Protein 3L6U (pdb70)

CATH classification: 3.40.50.2300 (+1 more: 3.40.50.2300)

B-factor: mean 34.01, std 8.94, range [17.53, 81.13]

Structure (mmCIF, N/CA/C/O backbone):
data_3L6U
#
_entry.id   3L6U
#
_cell.length_a   66.932
_cell.length_b   57.309
_cell.length_c   73.131
_cell.angle_alpha   90.00
_cell.angle_beta   106.70
_cell.angle_gamma   90.00
#
_symmetry.space_group_name_H-M   'P 1 21 1'
#
loop_
_entity.id
_entity.type
_entity.pdbx_description
1 polymer 'ABC-TYPE SUGAR TRANSPORT SYSTEM PERIPLASMIC COMPONENT'
2 non-polymer 'SULFATE ION'
3 water water
#
loop_
_atom_site.group_PDB
_atom_site.id
_atom_site.type_symbol
_atom_site.label_atom_id
_atom_site.label_alt_id
_atom_site.label_comp_id
_atom_site.label_asym_id
_atom_site.label_entity_id
_atom_site.label_seq_id
_atom_site.pdbx_PDB_ins_code
_atom_site.Cartn_x
_atom_site.Cartn_y
_atom_site.Cartn_z
_atom_site.occupancy
_atom_site.B_iso_or_equiv
_atom_site.auth_seq_id
_atom_site.auth_comp_id
_atom_site.auth_asym_id
_atom_site.auth_atom_id
_atom_site.pdbx_PDB_model_num
ATOM 1 N N . ASN A 1 9 ? 44.300 17.339 35.457 1.00 32.87 9 ASN A N 1
ATOM 2 C CA . ASN A 1 9 ? 43.113 18.190 35.761 1.00 33.51 9 ASN A CA 1
ATOM 3 C C . ASN A 1 9 ? 43.386 19.580 35.210 1.00 32.57 9 ASN A C 1
ATOM 4 O O . ASN A 1 9 ? 43.363 20.577 35.930 1.00 31.73 9 ASN A O 1
ATOM 9 N N . ILE A 1 10 ? 43.643 19.634 33.913 1.00 33.10 10 ILE A N 1
ATOM 10 C CA . ILE A 1 10 ? 43.954 20.890 33.271 1.00 33.99 10 ILE A CA 1
ATOM 11 C C . ILE A 1 10 ? 43.345 20.967 31.879 1.00 33.53 10 ILE A C 1
ATOM 12 O O . ILE A 1 10 ? 43.266 19.975 31.155 1.00 31.39 10 ILE A O 1
ATOM 17 N N . VAL A 1 11 ? 42.897 22.162 31.526 1.00 33.28 11 VAL A N 1
ATOM 18 C CA . VAL A 1 11 ? 42.323 22.412 30.222 1.00 32.68 11 VAL A CA 1
ATOM 19 C C . VAL A 1 11 ? 43.206 23.497 29.613 1.00 31.92 11 VAL A C 1
ATOM 20 O O . VAL A 1 11 ? 43.475 24.516 30.246 1.00 31.65 11 VAL A O 1
ATOM 24 N N . GLY A 1 12 ? 43.695 23.249 28.404 1.00 31.53 12 GLY A N 1
ATOM 25 C CA . GLY A 1 12 ? 44.548 24.218 27.745 1.00 31.23 12 GLY A CA 1
ATOM 26 C C . GLY A 1 12 ? 43.789 25.008 26.696 1.00 30.77 12 GLY A C 1
ATOM 27 O O . GLY A 1 12 ? 42.956 24.458 25.983 1.00 32.16 12 GLY A O 1
ATOM 28 N N . PHE A 1 13 ? 44.071 26.301 26.612 1.00 29.98 13 PHE A N 1
ATOM 29 C CA . PHE A 1 13 ? 43.423 27.179 25.639 1.00 29.40 13 PHE A CA 1
ATOM 30 C C . PHE A 1 13 ? 44.492 27.959 24.879 1.00 29.14 13 PHE A C 1
ATOM 31 O O . PHE A 1 13 ? 45.330 28.630 25.484 1.00 27.26 13 PHE A O 1
ATOM 39 N N . THR A 1 14 ? 44.486 27.836 23.556 1.00 28.60 14 THR A N 1
ATOM 40 C CA . THR A 1 14 ? 45.429 28.567 22.719 1.00 29.60 14 THR A CA 1
ATOM 41 C C . THR A 1 14 ? 44.636 29.528 21.829 1.00 30.12 14 THR A C 1
ATOM 42 O O . THR A 1 14 ? 43.697 29.120 21.150 1.00 28.54 14 THR A O 1
ATOM 46 N N . ILE A 1 15 ? 45.005 30.804 21.840 1.00 32.36 15 ILE A N 1
ATOM 47 C CA . ILE A 1 15 ? 44.298 31.805 21.037 1.00 33.49 15 ILE A CA 1
ATOM 48 C C . ILE A 1 15 ? 45.294 32.661 20.252 1.00 34.01 15 ILE A C 1
ATOM 49 O O . ILE A 1 15 ? 46.392 32.929 20.736 1.00 33.28 15 ILE A O 1
ATOM 54 N N . VAL A 1 16 ? 44.906 33.076 19.042 1.00 36.37 16 VAL A N 1
ATOM 55 C CA . VAL A 1 16 ? 45.768 33.872 18.158 1.00 37.24 16 VAL A CA 1
ATOM 56 C C . VAL A 1 16 ? 46.588 34.965 18.830 1.00 39.67 16 VAL A C 1
ATOM 57 O O . VAL A 1 16 ? 47.794 35.074 18.589 1.00 39.98 16 VAL A O 1
ATOM 61 N N . ASN A 1 17 ? 45.949 35.794 19.647 1.00 40.69 17 ASN A N 1
ATOM 62 C CA . ASN A 1 17 ? 46.689 36.851 20.322 1.00 42.63 17 ASN A CA 1
ATOM 63 C C . ASN A 1 17 ? 46.013 37.378 21.573 1.00 43.52 17 ASN A C 1
ATOM 64 O O . ASN A 1 17 ? 44.910 36.972 21.925 1.00 43.77 17 ASN A O 1
ATOM 69 N N . ASP A 1 18 ? 46.697 38.303 22.227 1.00 45.32 18 ASP A N 1
ATOM 70 C CA . ASP A 1 18 ? 46.231 38.907 23.461 1.00 48.03 18 ASP A CA 1
ATOM 71 C C . ASP A 1 18 ? 45.784 40.356 23.235 1.00 47.06 18 ASP A C 1
ATOM 72 O O . ASP A 1 18 ? 45.308 41.013 24.157 1.00 47.47 18 ASP A O 1
ATOM 77 N N . LYS A 1 19 ? 45.923 40.841 22.004 1.00 47.45 19 LYS A N 1
ATOM 78 C CA . LYS A 1 19 ? 45.573 42.221 21.663 1.00 47.24 19 LYS A CA 1
ATOM 79 C C . LYS A 1 19 ? 44.084 42.549 21.543 1.00 46.11 19 LYS A C 1
ATOM 80 O O . LYS A 1 19 ? 43.634 43.562 22.077 1.00 47.14 19 LYS A O 1
ATOM 86 N N . HIS A 1 20 ? 43.325 41.725 20.826 1.00 43.67 20 HIS A N 1
ATOM 87 C CA . HIS A 1 20 ? 41.890 41.964 20.665 1.00 41.38 20 HIS A CA 1
ATOM 88 C C . HIS A 1 20 ? 41.211 42.012 22.034 1.00 39.92 20 HIS A C 1
ATOM 89 O O . HIS A 1 20 ? 41.539 41.216 22.920 1.00 36.44 20 HIS A O 1
ATOM 96 N N . GLU A 1 21 ? 40.265 42.929 22.213 1.00 37.86 21 GLU A N 1
ATOM 97 C CA . GLU A 1 21 ? 39.562 42.988 23.485 1.00 36.15 21 GLU A CA 1
ATOM 98 C C . GLU A 1 21 ? 38.666 41.760 23.583 1.00 35.61 21 GLU A C 1
ATOM 99 O O . GLU A 1 21 ? 38.430 41.246 24.679 1.00 35.30 21 GLU A O 1
ATOM 105 N N . PHE A 1 22 ? 38.163 41.278 22.447 1.00 30.52 22 PHE A N 1
ATOM 106 C CA . PHE A 1 22 ? 37.309 40.101 22.514 1.00 30.68 22 PHE A CA 1
ATOM 107 C C . PHE A 1 22 ? 38.133 38.881 22.920 1.00 29.32 22 PHE A C 1
ATOM 108 O O . PHE A 1 22 ? 37.636 37.995 23.616 1.00 28.63 22 PHE A O 1
ATOM 116 N N . ALA A 1 23 ? 39.386 38.842 22.477 1.00 28.77 23 ALA A N 1
ATOM 117 C CA . ALA A 1 23 ? 40.281 37.746 22.818 1.00 29.10 23 ALA A CA 1
ATOM 118 C C . ALA A 1 23 ? 40.500 37.768 24.331 1.00 29.65 23 ALA A C 1
ATOM 119 O O . ALA A 1 23 ? 40.531 36.720 24.977 1.00 28.69 23 ALA A O 1
ATOM 121 N N . GLN A 1 24 ? 40.657 38.968 24.886 1.00 31.01 24 GLN A N 1
ATOM 122 C CA . GLN A 1 24 ? 40.846 39.124 26.325 1.00 32.29 24 GLN A CA 1
ATOM 123 C C . GLN A 1 24 ? 39.616 38.595 27.040 1.00 30.73 24 GLN A C 1
ATOM 124 O O . GLN A 1 24 ? 39.720 37.905 28.060 1.00 32.25 24 GLN A O 1
ATOM 130 N N . ARG A 1 25 ? 38.447 38.927 26.502 1.00 28.60 25 ARG A N 1
ATOM 131 C CA . ARG A 1 25 ? 37.192 38.476 27.077 1.00 27.63 25 ARG A CA 1
ATOM 132 C C . ARG A 1 25 ? 37.101 36.951 26.999 1.00 27.72 25 ARG A C 1
ATOM 133 O O . ARG A 1 25 ? 36.569 36.308 27.907 1.00 27.71 25 ARG A O 1
ATOM 141 N N . LEU A 1 26 ? 37.626 36.369 25.927 1.00 25.55 26 LEU A N 1
ATOM 142 C CA . LEU A 1 26 ? 37.603 34.916 25.787 1.00 26.58 26 LEU A CA 1
ATOM 143 C C . LEU A 1 26 ? 38.556 34.302 26.811 1.00 25.97 26 LEU A C 1
ATOM 144 O O . LEU A 1 26 ? 38.249 33.285 27.426 1.00 26.77 26 LEU A O 1
ATOM 149 N N . ILE A 1 27 ? 39.714 34.927 26.990 1.00 26.03 27 ILE A N 1
ATOM 150 C CA . ILE A 1 27 ? 40.689 34.427 27.947 1.00 27.66 27 ILE A CA 1
ATOM 151 C C . ILE A 1 27 ? 40.115 34.511 29.363 1.00 28.36 27 ILE A C 1
ATOM 152 O O . ILE A 1 27 ? 40.177 33.545 30.124 1.00 28.60 27 ILE A O 1
ATOM 157 N N . ASN A 1 28 ? 39.535 35.655 29.702 1.00 28.54 28 ASN A N 1
ATOM 158 C CA . ASN A 1 28 ? 38.950 35.833 31.021 1.00 30.30 28 ASN A CA 1
ATOM 159 C C . ASN A 1 28 ? 37.783 34.880 31.266 1.00 30.87 28 ASN A C 1
ATOM 160 O O . ASN A 1 28 ? 37.620 34.368 32.374 1.00 31.56 28 ASN A O 1
ATOM 165 N N . ALA A 1 29 ? 36.975 34.632 30.239 1.00 30.00 29 ALA A N 1
ATOM 166 C CA . ALA A 1 29 ? 35.838 33.731 30.390 1.00 29.52 29 ALA A CA 1
ATOM 167 C C . ALA A 1 29 ? 36.330 32.302 30.584 1.00 29.45 29 ALA A C 1
ATOM 168 O O . ALA A 1 29 ? 35.779 31.551 31.391 1.00 30.30 29 ALA A O 1
ATOM 170 N N . PHE A 1 30 ? 37.370 31.931 29.846 1.00 28.87 30 PHE A N 1
ATOM 171 C CA . PHE A 1 30 ? 37.943 30.591 29.946 1.00 30.23 30 PHE A CA 1
ATOM 172 C C . PHE A 1 30 ? 38.449 30.310 31.365 1.00 32.13 30 PHE A C 1
ATOM 173 O O . PHE A 1 30 ? 38.146 29.267 31.946 1.00 30.44 30 PHE A O 1
ATOM 181 N N . LYS A 1 31 ? 39.224 31.240 31.916 1.00 32.35 31 LYS A N 1
ATOM 182 C CA . LYS A 1 31 ? 39.757 31.056 33.265 1.00 34.60 31 LYS A CA 1
ATOM 183 C C . LYS A 1 31 ? 38.636 30.946 34.289 1.00 33.22 31 LYS A C 1
ATOM 184 O O . LYS A 1 31 ? 38.666 30.071 35.155 1.00 32.16 31 LYS A O 1
ATOM 190 N N . ALA A 1 32 ? 37.645 31.824 34.181 1.00 33.47 32 ALA A N 1
ATOM 191 C CA . ALA A 1 32 ? 36.517 31.805 35.105 1.00 33.41 32 ALA A CA 1
ATOM 192 C C . ALA A 1 32 ? 35.756 30.483 35.020 1.00 34.53 32 ALA A C 1
ATOM 193 O O . ALA A 1 32 ? 35.439 29.879 36.048 1.00 32.28 32 ALA A O 1
ATOM 195 N N . GLU A 1 33 ? 35.453 30.027 33.805 1.00 33.39 33 GLU A N 1
ATOM 196 C CA . GLU A 1 33 ? 34.734 28.762 33.667 1.00 33.09 33 GLU A CA 1
ATOM 197 C C . GLU A 1 33 ? 35.592 27.567 34.080 1.00 33.29 33 GLU A C 1
ATOM 198 O O . GLU A 1 33 ? 35.087 26.611 34.675 1.00 33.41 33 GLU A O 1
ATOM 204 N N . ALA A 1 34 ? 36.881 27.607 33.762 1.00 31.61 34 ALA A N 1
ATOM 205 C CA . ALA A 1 34 ? 37.768 26.512 34.144 1.00 33.82 34 ALA A CA 1
ATOM 206 C C . ALA A 1 34 ? 37.691 26.339 35.660 1.00 33.73 34 ALA A C 1
ATOM 207 O O . ALA A 1 34 ? 37.588 25.217 36.164 1.00 32.70 34 ALA A O 1
ATOM 209 N N . LYS A 1 35 ? 37.735 27.459 36.377 1.00 34.63 35 LYS A N 1
ATOM 210 C CA . LYS A 1 35 ? 37.669 27.439 37.836 1.00 36.32 35 LYS A CA 1
ATOM 211 C C . LYS A 1 35 ? 36.305 26.963 38.325 1.00 35.91 35 LYS A C 1
ATOM 212 O O . LYS A 1 35 ? 36.217 26.166 39.260 1.00 35.79 35 LYS A O 1
ATOM 218 N N . ALA A 1 36 ? 35.243 27.447 37.690 1.00 34.99 36 ALA A N 1
ATOM 219 C CA . ALA A 1 36 ? 33.892 27.054 38.068 1.00 36.21 36 ALA A CA 1
ATOM 220 C C . ALA A 1 36 ? 33.699 25.549 37.885 1.00 36.74 36 ALA A C 1
ATOM 221 O O . ALA A 1 36 ? 32.831 24.946 38.518 1.00 37.46 36 ALA A O 1
ATOM 223 N N . ASN A 1 37 ? 34.509 24.946 37.020 1.00 35.76 37 ASN A N 1
ATOM 224 C CA . ASN A 1 37 ? 34.415 23.510 36.768 1.00 37.07 37 ASN A CA 1
ATOM 225 C C . ASN A 1 37 ? 35.531 22.742 37.470 1.00 37.40 37 ASN A C 1
ATOM 226 O O . ASN A 1 37 ? 35.781 21.573 37.178 1.00 36.47 37 ASN A O 1
ATOM 231 N N . LYS A 1 38 ? 36.210 23.427 38.385 1.00 38.04 38 LYS A N 1
ATOM 232 C CA . LYS A 1 38 ? 37.273 22.837 39.189 1.00 40.42 38 LYS A CA 1
ATOM 233 C C . LYS A 1 38 ? 38.454 22.293 38.386 1.00 40.42 38 LYS A C 1
ATOM 234 O O . LYS A 1 38 ? 39.043 21.261 38.720 1.00 40.08 38 LYS A O 1
ATOM 240 N N . TYR A 1 39 ? 38.796 23.021 37.330 1.00 39.47 39 TYR A N 1
ATOM 241 C CA . TYR A 1 39 ? 39.910 22.678 36.461 1.00 38.75 39 TYR A CA 1
ATOM 242 C C . TYR A 1 39 ? 41.011 23.710 36.644 1.00 39.56 39 TYR A C 1
ATOM 243 O O . TYR A 1 39 ? 40.754 24.860 37.006 1.00 40.27 39 TYR A O 1
ATOM 252 N N . GLU A 1 40 ? 42.241 23.290 36.392 1.00 39.81 40 GLU A N 1
ATOM 253 C CA . GLU A 1 40 ? 43.369 24.198 36.453 1.00 40.77 40 GLU A CA 1
ATOM 254 C C . GLU A 1 40 ? 43.339 24.727 35.023 1.00 40.17 40 GLU A C 1
ATOM 255 O O . GLU A 1 40 ? 42.937 24.002 34.108 1.00 38.67 40 GLU A O 1
ATOM 261 N N . ALA A 1 41 ? 43.747 25.970 34.809 1.00 38.98 41 ALA A N 1
ATOM 262 C CA . ALA A 1 41 ? 43.704 26.509 33.459 1.00 38.40 41 ALA A CA 1
ATOM 263 C C . ALA A 1 41 ? 45.045 26.987 32.928 1.00 38.20 41 ALA A C 1
ATOM 264 O O . ALA A 1 41 ? 45.770 27.708 33.602 1.00 37.83 41 ALA A O 1
ATOM 266 N N . LEU A 1 42 ? 45.373 26.561 31.714 1.00 37.92 42 LEU A N 1
ATOM 267 C CA . LEU A 1 42 ? 46.605 26.979 31.058 1.00 38.54 42 LEU A CA 1
ATOM 268 C C . LEU A 1 42 ? 46.205 27.763 29.820 1.00 37.55 42 LEU A C 1
ATOM 269 O O . LEU A 1 42 ? 45.416 27.281 29.005 1.00 38.20 42 LEU A O 1
ATOM 274 N N . VAL A 1 43 ? 46.740 28.970 29.687 1.00 35.17 43 VAL A N 1
ATOM 275 C CA . VAL A 1 43 ? 46.436 29.817 28.544 1.00 34.05 43 VAL A CA 1
ATOM 276 C C . VAL A 1 43 ? 47.707 30.117 27.763 1.00 35.39 43 VAL A C 1
ATOM 277 O O . VAL A 1 43 ? 48.741 30.434 28.345 1.00 35.35 43 VAL A O 1
ATOM 281 N N . ALA A 1 44 ? 47.620 30.007 26.441 1.00 36.28 44 ALA A N 1
ATOM 282 C CA . ALA A 1 44 ? 48.756 30.263 25.565 1.00 36.83 44 ALA A CA 1
ATOM 283 C C . ALA A 1 44 ? 48.331 31.131 24.384 1.00 38.51 44 ALA A C 1
ATOM 284 O O . ALA A 1 44 ? 47.231 30.972 23.850 1.00 38.00 44 ALA A O 1
ATOM 286 N N . THR A 1 45 ? 49.203 32.050 23.983 1.00 39.88 45 THR A N 1
ATOM 287 C CA . THR A 1 45 ? 48.921 32.937 22.859 1.00 42.61 45 THR A CA 1
ATOM 288 C C . THR A 1 45 ? 50.001 32.778 21.788 1.00 43.00 45 THR A C 1
ATOM 289 O O . THR A 1 45 ? 51.189 32.748 22.097 1.00 42.73 45 THR A O 1
ATOM 293 N N . SER A 1 46 ? 49.581 32.681 20.529 1.00 44.44 46 SER A N 1
ATOM 294 C CA . SER A 1 46 ? 50.515 32.488 19.419 1.00 46.16 46 SER A CA 1
ATOM 295 C C . SER A 1 46 ? 50.951 33.756 18.688 1.00 46.89 46 SER A C 1
ATOM 296 O O . SER A 1 46 ? 51.806 33.693 17.804 1.00 46.31 46 SER A O 1
ATOM 299 N N . GLN A 1 47 ? 50.374 34.898 19.051 1.00 48.06 47 GLN A N 1
ATOM 300 C CA . GLN A 1 47 ? 50.705 36.161 18.394 1.00 49.45 47 GLN A CA 1
ATOM 301 C C . GLN A 1 47 ? 50.632 36.032 16.873 1.00 49.58 47 GLN A C 1
ATOM 302 O O . GLN A 1 47 ? 51.609 36.297 16.170 1.00 49.73 47 GLN A O 1
ATOM 308 N N . ASN A 1 48 ? 49.470 35.620 16.377 1.00 48.84 48 ASN A N 1
ATOM 309 C CA . ASN A 1 48 ? 49.244 35.459 14.943 1.00 48.93 48 ASN A CA 1
ATOM 310 C C . ASN A 1 48 ? 50.332 34.631 14.261 1.00 48.32 48 ASN A C 1
ATOM 311 O O . ASN A 1 48 ? 50.698 34.891 13.113 1.00 48.01 48 ASN A O 1
ATOM 316 N N . SER A 1 49 ? 50.841 33.633 14.976 1.00 47.50 49 SER A N 1
ATOM 317 C CA . SER A 1 49 ? 51.876 32.749 14.452 1.00 46.45 49 SER A CA 1
ATOM 318 C C . SER A 1 49 ? 51.329 31.323 14.384 1.00 46.19 49 SER A C 1
ATOM 319 O O . SER A 1 49 ? 51.123 30.678 15.416 1.00 44.15 49 SER A O 1
ATOM 322 N N . ARG A 1 50 ? 51.090 30.843 13.168 1.00 45.31 50 ARG A N 1
ATOM 323 C CA . ARG A 1 50 ? 50.554 29.503 12.967 1.00 44.98 50 ARG A CA 1
ATOM 324 C C . ARG A 1 50 ? 51.514 28.450 13.497 1.00 44.79 50 ARG A C 1
ATOM 325 O O . ARG A 1 50 ? 51.094 27.412 14.007 1.00 43.65 50 ARG A O 1
ATOM 333 N N . ILE A 1 51 ? 52.807 28.730 13.377 1.00 45.36 51 ILE A N 1
ATOM 334 C CA . ILE A 1 51 ? 53.834 27.812 13.843 1.00 45.47 51 ILE A CA 1
ATOM 335 C C . ILE A 1 51 ? 53.794 27.645 15.361 1.00 45.36 51 ILE A C 1
ATOM 336 O O . ILE A 1 51 ? 53.896 26.529 15.868 1.00 43.59 51 ILE A O 1
ATOM 341 N N . SER A 1 52 ? 53.637 28.749 16.084 1.00 45.20 52 SER A N 1
ATOM 342 C CA . SER A 1 52 ? 53.588 28.688 17.541 1.00 47.14 52 SER A CA 1
ATOM 343 C C . SER A 1 52 ? 52.256 28.110 18.007 1.00 46.68 52 SER A C 1
ATOM 344 O O . SER A 1 52 ? 52.164 27.549 19.097 1.00 47.94 52 SER A O 1
ATOM 347 N N . GLU A 1 53 ? 51.224 28.259 17.181 1.00 45.93 53 GLU A N 1
ATOM 348 C CA . GLU A 1 53 ? 49.908 27.731 17.512 1.00 44.07 53 GLU A CA 1
ATOM 349 C C . GLU A 1 53 ? 50.017 26.208 17.490 1.00 43.43 53 GLU A C 1
ATOM 350 O O . GLU A 1 53 ? 49.523 25.521 18.383 1.00 40.05 53 GLU A O 1
ATOM 356 N N . ARG A 1 54 ? 50.686 25.690 16.465 1.00 43.26 54 ARG A N 1
ATOM 357 C CA . ARG A 1 54 ? 50.864 24.252 16.325 1.00 44.97 54 ARG A CA 1
ATOM 358 C C . ARG A 1 54 ? 51.652 23.685 17.500 1.00 45.30 54 ARG A C 1
ATOM 359 O O . ARG A 1 54 ? 51.214 22.739 18.154 1.00 45.05 54 ARG A O 1
ATOM 367 N N . GLU A 1 55 ? 52.809 24.276 17.773 1.00 45.04 55 GLU A N 1
ATOM 368 C CA . GLU A 1 55 ? 53.651 23.813 18.867 1.00 44.90 55 GLU A CA 1
ATOM 369 C C . GLU A 1 55 ? 52.934 23.910 20.205 1.00 42.51 55 GLU A C 1
ATOM 370 O O . GLU A 1 55 ? 53.157 23.094 21.092 1.00 41.02 55 GLU A O 1
ATOM 376 N N . GLN A 1 56 ? 52.069 24.909 20.349 1.00 42.01 56 GLN A N 1
ATOM 377 C CA . GLN A 1 56 ? 51.323 25.089 21.592 1.00 40.59 56 GLN A CA 1
ATOM 378 C C . GLN A 1 56 ? 50.302 23.970 21.771 1.00 38.48 56 GLN A C 1
ATOM 379 O O . GLN A 1 56 ? 50.035 23.532 22.889 1.00 38.18 56 GLN A O 1
ATOM 385 N N . ILE A 1 57 ? 49.739 23.502 20.665 1.00 36.16 57 ILE A N 1
ATOM 386 C CA . ILE A 1 57 ? 48.767 22.420 20.722 1.00 34.84 57 ILE A CA 1
ATOM 387 C C . ILE A 1 57 ? 49.531 21.158 21.101 1.00 35.15 57 ILE A C 1
ATOM 388 O O . ILE A 1 57 ? 49.123 20.411 21.996 1.00 33.81 57 ILE A O 1
ATOM 393 N N . LEU A 1 58 ? 50.657 20.941 20.428 1.00 34.24 58 LEU A N 1
ATOM 394 C CA . LEU A 1 58 ? 51.496 19.779 20.691 1.00 35.40 58 LEU A CA 1
ATOM 395 C C . LEU A 1 58 ? 52.007 19.756 22.129 1.00 34.87 58 LEU A C 1
ATOM 396 O O . LEU A 1 58 ? 52.141 18.688 22.723 1.00 35.75 58 LEU A O 1
ATOM 401 N N . GLU A 1 59 ? 52.287 20.930 22.688 1.00 35.75 59 GLU A N 1
ATOM 402 C CA . GLU A 1 59 ? 52.774 21.018 24.063 1.00 36.16 59 GLU A CA 1
ATOM 403 C C . GLU A 1 59 ? 51.683 20.600 25.048 1.00 36.54 59 GLU A C 1
ATOM 404 O O . GLU A 1 59 ? 51.963 19.906 26.023 1.00 36.01 59 GLU A O 1
ATOM 410 N N . PHE A 1 60 ? 50.442 21.016 24.790 1.00 36.61 60 PHE A N 1
ATOM 411 C CA . PHE A 1 60 ? 49.324 20.648 25.659 1.00 36.26 60 PHE A CA 1
ATOM 412 C C . PHE A 1 60 ? 49.161 19.136 25.656 1.00 36.02 60 PHE A C 1
ATOM 413 O O . PHE A 1 60 ? 48.896 18.532 26.690 1.00 34.65 60 PHE A O 1
ATOM 421 N N . VAL A 1 61 ? 49.302 18.536 24.475 1.00 36.77 61 VAL A N 1
ATOM 422 C CA . VAL A 1 61 ? 49.189 17.088 24.325 1.00 38.29 61 VAL A CA 1
ATOM 423 C C . VAL A 1 61 ? 50.283 16.419 25.153 1.00 40.72 61 VAL A C 1
ATOM 424 O O . VAL A 1 61 ? 50.039 15.435 25.847 1.00 40.99 61 VAL A O 1
ATOM 428 N N . HIS A 1 62 ? 51.490 16.969 25.064 1.00 42.44 62 HIS A N 1
ATOM 429 C CA . HIS A 1 62 ? 52.636 16.449 25.796 1.00 43.96 62 HIS A CA 1
ATOM 430 C C . HIS A 1 62 ? 52.367 16.528 27.292 1.00 43.85 62 HIS A C 1
ATOM 431 O O . HIS A 1 62 ? 52.721 15.623 28.043 1.00 44.82 62 HIS A O 1
ATOM 438 N N . LEU A 1 63 ? 51.730 17.612 27.720 1.00 43.57 63 LEU A N 1
ATOM 439 C CA . LEU A 1 63 ? 51.418 17.806 29.131 1.00 42.88 63 LEU A CA 1
ATOM 440 C C . LEU A 1 63 ? 50.253 16.943 29.591 1.00 42.10 63 LEU A C 1
ATOM 441 O O . LEU A 1 63 ? 49.881 16.965 30.763 1.00 42.75 63 LEU A O 1
ATOM 446 N N . LYS A 1 64 ? 49.676 16.188 28.664 1.00 41.03 64 LYS A N 1
ATOM 447 C CA . LYS A 1 64 ? 48.547 15.325 28.981 1.00 40.06 64 LYS A CA 1
ATOM 448 C C . LYS A 1 64 ? 47.380 16.101 29.598 1.00 38.77 64 LYS A C 1
ATOM 449 O O . LYS A 1 64 ? 46.805 15.676 3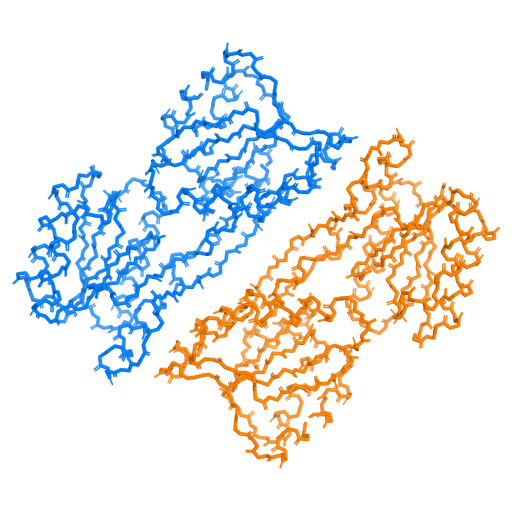0.603 1.00 37.54 64 LYS A O 1
ATOM 455 N N . VAL A 1 65 ? 47.030 17.238 28.995 1.00 35.38 65 VAL A N 1
ATOM 456 C CA . VAL A 1 65 ? 45.915 18.040 29.491 1.00 34.12 65 VAL A CA 1
ATOM 457 C C . VAL A 1 65 ? 44.630 17.238 29.296 1.00 32.20 65 VAL A C 1
ATOM 458 O O . VAL A 1 65 ? 44.582 16.322 28.477 1.00 30.79 65 VAL A O 1
ATOM 462 N N . ASP A 1 66 ? 43.590 17.576 30.047 1.00 31.65 66 ASP A N 1
ATOM 463 C CA . ASP A 1 66 ? 42.331 16.849 29.935 1.00 30.27 66 ASP A CA 1
ATOM 464 C C . ASP A 1 66 ? 41.518 17.250 28.709 1.00 30.03 66 ASP A C 1
ATOM 465 O O . ASP A 1 66 ? 40.669 16.492 28.247 1.00 27.95 66 ASP A O 1
ATOM 470 N N . ALA A 1 67 ? 41.769 18.452 28.203 1.00 28.92 67 ALA A N 1
ATOM 471 C CA . ALA A 1 67 ? 41.063 18.960 27.034 1.00 29.90 67 ALA A CA 1
ATOM 472 C C . ALA A 1 67 ? 41.758 20.210 26.516 1.00 30.26 67 ALA A C 1
ATOM 473 O O . ALA A 1 67 ? 42.414 20.933 27.276 1.00 31.07 67 ALA A O 1
ATOM 475 N N . ILE A 1 68 ? 41.594 20.463 25.221 1.00 29.08 68 ILE A N 1
ATOM 476 C CA . ILE A 1 68 ? 42.197 21.622 24.580 1.00 29.55 68 ILE A CA 1
ATOM 477 C C . ILE A 1 68 ? 41.158 22.483 23.851 1.00 29.26 68 ILE A C 1
ATOM 478 O O . ILE A 1 68 ? 40.370 21.976 23.057 1.00 27.91 68 ILE A O 1
ATOM 483 N N . PHE A 1 69 ? 41.165 23.781 24.146 1.00 28.82 69 PHE A N 1
ATOM 484 C CA . PHE A 1 69 ? 40.264 24.749 23.518 1.00 30.35 69 PHE A CA 1
ATOM 485 C C . PHE A 1 69 ? 41.115 25.576 22.548 1.00 30.22 69 PHE A C 1
ATOM 486 O O . PHE A 1 69 ? 42.210 26.021 22.913 1.00 31.69 69 PHE A O 1
ATOM 494 N N . ILE A 1 70 ? 40.609 25.794 21.335 1.00 26.44 70 ILE A N 1
ATOM 495 C CA . ILE A 1 70 ? 41.351 26.539 20.316 1.00 26.89 70 ILE A CA 1
ATOM 496 C C . ILE A 1 70 ? 40.584 27.650 19.581 1.00 27.29 70 ILE A C 1
ATOM 497 O O . ILE A 1 70 ? 39.455 27.447 19.129 1.00 25.47 70 ILE A O 1
ATOM 502 N N . THR A 1 71 ? 41.208 28.819 19.473 1.00 28.30 71 THR A N 1
ATOM 503 C CA . THR A 1 71 ? 40.647 29.938 18.712 1.00 30.06 71 THR A CA 1
ATOM 504 C C . THR A 1 71 ? 41.786 30.174 17.714 1.00 32.49 71 THR A C 1
ATOM 505 O O . THR A 1 71 ? 42.733 30.921 17.978 1.00 31.16 71 THR A O 1
ATOM 509 N N . THR A 1 72 ? 41.679 29.501 16.573 1.00 34.70 72 THR A N 1
ATOM 510 C CA . THR A 1 72 ? 42.703 29.517 15.537 1.00 38.01 72 THR A CA 1
ATOM 511 C C . THR A 1 72 ? 42.788 30.666 14.544 1.00 40.10 72 THR A C 1
ATOM 512 O O . THR A 1 72 ? 41.879 31.484 14.411 1.00 38.90 72 THR A O 1
ATOM 516 N N . LEU A 1 73 ? 43.916 30.673 13.836 1.00 42.04 73 LEU A N 1
ATOM 517 C CA . LEU A 1 73 ? 44.241 31.647 12.805 1.00 42.96 73 LEU A CA 1
ATOM 518 C C . LEU A 1 73 ? 44.082 30.937 11.460 1.00 42.87 73 LEU A C 1
ATOM 519 O O . LEU A 1 73 ? 43.737 31.556 10.453 1.00 41.89 73 LEU A O 1
ATOM 524 N N . ASP A 1 74 ? 44.335 29.630 11.467 1.00 41.04 74 ASP A N 1
ATOM 525 C CA . ASP A 1 74 ? 44.240 28.789 10.274 1.00 40.20 74 ASP A CA 1
ATOM 526 C C . ASP A 1 74 ? 43.933 27.364 10.750 1.00 39.39 74 ASP A C 1
ATOM 527 O O . ASP A 1 74 ? 44.824 26.663 11.229 1.00 38.06 74 ASP A O 1
ATOM 532 N N . ASP A 1 75 ? 42.679 26.940 10.610 1.00 38.96 75 ASP A N 1
ATOM 533 C CA . ASP A 1 75 ? 42.262 25.616 11.064 1.00 39.30 75 ASP A CA 1
ATOM 534 C C . ASP A 1 75 ? 42.867 24.458 10.279 1.00 39.48 75 ASP A C 1
ATOM 535 O O . ASP A 1 75 ? 42.877 23.329 10.758 1.00 39.61 75 ASP A O 1
ATOM 540 N N . VAL A 1 76 ? 43.368 24.735 9.079 1.00 39.00 76 VAL A N 1
ATOM 541 C CA . VAL A 1 76 ? 43.971 23.698 8.247 1.00 39.69 76 VAL A CA 1
ATOM 542 C C . VAL A 1 76 ? 45.413 23.411 8.665 1.00 39.71 76 VAL A C 1
ATOM 543 O O . VAL A 1 76 ? 45.850 22.257 8.705 1.00 39.18 76 VAL A O 1
ATOM 547 N N . TYR A 1 77 ? 46.144 24.473 8.976 1.00 40.01 77 TYR A N 1
ATOM 548 C CA . TYR A 1 77 ? 47.535 24.363 9.390 1.00 40.10 77 TYR A CA 1
ATOM 549 C C . TYR A 1 77 ? 47.720 23.429 10.585 1.00 39.97 77 TYR A C 1
ATOM 550 O O . TYR A 1 77 ? 48.620 22.586 10.590 1.00 40.00 77 TYR A O 1
ATOM 559 N N . ILE A 1 78 ? 46.877 23.596 11.601 1.00 38.86 78 ILE A N 1
ATOM 560 C CA . ILE A 1 78 ? 46.958 22.784 12.814 1.00 40.09 78 ILE A CA 1
ATOM 561 C C . ILE A 1 78 ? 46.207 21.466 12.662 1.00 40.72 78 ILE A C 1
ATOM 562 O O . ILE A 1 78 ? 45.889 20.806 13.654 1.00 41.68 78 ILE A O 1
ATOM 567 N N . GLY A 1 79 ? 45.925 21.086 11.419 1.00 40.27 79 GLY A N 1
ATOM 568 C CA . GLY A 1 79 ? 45.206 19.849 11.172 1.00 40.09 79 GLY A CA 1
ATOM 569 C C . GLY A 1 79 ? 45.863 18.615 11.767 1.00 40.34 79 GLY A C 1
ATOM 570 O O . GLY A 1 79 ? 45.209 17.828 12.453 1.00 40.52 79 GLY A O 1
ATOM 571 N N . SER A 1 80 ? 47.157 18.440 11.514 1.00 40.47 80 SER A N 1
ATOM 572 C CA . SER A 1 80 ? 47.879 17.277 12.029 1.00 40.87 80 SER A CA 1
ATOM 573 C C . SER A 1 80 ? 48.037 17.303 13.544 1.00 40.00 80 SER A C 1
ATOM 574 O O . SER A 1 80 ? 47.952 16.266 14.200 1.00 40.01 80 SER A O 1
ATOM 577 N N . ALA A 1 81 ? 48.273 18.486 14.099 1.00 40.66 81 ALA A N 1
ATOM 578 C CA . ALA A 1 81 ? 48.439 18.618 15.540 1.00 39.33 81 ALA A CA 1
ATOM 579 C C . ALA A 1 81 ? 47.158 18.218 16.272 1.00 39.71 81 ALA A C 1
ATOM 580 O O . ALA A 1 81 ? 47.203 17.507 17.279 1.00 39.63 81 ALA A O 1
ATOM 582 N N . ILE A 1 82 ? 46.017 18.677 15.765 1.00 37.88 82 ILE A N 1
ATOM 583 C CA . ILE A 1 82 ? 44.737 18.356 16.385 1.00 38.40 82 ILE A CA 1
ATOM 584 C C . ILE A 1 82 ? 44.479 16.853 16.355 1.00 39.36 82 ILE A C 1
ATOM 585 O O . ILE A 1 82 ? 43.974 16.281 17.323 1.00 37.84 82 ILE A O 1
ATOM 590 N N . GLU A 1 83 ? 44.829 16.211 15.248 1.00 40.94 83 GLU A N 1
ATOM 591 C CA . GLU A 1 83 ? 44.627 14.774 15.138 1.00 43.53 83 GLU A CA 1
ATOM 592 C C . GLU A 1 83 ? 45.532 14.065 16.131 1.00 43.17 83 GLU A C 1
ATOM 593 O O . GLU A 1 83 ? 45.214 12.980 16.611 1.00 43.12 83 GLU A O 1
ATOM 599 N N . GLU A 1 84 ? 46.660 14.693 16.440 1.00 43.09 84 GLU A N 1
ATOM 600 C CA . GLU A 1 84 ? 47.603 14.129 17.392 1.00 43.28 84 GLU A CA 1
ATOM 601 C C . GLU A 1 84 ? 46.916 14.130 18.752 1.00 42.35 84 GLU A C 1
ATOM 602 O O . GLU A 1 84 ? 46.939 13.135 19.477 1.00 42.15 84 GLU A O 1
ATOM 608 N N . ALA A 1 85 ? 46.294 15.254 19.090 1.00 40.41 85 ALA A N 1
ATOM 609 C CA . ALA A 1 85 ? 45.587 15.369 20.355 1.00 39.93 85 ALA A CA 1
ATOM 610 C C . ALA A 1 85 ? 44.543 14.266 20.442 1.00 39.88 85 ALA A C 1
ATOM 611 O O . ALA A 1 85 ? 44.377 13.648 21.490 1.00 39.44 85 ALA A O 1
ATOM 613 N N . LYS A 1 86 ? 43.848 14.018 19.333 1.00 40.00 86 LYS A N 1
ATOM 614 C CA . LYS A 1 86 ? 42.819 12.983 19.294 1.00 40.71 86 LYS A CA 1
ATOM 615 C C . LYS A 1 86 ? 43.420 11.602 19.533 1.00 40.22 86 LYS A C 1
ATOM 616 O O . LYS A 1 86 ? 42.871 10.802 20.291 1.00 41.06 86 LYS A O 1
ATOM 622 N N . LYS A 1 87 ? 44.546 11.323 18.884 1.00 41.28 87 LYS A N 1
ATOM 623 C CA . LYS A 1 87 ? 45.218 10.037 19.052 1.00 42.04 87 LYS A CA 1
ATOM 624 C C . LYS A 1 87 ? 45.583 9.815 20.520 1.00 40.55 87 LYS A C 1
ATOM 625 O O . LYS A 1 87 ? 45.570 8.685 21.008 1.00 38.76 87 LYS A O 1
ATOM 631 N N . ALA A 1 88 ? 45.908 10.902 21.216 1.00 38.66 88 ALA A N 1
ATOM 632 C CA . ALA A 1 88 ? 46.283 10.830 22.624 1.00 36.86 88 ALA A CA 1
ATOM 633 C C . ALA A 1 88 ? 45.062 10.793 23.532 1.00 36.56 88 ALA A C 1
ATOM 634 O O . ALA A 1 88 ? 45.192 10.766 24.755 1.00 37.43 88 ALA A O 1
ATOM 636 N N . GLY A 1 89 ? 43.877 10.803 22.932 1.00 34.97 89 GLY A N 1
ATOM 637 C CA . GLY A 1 89 ? 42.655 10.759 23.717 1.00 34.21 89 GLY A CA 1
ATOM 638 C C . GLY A 1 89 ? 42.308 12.075 24.384 1.00 33.71 89 GLY A C 1
ATOM 639 O O . GLY A 1 89 ? 41.671 12.096 25.440 1.00 32.49 89 GLY A O 1
ATOM 640 N N . ILE A 1 90 ? 42.728 13.173 23.764 1.00 31.39 90 ILE A N 1
ATOM 641 C CA . ILE A 1 90 ? 42.457 14.505 24.284 1.00 30.72 90 ILE A CA 1
ATOM 642 C C . ILE A 1 90 ? 41.452 15.196 23.367 1.00 30.40 90 ILE A C 1
ATOM 643 O O . ILE A 1 90 ? 41.737 15.459 22.193 1.00 29.73 90 ILE A O 1
ATOM 648 N N . PRO A 1 91 ? 40.250 15.473 23.886 1.00 30.24 91 PRO A N 1
ATOM 649 C CA . PRO A 1 91 ? 39.198 16.133 23.112 1.00 29.82 91 PRO A CA 1
ATOM 650 C C . PRO A 1 91 ? 39.561 17.587 22.841 1.00 30.27 91 PRO A C 1
ATOM 651 O O . PRO A 1 91 ? 40.123 18.263 23.702 1.00 30.77 91 PRO A O 1
ATOM 655 N N . VAL A 1 92 ? 39.248 18.060 21.640 1.00 28.93 92 VAL A N 1
ATOM 656 C CA . VAL A 1 92 ? 39.535 19.438 21.272 1.00 28.23 92 VAL A CA 1
ATOM 657 C C . VAL A 1 92 ? 38.243 20.152 20.879 1.00 27.20 92 VAL A C 1
ATOM 658 O O . VAL A 1 92 ? 37.398 19.598 20.176 1.00 28.35 92 VAL A O 1
ATOM 662 N N . PHE A 1 93 ? 38.083 21.378 21.361 1.00 25.78 93 PHE A N 1
ATOM 663 C CA . PHE A 1 93 ? 36.904 22.173 21.061 1.00 26.11 93 PHE A CA 1
ATOM 664 C C . PHE A 1 93 ? 37.315 23.506 20.468 1.00 26.25 93 PHE A C 1
ATOM 665 O O . PHE A 1 93 ? 38.229 24.161 20.975 1.00 25.79 93 PHE A O 1
ATOM 673 N N . ALA A 1 94 ? 36.640 23.908 19.396 1.00 26.39 94 ALA A N 1
ATOM 674 C CA . ALA A 1 94 ? 36.935 25.180 18.758 1.00 24.99 94 ALA A CA 1
ATOM 675 C C . ALA A 1 94 ? 36.033 26.241 19.363 1.00 23.97 94 ALA A C 1
ATOM 676 O O . ALA A 1 94 ? 34.827 26.033 19.486 1.00 22.92 94 ALA A O 1
ATOM 678 N N . ILE A 1 95 ? 36.619 27.369 19.758 1.00 24.21 95 ILE A N 1
ATOM 679 C CA . ILE A 1 95 ? 35.838 28.457 20.328 1.00 24.07 95 ILE A CA 1
ATOM 680 C C . ILE A 1 95 ? 35.968 29.711 19.472 1.00 23.42 95 ILE A C 1
ATOM 681 O O . ILE A 1 95 ? 37.062 30.053 19.028 1.00 24.88 95 ILE A O 1
ATOM 686 N N . ASP A 1 96 ? 34.837 30.375 19.244 1.00 23.37 96 ASP A N 1
ATOM 687 C CA . ASP A 1 96 ? 34.764 31.615 18.472 1.00 24.73 96 ASP A CA 1
ATOM 688 C C . ASP A 1 96 ? 34.947 31.433 16.968 1.00 24.76 96 ASP A C 1
ATOM 689 O O . ASP A 1 96 ? 34.166 31.961 16.187 1.00 26.60 96 ASP A O 1
ATOM 694 N N . ARG A 1 97 ? 35.985 30.706 16.575 1.00 26.01 97 ARG A N 1
ATOM 695 C CA . ARG A 1 97 ? 36.258 30.443 15.166 1.00 27.49 97 ARG A CA 1
ATOM 696 C C . ARG A 1 97 ? 36.141 28.956 14.915 1.00 28.81 97 ARG A C 1
ATOM 697 O O . ARG A 1 97 ? 36.842 28.156 15.533 1.00 30.28 97 ARG A O 1
ATOM 713 N N . ILE A 1 99 ? 36.421 25.223 13.413 1.00 31.86 99 ILE A N 1
ATOM 714 C CA . ILE A 1 99 ? 37.483 24.410 12.853 1.00 33.65 99 ILE A CA 1
ATOM 715 C C . ILE A 1 99 ? 36.784 23.212 12.226 1.00 35.49 99 ILE A C 1
ATOM 716 O O . ILE A 1 99 ? 35.979 22.537 12.868 1.00 33.54 99 ILE A O 1
ATOM 721 N N . ARG A 1 100 ? 37.070 22.978 10.953 1.00 39.18 100 ARG A N 1
ATOM 722 C CA . ARG A 1 100 ? 36.469 21.871 10.228 1.00 42.76 100 ARG A CA 1
ATOM 723 C C . ARG A 1 100 ? 37.430 20.694 10.293 1.00 42.56 100 ARG A C 1
ATOM 724 O O . ARG A 1 100 ? 38.353 20.588 9.487 1.00 43.87 100 ARG A O 1
ATOM 732 N N . SER A 1 101 ? 37.214 19.824 11.272 1.00 42.26 101 SER A N 1
ATOM 733 C CA . SER A 1 101 ? 38.061 18.659 11.471 1.00 42.79 101 SER A CA 1
ATOM 734 C C . SER A 1 101 ? 37.332 17.592 12.265 1.00 44.33 101 SER A C 1
ATOM 735 O O . SER A 1 101 ? 36.744 17.869 13.313 1.00 44.04 101 SER A O 1
ATOM 738 N N . 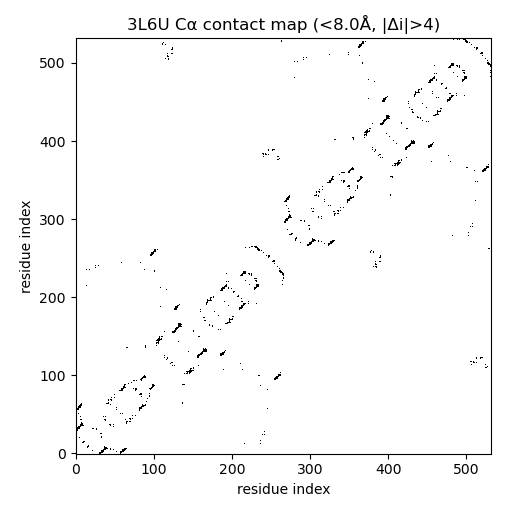ASP A 1 102 ? 37.371 16.366 11.760 1.00 45.27 102 ASP A N 1
ATOM 739 C CA . ASP A 1 102 ? 36.723 15.262 12.439 1.00 46.06 102 ASP A CA 1
ATOM 740 C C . ASP A 1 102 ? 37.523 14.946 13.695 1.00 44.29 102 ASP A C 1
ATOM 741 O O . ASP A 1 102 ? 37.170 14.052 14.460 1.00 44.46 102 ASP A O 1
ATOM 746 N N . ALA A 1 103 ? 38.607 15.691 13.894 1.00 41.32 103 ALA A N 1
ATOM 747 C CA . ALA A 1 103 ? 39.449 15.520 15.070 1.00 38.95 103 ALA A CA 1
ATOM 748 C C . ALA A 1 103 ? 38.959 16.478 16.154 1.00 37.20 103 ALA A C 1
ATOM 749 O O . ALA A 1 103 ? 39.406 16.416 17.296 1.00 37.57 103 ALA A O 1
ATOM 751 N N . VAL A 1 104 ? 38.042 17.366 15.777 1.00 35.08 104 VAL A N 1
ATOM 752 C CA . VAL A 1 104 ? 37.460 18.342 16.699 1.00 32.68 104 VAL A CA 1
ATOM 753 C C . VAL A 1 104 ? 36.084 17.860 17.127 1.00 31.95 104 VAL A C 1
ATOM 754 O O . VAL A 1 104 ? 35.253 17.508 16.291 1.00 31.59 104 VAL A O 1
ATOM 758 N N . VAL A 1 105 ? 35.845 17.846 18.432 1.00 29.92 105 VAL A N 1
ATOM 759 C CA . VAL A 1 105 ? 34.569 17.394 18.965 1.00 29.26 105 VAL A CA 1
ATOM 760 C C . VAL A 1 105 ? 33.426 18.322 18.580 1.00 28.95 105 VAL A C 1
ATOM 761 O O . VAL A 1 105 ? 32.372 17.871 18.138 1.00 29.88 105 VAL A O 1
ATOM 765 N N . SER A 1 106 ? 33.631 19.620 18.759 1.00 26.55 106 SER A N 1
ATOM 766 C CA . SER A 1 106 ? 32.602 20.587 18.417 1.00 26.48 106 SER A CA 1
ATOM 767 C C . SER A 1 106 ? 33.142 22.012 18.364 1.00 27.19 106 SER A C 1
ATOM 768 O O . SER A 1 106 ? 34.177 22.335 18.970 1.00 25.87 106 SER A O 1
ATOM 771 N N . SER A 1 107 ? 32.431 22.862 17.628 1.00 26.29 107 SER A N 1
ATOM 772 C CA . SER A 1 107 ? 32.794 24.267 17.509 1.00 24.92 107 SER A CA 1
ATOM 773 C C . SER A 1 107 ? 31.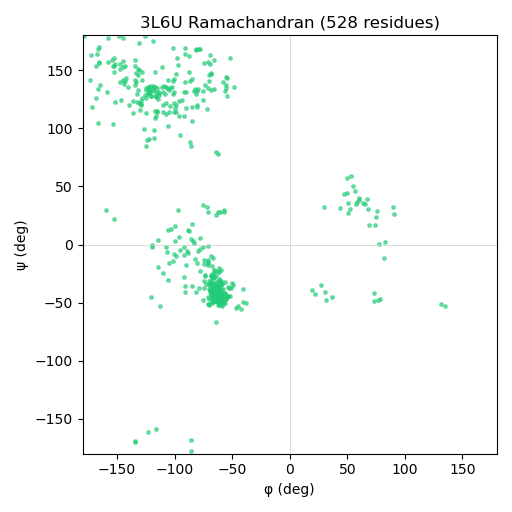704 25.093 18.183 1.00 24.27 107 SER A C 1
ATOM 774 O O . SER A 1 107 ? 30.514 24.915 17.908 1.00 23.92 107 SER A O 1
ATOM 777 N N . ILE A 1 108 ? 32.116 25.979 19.083 1.00 21.95 108 ILE A N 1
ATOM 778 C CA . ILE A 1 108 ? 31.181 26.838 19.796 1.00 21.72 108 ILE A CA 1
ATOM 779 C C . ILE A 1 108 ? 31.503 28.263 19.369 1.00 20.40 108 ILE A C 1
ATOM 780 O O . ILE A 1 108 ? 32.589 28.760 19.632 1.00 21.35 108 ILE A O 1
ATOM 785 N N . THR A 1 109 ? 30.555 28.901 18.689 1.00 20.29 109 THR A N 1
ATOM 786 C CA . THR A 1 109 ? 30.747 30.255 18.176 1.00 22.03 109 THR A CA 1
ATOM 787 C C . THR A 1 109 ? 29.412 30.997 18.166 1.00 20.87 109 THR A C 1
ATOM 788 O O . THR A 1 109 ? 28.386 30.457 18.567 1.00 22.31 109 THR A O 1
ATOM 792 N N . SER A 1 110 ? 29.429 32.252 17.730 1.00 22.06 110 SER A N 1
ATOM 793 C CA . SER A 1 110 ? 28.188 33.000 17.595 1.00 20.80 110 SER A CA 1
ATOM 794 C C . SER A 1 110 ? 27.649 32.519 16.243 1.00 21.84 110 SER A C 1
ATOM 795 O O . SER A 1 110 ? 28.371 31.844 15.500 1.00 20.40 110 SER A O 1
ATOM 798 N N . ASN A 1 111 ? 26.395 32.834 15.928 1.00 22.36 111 ASN A N 1
ATOM 799 C CA . ASN A 1 111 ? 25.839 32.459 14.628 1.00 22.89 111 ASN A CA 1
ATOM 800 C C . ASN A 1 111 ? 26.263 33.637 13.771 1.00 22.44 111 ASN A C 1
ATOM 801 O O . ASN A 1 111 ? 25.538 34.623 13.645 1.00 20.27 111 ASN A O 1
ATOM 806 N N . ASN A 1 112 ? 27.459 33.540 13.205 1.00 21.89 112 ASN A N 1
ATOM 807 C CA . ASN A 1 112 ? 28.000 34.628 12.409 1.00 23.41 112 ASN A CA 1
ATOM 808 C C . ASN A 1 112 ? 27.230 35.047 11.171 1.00 23.37 112 ASN A C 1
ATOM 809 O O . ASN A 1 112 ? 27.273 36.213 10.794 1.00 23.70 112 ASN A O 1
ATOM 814 N N . GLN A 1 113 ? 26.523 34.126 10.527 1.00 23.29 113 GLN A N 1
ATOM 815 C CA . GLN A 1 113 ? 25.746 34.541 9.372 1.00 24.23 113 GLN A CA 1
ATOM 816 C C . GLN A 1 113 ? 24.557 35.365 9.860 1.00 24.32 113 GLN A C 1
ATOM 817 O O . GLN A 1 113 ? 24.182 36.365 9.248 1.00 22.68 113 GLN A O 1
ATOM 831 N N . ILE A 1 115 ? 24.513 37.252 12.410 1.00 20.38 115 ILE A N 1
ATOM 832 C CA . ILE A 1 115 ? 25.040 38.562 12.780 1.00 19.92 115 ILE A CA 1
ATOM 833 C C . ILE A 1 115 ? 25.116 39.435 11.539 1.00 20.62 115 ILE A C 1
ATOM 834 O O . ILE A 1 115 ? 24.782 40.628 11.578 1.00 17.76 115 ILE A O 1
ATOM 839 N N . GLY A 1 116 ? 25.548 38.833 10.433 1.00 21.29 116 GLY A N 1
ATOM 840 C CA . GLY A 1 116 ? 25.644 39.580 9.189 1.00 21.96 116 GLY A CA 1
ATOM 841 C C . GLY A 1 116 ? 24.274 40.031 8.709 1.00 21.68 116 GLY A C 1
ATOM 842 O O . GLY A 1 116 ? 24.121 41.160 8.251 1.00 23.63 116 GLY A O 1
ATOM 843 N N . GLU A 1 117 ? 23.272 39.158 8.808 1.00 22.48 117 GLU A N 1
ATOM 844 C CA . GLU A 1 117 ? 21.925 39.511 8.373 1.00 22.77 117 GLU A CA 1
ATOM 845 C C . GLU A 1 117 ? 21.342 40.572 9.296 1.00 22.07 117 GLU A C 1
ATOM 846 O O . GLU A 1 117 ? 20.624 41.468 8.856 1.00 19.64 117 GLU A O 1
ATOM 852 N N . GLN A 1 118 ? 21.643 40.468 10.585 1.00 20.48 118 GLN A N 1
ATOM 853 C CA . GLN A 1 118 ? 21.136 41.439 11.547 1.00 21.56 118 GLN A CA 1
ATOM 854 C C . GLN A 1 118 ? 21.647 42.844 11.216 1.00 20.71 118 GLN A C 1
ATOM 855 O O . GLN A 1 118 ? 20.892 43.817 11.257 1.00 19.72 118 GLN A O 1
ATOM 861 N N . LEU A 1 119 ? 22.926 42.933 10.868 1.00 19.41 119 LEU A N 1
ATOM 862 C CA . LEU A 1 119 ? 23.558 44.203 10.542 1.00 20.32 119 LEU A CA 1
ATOM 863 C C . LEU A 1 119 ? 23.048 44.781 9.228 1.00 21.11 119 LEU A C 1
ATOM 864 O O . LEU A 1 119 ? 22.965 46.000 9.073 1.00 19.33 119 LEU A O 1
ATOM 869 N N . ALA A 1 120 ? 22.710 43.905 8.285 1.00 21.99 120 ALA A N 1
ATOM 870 C CA . ALA A 1 120 ? 22.188 44.350 6.996 1.00 22.48 120 ALA A CA 1
ATOM 871 C C . ALA A 1 120 ? 20.817 44.998 7.213 1.00 23.37 120 ALA A C 1
ATOM 872 O O . ALA A 1 120 ? 20.525 46.065 6.674 1.00 23.97 120 ALA A O 1
ATOM 874 N N . SER A 1 121 ? 19.978 44.358 8.018 1.00 23.59 121 SER A N 1
ATOM 875 C CA . SER A 1 121 ? 18.657 44.902 8.300 1.00 24.03 121 SER A CA 1
ATOM 876 C C . SER A 1 121 ? 18.786 46.246 9.030 1.00 24.18 121 SER A C 1
ATOM 877 O O . SER A 1 121 ? 18.071 47.207 8.719 1.00 20.38 121 SER A O 1
ATOM 880 N N . TYR A 1 122 ? 19.712 46.324 9.984 1.00 22.48 122 TYR A N 1
ATOM 881 C CA . TYR A 1 122 ? 19.912 47.564 10.726 1.00 23.78 122 TYR A CA 1
ATOM 882 C C . TYR A 1 122 ? 20.339 48.704 9.808 1.00 23.36 122 TYR A C 1
ATOM 883 O O . TYR A 1 122 ? 19.787 49.797 9.869 1.00 21.33 122 TYR A O 1
ATOM 892 N N . ILE A 1 123 ? 21.331 48.459 8.959 1.00 24.69 123 ILE A N 1
ATOM 893 C CA . ILE A 1 123 ? 21.792 49.513 8.061 1.00 25.43 123 ILE A CA 1
ATOM 894 C C . ILE A 1 123 ? 20.694 49.999 7.117 1.00 24.29 123 ILE A C 1
ATOM 895 O O . ILE A 1 123 ? 20.572 51.196 6.864 1.00 25.00 123 ILE A O 1
ATOM 900 N N . LYS A 1 124 ? 19.901 49.072 6.595 1.00 25.55 124 LYS A N 1
ATOM 901 C CA . LYS A 1 124 ? 18.812 49.426 5.682 1.00 24.99 124 LYS A CA 1
ATOM 902 C C . LYS A 1 124 ? 17.832 50.364 6.371 1.00 25.70 124 LYS A C 1
ATOM 903 O O . LYS A 1 124 ? 17.428 51.400 5.818 1.00 23.23 124 LYS A O 1
ATOM 909 N N . ASN A 1 125 ? 17.460 49.995 7.591 1.00 23.09 125 ASN A N 1
ATOM 910 C CA . ASN A 1 125 ? 16.522 50.788 8.365 1.00 24.66 125 ASN A CA 1
ATOM 911 C C . ASN A 1 125 ? 17.099 52.147 8.742 1.00 23.29 125 ASN A C 1
ATOM 912 O O . ASN A 1 125 ? 16.434 53.174 8.609 1.00 23.12 125 ASN A O 1
ATOM 917 N N . GLU A 1 126 ? 18.341 52.143 9.211 1.00 25.03 126 GLU A N 1
ATOM 918 C CA . GLU A 1 126 ? 19.007 53.364 9.636 1.00 25.49 126 GLU A CA 1
ATOM 919 C C . GLU A 1 126 ? 19.225 54.344 8.484 1.00 26.21 126 GLU A C 1
ATOM 920 O O . GLU A 1 126 ? 19.106 55.554 8.665 1.00 24.94 126 GLU A O 1
ATOM 926 N N . LEU A 1 127 ? 19.549 53.825 7.304 1.00 25.53 127 LEU A N 1
ATOM 927 C CA . LEU A 1 127 ? 19.749 54.695 6.150 1.00 29.32 127 LEU A CA 1
ATOM 928 C C . LEU A 1 127 ? 18.469 55.480 5.894 1.00 30.14 127 LEU A C 1
ATOM 929 O O . LEU A 1 127 ? 18.488 56.698 5.713 1.00 31.19 127 LEU A O 1
ATOM 934 N N . ILE A 1 128 ? 17.347 54.775 5.896 1.00 30.54 128 ILE A N 1
ATOM 935 C CA . ILE A 1 128 ? 16.071 55.419 5.659 1.00 29.82 128 ILE A CA 1
ATOM 936 C C . ILE A 1 128 ? 15.708 56.400 6.770 1.00 29.87 128 ILE A C 1
ATOM 937 O O . ILE A 1 128 ? 15.349 57.541 6.496 1.00 27.33 128 ILE A O 1
ATOM 942 N N . LYS A 1 129 ? 15.824 55.975 8.024 1.00 30.54 129 LYS A N 1
ATOM 943 C CA . LYS A 1 129 ? 15.489 56.861 9.129 1.00 32.41 129 LYS A CA 1
ATOM 944 C C . LYS A 1 129 ? 16.360 58.110 9.184 1.00 34.09 129 LYS A C 1
ATOM 945 O O . LYS A 1 129 ? 15.873 59.199 9.485 1.00 34.18 129 LYS A O 1
ATOM 951 N N . GLN A 1 130 ? 17.643 57.957 8.875 1.00 35.37 130 GLN A N 1
ATOM 952 C CA . GLN A 1 130 ? 18.576 59.074 8.935 1.00 37.21 130 GLN A CA 1
ATOM 953 C C . GLN A 1 130 ? 18.775 59.893 7.666 1.00 38.17 130 GLN A C 1
ATOM 954 O O . GLN A 1 130 ? 18.969 61.105 7.747 1.00 38.26 130 GLN A O 1
ATOM 960 N N . THR A 1 131 ? 18.741 59.249 6.502 1.00 37.14 131 THR A N 1
ATOM 961 C CA . THR A 1 131 ? 18.953 59.975 5.248 1.00 38.00 131 THR A CA 1
ATOM 962 C C . THR A 1 131 ? 17.669 60.280 4.495 1.00 37.73 131 THR A C 1
ATOM 963 O O . THR A 1 131 ? 17.669 61.096 3.574 1.00 39.45 131 THR A O 1
ATOM 967 N N . GLY A 1 132 ? 16.577 59.625 4.876 1.00 37.29 132 GLY A N 1
ATOM 968 C CA . GLY A 1 132 ? 15.316 59.860 4.197 1.00 37.16 132 GLY A CA 1
ATOM 969 C C . GLY A 1 132 ? 15.361 59.326 2.777 1.00 38.23 132 GLY A C 1
ATOM 970 O O . GLY A 1 132 ? 14.537 59.687 1.935 1.00 37.19 132 GLY A O 1
ATOM 971 N N . ARG A 1 133 ? 16.331 58.459 2.509 1.00 39.14 133 ARG A N 1
ATOM 972 C CA . ARG A 1 133 ? 16.480 57.869 1.183 1.00 42.03 133 ARG A CA 1
ATOM 973 C C . ARG A 1 133 ? 16.570 56.349 1.293 1.00 41.16 133 ARG A C 1
ATOM 974 O O . ARG A 1 133 ? 17.086 55.816 2.276 1.00 40.39 133 ARG A O 1
ATOM 982 N N . SER A 1 134 ? 16.076 55.657 0.274 1.00 41.89 134 SER A N 1
ATOM 983 C CA . SER A 1 134 ? 16.112 54.203 0.260 1.00 43.32 134 SER A CA 1
ATOM 984 C C . SER A 1 134 ? 17.386 53.661 -0.380 1.00 42.27 134 SER A C 1
ATOM 985 O O . SER A 1 134 ? 17.732 52.498 -0.193 1.00 43.75 134 SER A O 1
ATOM 988 N N . THR A 1 135 ? 18.080 54.502 -1.136 1.00 40.65 135 THR A N 1
ATOM 989 C CA . THR A 1 135 ? 19.313 54.086 -1.797 1.00 40.41 135 THR A CA 1
ATOM 990 C C . THR A 1 135 ? 20.497 54.167 -0.832 1.00 39.62 135 THR A C 1
ATOM 991 O O . THR A 1 135 ? 20.661 55.160 -0.120 1.00 40.67 135 THR A O 1
ATOM 995 N N . GLY A 1 136 ? 21.315 53.120 -0.807 1.00 36.28 136 GLY A N 1
ATOM 996 C CA . GLY A 1 136 ? 22.460 53.113 0.084 1.00 36.02 136 GLY A CA 1
ATOM 997 C C . GLY A 1 136 ? 23.691 52.393 -0.439 1.00 33.77 136 GLY A C 1
ATOM 998 O O . GLY A 1 136 ? 23.634 51.214 -0.790 1.00 35.49 136 GLY A O 1
ATOM 999 N N . ARG A 1 137 ? 24.811 53.107 -0.481 1.00 31.79 137 ARG A N 1
ATOM 1000 C CA . ARG A 1 137 ? 26.075 52.541 -0.947 1.00 29.02 137 ARG A CA 1
ATOM 1001 C C . ARG A 1 137 ? 26.899 52.135 0.274 1.00 27.64 137 ARG A C 1
ATOM 1002 O O . ARG A 1 137 ? 27.237 52.974 1.106 1.00 24.81 137 ARG A O 1
ATOM 1010 N N . ILE A 1 138 ? 27.220 50.849 0.365 1.00 26.88 138 ILE A N 1
ATOM 1011 C CA . ILE A 1 138 ? 27.956 50.317 1.507 1.00 26.12 138 ILE A CA 1
ATOM 1012 C C . ILE A 1 138 ? 29.380 49.858 1.242 1.00 26.92 138 ILE A C 1
ATOM 1013 O O . ILE A 1 138 ? 29.658 49.177 0.248 1.00 26.27 138 ILE A O 1
ATOM 1018 N N . VAL A 1 139 ? 30.281 50.242 2.144 1.00 25.49 139 VAL A N 1
ATOM 1019 C CA . VAL A 1 139 ? 31.665 49.824 2.062 1.00 25.11 139 VAL A CA 1
ATOM 1020 C C . VAL A 1 139 ? 31.814 48.765 3.140 1.00 26.50 139 VAL A C 1
ATOM 1021 O O . VAL A 1 139 ? 31.362 48.946 4.282 1.00 24.09 139 VAL A O 1
ATOM 1025 N N . GLU A 1 140 ? 32.432 47.652 2.773 1.00 24.17 140 GLU A N 1
ATOM 1026 C CA . GLU A 1 140 ? 32.624 46.550 3.702 1.00 26.14 140 GLU A CA 1
ATOM 1027 C C . GLU A 1 140 ? 34.103 46.360 3.990 1.00 25.53 140 GLU A C 1
ATOM 1028 O O . GLU A 1 140 ? 34.901 46.206 3.065 1.00 24.31 140 GLU A O 1
ATOM 1034 N N . ILE A 1 141 ? 34.469 46.382 5.267 1.00 24.82 141 ILE A N 1
ATOM 1035 C CA . ILE A 1 141 ? 35.860 46.173 5.651 1.00 23.95 141 ILE A CA 1
ATOM 1036 C C . ILE A 1 141 ? 35.870 44.881 6.457 1.00 26.32 141 ILE A C 1
ATOM 1037 O O . ILE A 1 141 ? 35.333 44.799 7.573 1.00 24.47 141 ILE A O 1
ATOM 1042 N N . THR A 1 142 ? 36.467 43.862 5.854 1.00 25.15 142 THR A N 1
ATOM 1043 C CA . THR A 1 142 ? 36.490 42.520 6.421 1.00 26.30 142 THR A CA 1
ATOM 1044 C C . THR A 1 142 ? 37.644 42.131 7.315 1.00 26.93 142 THR A C 1
ATOM 1045 O O . THR A 1 142 ? 38.662 42.824 7.407 1.00 25.67 142 THR A O 1
ATOM 1049 N N . GLY A 1 143 ? 37.458 40.985 7.960 1.00 29.36 143 GLY A N 1
ATOM 1050 C CA . GLY A 1 143 ? 38.471 40.436 8.836 1.00 32.49 143 GLY A CA 1
ATOM 1051 C C . GLY A 1 143 ? 39.440 39.613 8.009 1.00 34.80 143 GLY A C 1
ATOM 1052 O O . GLY A 1 143 ? 39.415 39.665 6.773 1.00 31.57 143 GLY A O 1
ATOM 1053 N N . THR A 1 144 ? 40.286 38.845 8.689 1.00 37.50 144 THR A N 1
ATOM 1054 C CA . THR A 1 144 ? 41.291 38.019 8.034 1.00 41.57 144 THR A CA 1
ATOM 1055 C C . THR A 1 144 ? 40.685 37.069 6.998 1.00 44.07 144 THR A C 1
ATOM 1056 O O . THR A 1 144 ? 39.650 36.449 7.234 1.00 44.54 144 THR A O 1
ATOM 1060 N N . ALA A 1 145 ? 41.349 36.970 5.852 1.00 46.58 145 ALA A N 1
ATOM 1061 C CA . ALA A 1 145 ? 40.912 36.142 4.726 1.00 49.02 145 ALA A CA 1
ATOM 1062 C C . ALA A 1 145 ? 40.588 34.676 5.010 1.00 50.41 145 ALA A C 1
ATOM 1063 O O . ALA A 1 145 ? 41.020 34.100 6.014 1.00 50.53 145 ALA A O 1
ATOM 1065 N N . ASN A 1 146 ? 39.828 34.092 4.083 1.00 52.25 146 ASN A N 1
ATOM 1066 C CA . ASN A 1 146 ? 39.370 32.702 4.122 1.00 53.01 146 ASN A CA 1
ATOM 1067 C C . ASN A 1 146 ? 39.165 32.058 5.490 1.00 53.43 146 ASN A C 1
ATOM 1068 O O . ASN A 1 146 ? 39.365 30.851 5.639 1.00 55.56 146 ASN A O 1
ATOM 1073 N N . VAL A 1 147 ? 38.772 32.847 6.487 1.00 51.61 147 VAL A N 1
ATOM 1074 C CA . VAL A 1 147 ? 38.512 32.300 7.817 1.00 49.65 147 VAL A CA 1
ATOM 1075 C C . VAL A 1 147 ? 36.993 32.231 7.985 1.00 46.94 147 VAL A C 1
ATOM 1076 O O . VAL A 1 147 ? 36.277 33.177 7.647 1.00 46.14 147 VAL A O 1
ATOM 1080 N N . TYR A 1 148 ? 36.509 31.103 8.496 1.00 42.64 148 TYR A N 1
ATOM 1081 C CA . TYR A 1 148 ? 35.081 30.890 8.679 1.00 38.21 148 TYR A CA 1
ATOM 1082 C C . TYR A 1 148 ? 34.296 32.117 9.128 1.00 35.09 148 TYR A C 1
ATOM 1083 O O . TYR A 1 148 ? 33.287 32.466 8.526 1.00 33.40 148 TYR A O 1
ATOM 1092 N N . THR A 1 149 ? 34.766 32.787 10.169 1.00 33.63 149 THR A N 1
ATOM 1093 C CA . THR A 1 149 ? 34.056 33.957 10.667 1.00 33.34 149 THR A CA 1
ATOM 1094 C C . THR A 1 149 ? 33.873 35.052 9.609 1.00 31.67 149 THR A C 1
ATOM 1095 O O . THR A 1 149 ? 32.778 35.592 9.452 1.00 29.15 149 THR A O 1
ATOM 1099 N N . THR A 1 150 ? 34.932 35.360 8.870 1.00 29.51 150 THR A N 1
ATOM 1100 C CA . THR A 1 150 ? 34.864 36.387 7.835 1.00 30.67 150 THR A CA 1
ATOM 1101 C C . THR A 1 150 ? 33.860 36.056 6.735 1.00 29.86 150 THR A C 1
ATOM 1102 O O . THR A 1 150 ? 33.000 36.875 6.401 1.00 30.50 150 THR A O 1
ATOM 1106 N N . ASN A 1 151 ? 33.974 34.857 6.168 1.00 29.60 151 ASN A N 1
ATOM 1107 C CA . ASN A 1 151 ? 33.070 34.441 5.105 1.00 27.65 151 ASN A CA 1
ATOM 1108 C C . ASN A 1 151 ? 31.621 34.387 5.578 1.00 26.40 151 ASN A C 1
ATOM 1109 O O . ASN A 1 151 ? 30.713 34.752 4.840 1.00 27.30 151 ASN A O 1
ATOM 1114 N N . GLU A 1 152 ? 31.412 33.927 6.807 1.00 26.25 152 GLU A N 1
ATOM 1115 C CA . GLU A 1 152 ? 30.073 33.820 7.370 1.00 26.51 152 GLU A CA 1
ATOM 1116 C C . GLU A 1 152 ? 29.445 35.201 7.544 1.00 24.79 152 GLU A C 1
ATOM 1117 O O . GLU A 1 152 ? 28.279 35.408 7.225 1.00 24.85 152 GLU A O 1
ATOM 1123 N N . ARG A 1 153 ? 30.219 36.145 8.062 1.00 22.84 153 ARG A N 1
ATOM 1124 C CA . ARG A 1 153 ? 29.700 37.488 8.253 1.00 22.69 153 ARG A CA 1
ATOM 1125 C C . ARG A 1 153 ? 29.449 38.160 6.906 1.00 22.54 153 ARG A C 1
ATOM 1126 O O . ARG A 1 153 ? 28.510 38.935 6.762 1.00 21.25 153 ARG A O 1
ATOM 1134 N N . HIS A 1 154 ? 30.270 37.843 5.909 1.00 25.11 154 HIS A N 1
ATOM 1135 C CA . HIS A 1 154 ? 30.069 38.424 4.579 1.00 26.74 154 HIS A CA 1
ATOM 1136 C C . HIS A 1 154 ? 28.806 37.830 3.952 1.00 26.48 154 HIS A C 1
ATOM 1137 O O . HIS A 1 154 ? 27.921 38.553 3.498 1.00 26.73 154 HIS A O 1
ATOM 1144 N N . ARG A 1 155 ? 28.737 36.503 3.935 1.00 26.85 155 ARG A N 1
ATOM 1145 C CA . ARG A 1 155 ? 27.611 35.780 3.355 1.00 27.35 155 ARG A CA 1
ATOM 1146 C C . ARG A 1 155 ? 26.291 36.167 4.032 1.00 27.82 155 ARG A C 1
ATOM 1147 O O . ARG A 1 155 ? 25.272 36.344 3.370 1.00 27.31 155 ARG A O 1
ATOM 1155 N N . GLY A 1 156 ? 26.311 36.310 5.355 1.00 26.14 156 GLY A N 1
ATOM 1156 C CA . GLY A 1 156 ? 25.093 36.674 6.059 1.00 25.86 156 GLY A CA 1
ATOM 1157 C C . GLY A 1 156 ? 24.597 38.048 5.646 1.00 25.87 156 GLY A C 1
ATOM 1158 O O . GLY A 1 156 ? 23.407 38.251 5.436 1.00 24.95 156 GLY A O 1
ATOM 1159 N N . PHE A 1 157 ? 25.523 38.991 5.529 1.00 26.07 157 PHE A N 1
ATOM 1160 C CA . PHE A 1 157 ? 25.201 40.353 5.134 1.00 26.88 157 PHE A CA 1
ATOM 1161 C C . PHE A 1 157 ? 24.637 40.386 3.711 1.00 28.09 157 PHE A C 1
ATOM 1162 O O . PHE A 1 157 ? 23.674 41.098 3.439 1.00 27.62 157 PHE A O 1
ATOM 1170 N N . LEU A 1 158 ? 25.248 39.631 2.803 1.00 30.33 158 LEU A N 1
ATOM 1171 C CA . LEU A 1 158 ? 24.765 39.597 1.426 1.00 32.57 158 LEU A CA 1
ATOM 1172 C C . LEU A 1 158 ? 23.331 39.075 1.398 1.00 34.45 158 LEU A C 1
ATOM 1173 O O . LEU A 1 158 ? 22.484 39.591 0.668 1.00 33.26 158 LEU A O 1
ATOM 1178 N N . LYS A 1 159 ? 23.059 38.051 2.202 1.00 35.84 159 LYS A N 1
ATOM 1179 C CA . LYS A 1 159 ? 21.715 37.482 2.264 1.00 36.11 159 LYS A CA 1
ATOM 1180 C C . LYS A 1 159 ? 20.736 38.546 2.745 1.00 35.50 159 LYS A C 1
ATOM 1181 O O . LYS A 1 159 ? 19.599 38.615 2.286 1.00 34.58 159 LYS A O 1
ATOM 1187 N N . GLY A 1 160 ? 21.197 39.387 3.666 1.00 35.23 160 GLY A N 1
ATOM 1188 C CA . GLY A 1 160 ? 20.350 40.431 4.212 1.00 33.22 160 GLY A CA 1
ATOM 1189 C C . GLY A 1 160 ? 20.006 41.583 3.288 1.00 33.41 160 GLY A C 1
ATOM 1190 O O . GLY A 1 160 ? 19.097 42.354 3.588 1.00 33.83 160 GLY A O 1
ATOM 1191 N N . ILE A 1 161 ? 20.722 41.723 2.176 1.00 35.56 161 ILE A N 1
ATOM 1192 C CA . ILE A 1 161 ? 20.439 42.809 1.238 1.00 36.15 161 ILE A CA 1
ATOM 1193 C C . ILE A 1 161 ? 20.061 42.290 -0.152 1.00 38.09 161 ILE A C 1
ATOM 1194 O O . ILE A 1 161 ? 19.749 43.072 -1.048 1.00 38.33 161 ILE A O 1
ATOM 1199 N N . GLU A 1 162 ? 20.083 40.971 -0.319 1.00 40.42 162 GLU A N 1
ATOM 1200 C CA . GLU A 1 162 ? 19.766 40.339 -1.600 1.00 43.62 162 GLU A CA 1
ATOM 1201 C C . GLU A 1 162 ? 18.462 40.817 -2.236 1.00 44.53 162 GLU A C 1
ATOM 1202 O O . GLU A 1 162 ? 18.353 40.884 -3.464 1.00 44.79 162 GLU A O 1
ATOM 1208 N N . ASN A 1 163 ? 17.474 41.148 -1.411 1.00 45.07 163 ASN A N 1
ATOM 1209 C CA . ASN A 1 163 ? 16.192 41.602 -1.935 1.00 47.02 163 ASN A CA 1
ATOM 1210 C C . ASN A 1 163 ? 16.035 43.115 -1.921 1.00 46.32 163 ASN A C 1
ATOM 1211 O O . ASN A 1 163 ? 14.930 43.629 -2.061 1.00 46.60 163 ASN A O 1
ATOM 1216 N N . GLU A 1 164 ? 17.144 43.828 -1.761 1.00 45.15 164 GLU A N 1
ATOM 1217 C CA . GLU A 1 164 ? 17.106 45.282 -1.745 1.00 44.28 164 GLU A CA 1
ATOM 1218 C C . GLU A 1 164 ? 17.940 45.805 -2.915 1.00 44.41 164 GLU A C 1
ATOM 1219 O O . GLU A 1 164 ? 19.146 46.017 -2.789 1.00 44.48 164 GLU A O 1
ATOM 1225 N N . PRO A 1 165 ? 17.301 46.025 -4.073 1.00 44.39 165 PRO A N 1
ATOM 1226 C CA . PRO A 1 165 ? 17.982 46.519 -5.272 1.00 44.10 165 PRO A CA 1
ATOM 1227 C C . PRO A 1 165 ? 18.625 47.892 -5.115 1.00 43.81 165 PRO A C 1
ATOM 1228 O O . PRO A 1 165 ? 19.523 48.252 -5.878 1.00 45.15 165 PRO A O 1
ATOM 1232 N N . THR A 1 166 ? 18.171 48.652 -4.125 1.00 42.05 166 THR A N 1
ATOM 1233 C CA . THR A 1 166 ? 18.706 49.989 -3.889 1.00 41.75 166 THR A CA 1
ATOM 1234 C C . THR A 1 166 ? 19.906 49.995 -2.943 1.00 39.04 166 THR A C 1
ATOM 1235 O O . THR A 1 166 ? 20.524 51.035 -2.731 1.00 37.39 166 THR A O 1
ATOM 1239 N N . LEU A 1 167 ? 20.223 48.836 -2.373 1.00 37.81 167 LEU A N 1
ATOM 1240 C CA . LEU A 1 167 ? 21.357 48.712 -1.463 1.00 37.85 167 LEU A CA 1
ATOM 1241 C C . LEU A 1 167 ? 22.455 47.896 -2.112 1.00 37.04 167 LEU A C 1
ATOM 1242 O O . LEU A 1 167 ? 22.200 46.820 -2.644 1.00 37.90 167 LEU A O 1
ATOM 1247 N N . SER A 1 168 ? 23.683 48.397 -2.066 1.00 36.96 168 SER A N 1
ATOM 1248 C CA . SER A 1 168 ? 24.782 47.647 -2.655 1.00 36.90 168 SER A CA 1
ATOM 1249 C C . SER A 1 168 ? 26.126 47.940 -2.013 1.00 34.90 168 SER A C 1
ATOM 1250 O O . SER A 1 168 ? 26.390 49.047 -1.539 1.00 35.20 168 SER A O 1
ATOM 1253 N N . ILE A 1 169 ? 26.968 46.917 -2.007 1.00 34.29 169 ILE A N 1
ATOM 1254 C CA . ILE A 1 169 ? 28.310 47.007 -1.467 1.00 31.47 169 ILE A CA 1
ATOM 1255 C C . ILE A 1 169 ? 29.180 47.557 -2.593 1.00 32.14 169 ILE A C 1
ATOM 1256 O O . ILE A 1 169 ? 29.485 46.849 -3.549 1.00 32.12 169 ILE A O 1
ATOM 1261 N N . VAL A 1 170 ? 29.564 48.822 -2.477 1.00 31.37 170 VAL A N 1
ATOM 1262 C CA . VAL A 1 170 ? 30.370 49.467 -3.500 1.00 32.77 170 VAL A CA 1
ATOM 1263 C C . VAL A 1 170 ? 31.853 49.137 -3.412 1.00 34.43 170 VAL A C 1
ATOM 1264 O O . VAL A 1 170 ? 32.595 49.363 -4.367 1.00 33.70 170 VAL A O 1
ATOM 1268 N N . ASP A 1 171 ? 32.286 48.594 -2.276 1.00 33.88 171 ASP A N 1
ATOM 1269 C CA . ASP A 1 171 ? 33.690 48.252 -2.100 1.00 33.24 171 ASP A CA 1
ATOM 1270 C C . ASP A 1 171 ? 33.870 47.330 -0.901 1.00 32.98 171 ASP A C 1
ATOM 1271 O O . ASP A 1 171 ? 33.256 47.529 0.149 1.00 32.55 171 ASP A O 1
ATOM 1276 N N . SER A 1 172 ? 34.701 46.310 -1.068 1.00 31.52 172 SER A N 1
ATOM 1277 C CA . SER A 1 172 ? 34.966 45.356 0.007 1.00 32.78 172 SER A CA 1
ATOM 1278 C C . SER A 1 172 ? 36.466 45.054 0.102 1.00 32.07 172 SER A C 1
ATOM 1279 O O . SER A 1 172 ? 37.049 44.463 -0.804 1.00 32.26 172 SER A O 1
ATOM 1282 N N . VAL A 1 173 ? 37.088 45.469 1.200 1.00 31.38 173 VAL A N 1
ATOM 1283 C CA . VAL A 1 173 ? 38.520 45.240 1.397 1.00 31.70 173 VAL A CA 1
ATOM 1284 C C . VAL A 1 173 ? 38.787 44.717 2.812 1.00 31.77 173 VAL A C 1
ATOM 1285 O O . VAL A 1 173 ? 37.967 44.900 3.706 1.00 29.03 173 VAL A O 1
ATOM 1289 N N . SER A 1 174 ? 39.928 44.066 3.017 1.00 33.67 174 SER A N 1
ATOM 1290 C CA . SER A 1 174 ? 40.248 43.509 4.335 1.00 34.49 174 SER A CA 1
ATOM 1291 C C . SER A 1 174 ? 40.933 44.434 5.340 1.00 34.42 174 SER A C 1
ATOM 1292 O O . SER A 1 174 ? 41.811 45.217 4.990 1.00 34.08 174 SER A O 1
ATOM 1295 N N . GLY A 1 175 ? 40.522 44.321 6.602 1.00 34.64 175 GLY A N 1
ATOM 1296 C CA . GLY A 1 175 ? 41.106 45.123 7.663 1.00 34.24 175 GLY A CA 1
ATOM 1297 C C . GLY A 1 175 ? 41.867 44.277 8.679 1.00 34.65 175 GLY A C 1
ATOM 1298 O O . GLY A 1 175 ? 42.346 44.791 9.689 1.00 36.11 175 GLY A O 1
ATOM 1299 N N . ASN A 1 176 ? 41.972 42.976 8.425 1.00 35.56 176 ASN A N 1
ATOM 1300 C CA . ASN A 1 176 ? 42.689 42.068 9.324 1.00 37.57 176 ASN A CA 1
ATOM 1301 C C . ASN A 1 176 ? 42.297 42.145 10.796 1.00 36.03 176 ASN A C 1
ATOM 1302 O O . ASN A 1 176 ? 43.118 41.834 11.653 1.00 37.47 176 ASN A O 1
ATOM 1307 N N . TYR A 1 177 ? 41.063 42.540 11.097 1.00 34.27 177 TYR A N 1
ATOM 1308 C CA . TYR A 1 177 ? 40.622 42.670 12.491 1.00 33.27 177 TYR A CA 1
ATOM 1309 C C . TYR A 1 177 ? 41.619 43.538 13.266 1.00 32.60 177 TYR A C 1
ATOM 1310 O O . TYR A 1 177 ? 41.804 43.375 14.475 1.00 33.45 177 TYR A O 1
ATOM 1319 N N . ASP A 1 178 ? 42.253 44.471 12.566 1.00 31.49 178 ASP A N 1
ATOM 1320 C CA . ASP A 1 178 ? 43.251 45.341 13.182 1.00 28.81 178 ASP A CA 1
ATOM 1321 C C . ASP A 1 178 ? 42.862 46.815 13.034 1.00 28.34 178 ASP A C 1
ATOM 1322 O O . ASP A 1 178 ? 42.506 47.264 11.948 1.00 26.42 178 ASP A O 1
ATOM 1327 N N . PRO A 1 179 ? 42.933 47.588 14.130 1.00 28.57 179 PRO A N 1
ATOM 1328 C CA . PRO A 1 179 ? 42.583 49.013 14.106 1.00 28.18 179 PRO A CA 1
ATOM 1329 C C . PRO A 1 179 ? 43.447 49.852 13.165 1.00 28.76 179 PRO A C 1
ATOM 1330 O O . PRO A 1 179 ? 42.938 50.694 12.421 1.00 28.01 179 PRO A O 1
ATOM 1334 N N . VAL A 1 180 ? 44.756 49.631 13.205 1.00 27.20 180 VAL A N 1
ATOM 1335 C CA . VAL A 1 180 ? 45.661 50.399 12.360 1.00 27.68 180 VAL A CA 1
ATOM 1336 C C . VAL A 1 180 ? 45.447 50.055 10.894 1.00 26.06 180 VAL A C 1
ATOM 1337 O O . VAL A 1 180 ? 45.276 50.947 10.067 1.00 23.72 180 VAL A O 1
ATOM 1341 N N . THR A 1 181 ? 45.445 48.761 10.581 1.00 24.66 181 THR A N 1
ATOM 1342 C CA . THR A 1 181 ? 45.230 48.305 9.210 1.00 24.68 181 THR A CA 1
ATOM 1343 C C . THR A 1 181 ? 43.919 48.889 8.678 1.00 25.72 181 THR A C 1
ATOM 1344 O O . THR A 1 181 ? 43.850 49.391 7.554 1.00 22.99 181 THR A O 1
ATOM 1348 N N . SER A 1 182 ? 42.880 48.830 9.505 1.00 24.23 182 SER A N 1
ATOM 1349 C CA . SER A 1 182 ? 41.568 49.327 9.120 1.00 25.80 182 SER A CA 1
ATOM 1350 C C . SER A 1 182 ? 41.540 50.829 8.836 1.00 25.69 182 SER A C 1
ATOM 1351 O O . SER A 1 182 ? 40.884 51.275 7.882 1.00 23.38 182 SER A O 1
ATOM 1354 N N . GLU A 1 183 ? 42.238 51.610 9.658 1.00 25.14 183 GLU A N 1
ATOM 1355 C CA . GLU A 1 183 ? 42.273 53.048 9.439 1.00 25.92 183 GLU A CA 1
ATOM 1356 C C . GLU A 1 183 ? 42.941 53.343 8.097 1.00 25.72 183 GLU A C 1
ATOM 1357 O O . GLU A 1 183 ? 42.462 54.178 7.329 1.00 27.40 183 GLU A O 1
ATOM 1363 N N . ARG A 1 184 ? 44.045 52.655 7.816 1.00 25.41 184 ARG A N 1
ATOM 1364 C CA . ARG A 1 184 ? 44.776 52.855 6.561 1.00 26.16 184 ARG A CA 1
ATOM 1365 C C . ARG A 1 184 ? 43.928 52.452 5.359 1.00 25.51 184 ARG A C 1
ATOM 1366 O O . ARG A 1 184 ? 43.827 53.191 4.377 1.00 24.09 184 ARG A O 1
ATOM 1374 N N . VAL A 1 185 ? 43.312 51.280 5.449 1.00 24.33 185 VAL A N 1
ATOM 1375 C CA . VAL A 1 185 ? 42.477 50.769 4.377 1.00 26.43 185 VAL A CA 1
ATOM 1376 C C . VAL A 1 185 ? 41.263 51.677 4.161 1.00 26.56 185 VAL A C 1
ATOM 1377 O O . VAL A 1 185 ? 40.898 51.979 3.022 1.00 22.18 185 VAL A O 1
ATOM 1389 N N . ARG A 1 187 ? 41.138 54.810 4.900 1.00 24.80 187 ARG A N 1
ATOM 1390 C CA . ARG A 1 187 ? 41.662 56.058 4.358 1.00 26.68 187 ARG A CA 1
ATOM 1391 C C . ARG A 1 187 ? 41.881 55.901 2.856 1.00 26.37 187 ARG A C 1
ATOM 1392 O O . ARG A 1 187 ? 41.678 56.850 2.097 1.00 26.67 187 ARG A O 1
ATOM 1400 N N . GLN A 1 188 ? 42.285 54.705 2.431 1.00 26.37 188 GLN A N 1
ATOM 1401 C CA . GLN A 1 188 ? 42.500 54.431 1.008 1.00 28.17 188 GLN A CA 1
ATOM 1402 C C . GLN A 1 188 ? 41.160 54.506 0.268 1.00 26.47 188 GLN A C 1
ATOM 1403 O O . GLN A 1 188 ? 41.086 55.022 -0.847 1.00 26.86 188 GLN A O 1
ATOM 1409 N N . VAL A 1 189 ? 40.111 53.982 0.898 1.00 23.54 189 VAL A N 1
ATOM 1410 C CA . VAL A 1 189 ? 38.766 54.000 0.330 1.00 23.40 189 VAL A CA 1
ATOM 1411 C C . VAL A 1 189 ? 38.327 55.449 0.134 1.00 24.46 189 VAL A C 1
ATOM 1412 O O . VAL A 1 189 ? 37.771 55.810 -0.907 1.00 22.36 189 VAL A O 1
ATOM 1416 N N . ILE A 1 190 ? 38.577 56.269 1.149 1.00 24.10 190 ILE A N 1
ATOM 1417 C CA . ILE A 1 190 ? 38.237 57.683 1.109 1.00 25.42 190 ILE A CA 1
ATOM 1418 C C . ILE A 1 190 ? 38.980 58.393 -0.025 1.00 27.69 190 ILE A C 1
ATOM 1419 O O . ILE A 1 190 ? 38.407 59.230 -0.730 1.00 27.96 190 ILE A O 1
ATOM 1424 N N . ASP A 1 191 ? 40.257 58.068 -0.197 1.00 27.56 191 ASP A N 1
ATOM 1425 C CA . ASP A 1 191 ? 41.043 58.710 -1.242 1.00 31.14 191 ASP A CA 1
ATOM 1426 C C . ASP A 1 191 ? 40.716 58.211 -2.640 1.00 30.71 191 ASP A C 1
ATOM 1427 O O . ASP A 1 191 ? 41.068 58.864 -3.622 1.00 32.16 191 ASP A O 1
ATOM 1432 N N . SER A 1 192 ? 40.052 57.062 -2.741 1.00 30.41 192 SER A N 1
ATOM 1433 C CA . SER A 1 192 ? 39.685 56.542 -4.056 1.00 32.68 192 SER A CA 1
ATOM 1434 C C . SER A 1 192 ? 38.508 57.364 -4.598 1.00 33.08 192 SER A C 1
ATOM 1435 O O . SER A 1 192 ? 38.174 57.291 -5.779 1.00 33.30 192 SER A O 1
ATOM 1438 N N . GLY A 1 193 ? 37.891 58.151 -3.722 1.00 33.70 193 GLY A N 1
ATOM 1439 C CA . GLY A 1 193 ? 36.768 58.985 -4.121 1.00 35.09 193 GLY A CA 1
ATOM 1440 C C . GLY A 1 193 ? 35.455 58.255 -4.358 1.00 35.49 193 GLY A C 1
ATOM 1441 O O . GLY A 1 193 ? 34.551 58.798 -4.982 1.00 37.44 193 GLY A O 1
ATOM 1442 N N . ILE A 1 194 ? 35.339 57.030 -3.865 1.00 35.71 194 ILE A N 1
ATOM 1443 C CA . ILE A 1 194 ? 34.118 56.253 -4.042 1.00 37.54 194 ILE A CA 1
ATOM 1444 C C . ILE A 1 194 ? 33.010 56.764 -3.118 1.00 36.50 194 ILE A C 1
ATOM 1445 O O . ILE A 1 194 ? 33.233 56.975 -1.929 1.00 38.63 194 ILE A O 1
ATOM 1450 N N . PRO A 1 195 ? 31.802 56.982 -3.659 1.00 34.08 195 PRO A N 1
ATOM 1451 C CA . PRO A 1 195 ? 30.696 57.466 -2.828 1.00 31.75 195 PRO A CA 1
ATOM 1452 C C . PRO A 1 195 ? 30.175 56.352 -1.924 1.00 28.62 195 PRO A C 1
ATOM 1453 O O . PRO A 1 195 ? 30.018 55.212 -2.368 1.00 26.70 195 PRO A O 1
ATOM 1457 N N . PHE A 1 196 ? 29.909 56.668 -0.660 1.00 25.99 196 PHE A N 1
ATOM 1458 C CA . PHE A 1 196 ? 29.374 55.655 0.238 1.00 26.24 196 PHE A CA 1
ATOM 1459 C C . PHE A 1 196 ? 28.535 56.282 1.349 1.00 26.21 196 PHE A C 1
ATOM 1460 O O . PHE A 1 196 ? 28.735 57.439 1.717 1.00 26.66 196 PHE A O 1
ATOM 1468 N N . ASP A 1 197 ? 27.584 55.514 1.872 1.00 25.39 197 ASP A N 1
ATOM 1469 C CA . ASP A 1 197 ? 26.702 56.010 2.922 1.00 26.12 197 ASP A CA 1
ATOM 1470 C C . ASP A 1 197 ? 26.881 55.292 4.244 1.00 24.73 197 ASP A C 1
ATOM 1471 O O . ASP A 1 197 ? 26.488 55.805 5.285 1.00 25.27 197 ASP A O 1
ATOM 1476 N N . ALA A 1 198 ? 27.464 54.104 4.203 1.00 24.84 198 ALA A N 1
ATOM 1477 C CA . ALA A 1 198 ? 27.637 53.332 5.425 1.00 23.61 198 ALA A CA 1
ATOM 1478 C C . ALA A 1 198 ? 28.826 52.393 5.329 1.00 24.23 198 ALA A C 1
ATOM 1479 O O . ALA A 1 198 ? 29.301 52.062 4.233 1.00 22.27 198 ALA A O 1
ATOM 1481 N N . VAL A 1 199 ? 29.313 51.962 6.485 1.00 20.90 199 VAL A N 1
ATOM 1482 C CA . VAL A 1 199 ? 30.443 51.058 6.512 1.00 20.42 199 VAL A CA 1
ATOM 1483 C C . VAL A 1 199 ? 30.151 49.876 7.416 1.00 23.33 199 VAL A C 1
ATOM 1484 O O . VAL A 1 199 ? 29.849 50.040 8.608 1.00 22.14 199 VAL A O 1
ATOM 1488 N N . TYR A 1 200 ? 30.229 48.690 6.831 1.00 21.36 200 TYR A N 1
ATOM 1489 C CA . TYR A 1 200 ? 29.993 47.448 7.543 1.00 23.57 200 TYR A CA 1
ATOM 1490 C C . TYR A 1 200 ? 31.355 46.931 7.964 1.00 22.74 200 TYR A C 1
ATOM 1491 O O . TYR A 1 200 ? 32.151 46.524 7.119 1.00 21.67 200 TYR A O 1
ATOM 1500 N N . CYS A 1 201 ? 31.628 46.967 9.267 1.00 20.16 201 CYS A N 1
ATOM 1501 C CA . CYS A 1 201 ? 32.916 46.503 9.782 1.00 21.22 201 CYS A CA 1
ATOM 1502 C C . CYS A 1 201 ? 32.752 45.089 10.356 1.00 20.01 201 CYS A C 1
ATOM 1503 O O . CYS A 1 201 ? 31.828 44.833 11.139 1.00 22.51 201 CYS A O 1
ATOM 1506 N N . HIS A 1 202 ? 33.635 44.165 9.982 1.00 19.81 202 HIS A N 1
ATOM 1507 C CA . HIS A 1 202 ? 33.490 42.801 10.490 1.00 20.06 202 HIS A CA 1
ATOM 1508 C C . HIS A 1 202 ? 33.746 42.625 11.991 1.00 21.38 202 HIS A C 1
ATOM 1509 O O . HIS A 1 202 ? 33.473 41.563 12.543 1.00 21.77 202 HIS A O 1
ATOM 1516 N N . ASN A 1 203 ? 34.272 43.654 12.647 1.00 20.55 203 ASN A N 1
ATOM 1517 C CA . ASN A 1 203 ? 34.459 43.590 14.095 1.00 23.76 203 ASN A CA 1
ATOM 1518 C C . ASN A 1 203 ? 34.748 44.982 14.660 1.00 24.49 203 ASN A C 1
ATOM 1519 O O . ASN A 1 203 ? 34.984 45.940 13.908 1.00 23.60 203 ASN A O 1
ATOM 1524 N N . ASP A 1 204 ? 34.701 45.102 15.981 1.00 23.01 204 ASP A N 1
ATOM 1525 C CA . ASP A 1 204 ? 34.903 46.388 16.638 1.00 23.93 204 ASP A CA 1
ATOM 1526 C C . ASP A 1 204 ? 36.281 47.014 16.497 1.00 22.31 204 ASP A C 1
ATOM 1527 O O . ASP A 1 204 ? 36.408 48.240 16.560 1.00 24.57 204 ASP A O 1
ATOM 1532 N N . ASP A 1 205 ? 37.313 46.193 16.331 1.00 23.32 205 ASP A N 1
ATOM 1533 C CA . ASP A 1 205 ? 38.659 46.727 16.154 1.00 25.32 205 ASP A CA 1
ATOM 1534 C C . ASP A 1 205 ? 38.729 47.427 14.795 1.00 24.30 205 ASP A C 1
ATOM 1535 O O . ASP A 1 205 ? 39.341 48.490 14.663 1.00 22.87 205 ASP A O 1
ATOM 1540 N N . ILE A 1 206 ? 38.104 46.824 13.786 1.00 25.24 206 ILE A N 1
ATOM 1541 C CA . ILE A 1 206 ? 38.064 47.430 12.453 1.00 23.67 206 ILE A CA 1
ATOM 1542 C C . ILE A 1 206 ? 37.293 48.749 12.574 1.00 24.49 206 ILE A C 1
ATOM 1543 O O . ILE A 1 206 ? 37.691 49.768 12.013 1.00 23.03 206 ILE A O 1
ATOM 1548 N N . ALA A 1 207 ? 36.190 48.719 13.319 1.00 24.58 207 ALA A N 1
ATOM 1549 C CA . ALA A 1 207 ? 35.365 49.910 13.506 1.00 26.52 207 ALA A CA 1
ATOM 1550 C C . ALA A 1 207 ? 36.183 51.059 14.095 1.00 27.77 207 ALA A C 1
ATOM 1551 O O . ALA A 1 207 ? 36.038 52.208 13.677 1.00 26.06 207 ALA A O 1
ATOM 1561 N N . GLY A 1 209 ? 39.391 51.658 13.796 1.00 27.38 209 GLY A N 1
ATOM 1562 C CA . GLY A 1 209 ? 40.215 52.223 12.741 1.00 27.16 209 GLY A CA 1
ATOM 1563 C C . GLY A 1 209 ? 39.392 53.029 11.752 1.00 25.96 209 GLY A C 1
ATOM 1564 O O . GLY A 1 209 ? 39.821 54.081 11.279 1.00 26.01 209 GLY A O 1
ATOM 1565 N N . VAL A 1 210 ? 38.202 52.530 11.434 1.00 26.20 210 VAL A N 1
ATOM 1566 C CA . VAL A 1 210 ? 37.325 53.216 10.506 1.00 23.81 210 VAL A CA 1
ATOM 1567 C C . VAL A 1 210 ? 36.915 54.581 11.053 1.00 25.50 210 VAL A C 1
ATOM 1568 O O . VAL A 1 210 ? 36.962 55.585 10.336 1.00 22.55 210 VAL A O 1
ATOM 1572 N N . LEU A 1 211 ? 36.525 54.626 12.325 1.00 25.26 211 LEU A N 1
ATOM 1573 C CA . LEU A 1 211 ? 36.119 55.888 12.936 1.00 27.88 211 LEU A CA 1
ATOM 1574 C C . LEU A 1 211 ? 37.269 56.886 12.887 1.00 27.30 211 LEU A C 1
ATOM 1575 O O . LEU A 1 211 ? 37.068 58.071 12.601 1.00 26.99 211 LEU A O 1
ATOM 1580 N N . GLU A 1 212 ? 38.474 56.399 13.161 1.00 25.98 212 GLU A N 1
ATOM 1581 C CA . GLU A 1 212 ? 39.654 57.247 13.161 1.00 29.52 212 GLU A CA 1
ATOM 1582 C C . GLU A 1 212 ? 39.905 57.826 11.772 1.00 28.02 212 GLU A C 1
ATOM 1583 O O . GLU A 1 212 ? 40.214 59.008 11.636 1.00 26.24 212 GLU A O 1
ATOM 1589 N N . ALA A 1 213 ? 39.772 56.987 10.747 1.00 26.66 213 ALA A N 1
ATOM 1590 C CA . ALA A 1 213 ? 39.980 57.423 9.365 1.00 27.07 213 ALA A CA 1
ATOM 1591 C C . ALA A 1 213 ? 38.970 58.502 8.966 1.00 26.80 213 ALA A C 1
ATOM 1592 O O . ALA A 1 213 ? 39.345 59.528 8.388 1.00 27.17 213 ALA A O 1
ATOM 1594 N N . LEU A 1 214 ? 37.696 58.272 9.280 1.00 25.07 214 LEU A N 1
ATOM 1595 C CA . LEU A 1 214 ? 36.641 59.233 8.956 1.00 27.05 214 LEU A CA 1
ATOM 1596 C C . LEU A 1 214 ? 36.845 60.544 9.730 1.00 27.75 214 LEU A C 1
ATOM 1597 O O . LEU A 1 214 ? 36.664 61.639 9.188 1.00 28.51 214 LEU A O 1
ATOM 1602 N N . LYS A 1 215 ? 37.221 60.430 10.997 1.00 29.64 215 LYS A N 1
ATOM 1603 C CA . LYS A 1 215 ? 37.449 61.607 11.830 1.00 32.43 215 LYS A CA 1
ATOM 1604 C C . LYS A 1 215 ? 38.535 62.489 11.210 1.00 31.61 215 LYS A C 1
ATOM 1605 O O . LYS A 1 215 ? 38.327 63.677 10.984 1.00 32.12 215 LYS A O 1
ATOM 1611 N N . LYS A 1 216 ? 39.689 61.897 10.919 1.00 32.64 216 LYS A N 1
ATOM 1612 C CA . LYS A 1 216 ? 40.802 62.644 10.331 1.00 33.74 216 LYS A CA 1
ATOM 1613 C C . LYS A 1 216 ? 40.517 63.168 8.924 1.00 34.07 216 LYS A C 1
ATOM 1614 O O . LYS A 1 216 ? 41.154 64.120 8.470 1.00 34.16 216 LYS A O 1
ATOM 1620 N N . ALA A 1 217 ? 39.568 62.548 8.234 1.00 32.36 217 ALA A N 1
ATOM 1621 C CA . ALA A 1 217 ? 39.225 62.972 6.880 1.00 33.61 217 ALA A CA 1
ATOM 1622 C C . ALA A 1 217 ? 38.091 63.993 6.917 1.00 35.09 217 ALA A C 1
ATOM 1623 O O . ALA A 1 217 ? 37.672 64.515 5.880 1.00 34.24 217 ALA A O 1
ATOM 1625 N N . LYS A 1 218 ? 37.603 64.268 8.125 1.00 35.61 218 LYS A N 1
ATOM 1626 C CA . LYS A 1 218 ? 36.521 65.219 8.338 1.00 35.26 218 LYS A CA 1
ATOM 1627 C C . LYS A 1 218 ? 35.252 64.813 7.603 1.00 35.29 218 LYS A C 1
ATOM 1628 O O . LYS A 1 218 ? 34.546 65.649 7.041 1.00 36.15 218 LYS A O 1
ATOM 1634 N N . ILE A 1 219 ? 34.962 63.520 7.614 1.00 33.43 219 ILE A N 1
ATOM 1635 C CA . ILE A 1 219 ? 33.774 63.012 6.960 1.00 32.60 219 ILE A CA 1
ATOM 1636 C C . ILE A 1 219 ? 32.764 62.610 8.025 1.00 33.86 219 ILE A C 1
ATOM 1637 O O . ILE A 1 219 ? 33.047 61.768 8.876 1.00 33.33 219 ILE A O 1
ATOM 1642 N N . SER A 1 220 ? 31.585 63.216 7.977 1.00 33.90 220 SER A N 1
ATOM 1643 C CA . SER A 1 220 ? 30.552 62.918 8.955 1.00 35.69 220 SER A CA 1
ATOM 1644 C C . SER A 1 220 ? 29.309 62.344 8.303 1.00 34.98 220 SER A C 1
ATOM 1645 O O . SER A 1 220 ? 29.222 62.241 7.078 1.00 35.21 220 SER A O 1
ATOM 1648 N N . GLY A 1 221 ? 28.353 61.956 9.140 1.00 34.90 221 GLY A N 1
ATOM 1649 C CA . GLY A 1 221 ? 27.092 61.428 8.653 1.00 33.52 221 GLY A CA 1
ATOM 1650 C C . GLY A 1 221 ? 27.032 60.002 8.140 1.00 32.38 221 GLY A C 1
ATOM 1651 O O . GLY A 1 221 ? 25.964 59.562 7.721 1.00 33.81 221 GLY A O 1
ATOM 1652 N N . LYS A 1 222 ? 28.145 59.272 8.160 1.00 31.39 222 LYS A N 1
ATOM 1653 C CA . LYS A 1 222 ? 28.121 57.894 7.670 1.00 31.13 222 LYS A CA 1
ATOM 1654 C C . LYS A 1 222 ? 27.661 56.950 8.780 1.00 30.76 222 LYS A C 1
ATOM 1655 O O . LYS A 1 222 ? 28.000 57.144 9.949 1.00 29.98 222 LYS A O 1
ATOM 1661 N N . ILE A 1 223 ? 26.889 55.938 8.402 1.00 29.96 223 ILE A N 1
ATOM 1662 C CA . ILE A 1 223 ? 26.394 54.939 9.344 1.00 29.06 223 ILE A CA 1
ATOM 1663 C C . ILE A 1 223 ? 27.489 53.884 9.484 1.00 29.20 223 ILE A C 1
ATOM 1664 O O . ILE A 1 223 ? 27.873 53.237 8.505 1.00 28.95 223 ILE A O 1
ATOM 1669 N N . VAL A 1 224 ? 28.005 53.725 10.698 1.00 26.93 224 VAL A N 1
ATOM 1670 C CA . VAL A 1 224 ? 29.080 52.773 10.941 1.00 25.15 224 VAL A CA 1
ATOM 1671 C C . VAL A 1 224 ? 28.677 51.741 11.996 1.00 25.50 224 VAL A C 1
ATOM 1672 O O . VAL A 1 224 ? 28.169 52.098 13.070 1.00 23.63 224 VAL A O 1
ATOM 1676 N N . VAL A 1 225 ? 28.894 50.469 11.671 1.00 22.55 225 VAL A N 1
ATOM 1677 C CA . VAL A 1 225 ? 28.557 49.370 12.574 1.00 21.75 225 VAL A CA 1
ATOM 1678 C C . VAL A 1 225 ? 29.705 48.368 12.725 1.00 22.40 225 VAL A C 1
ATOM 1679 O O . VAL A 1 225 ? 30.507 48.167 11.807 1.00 21.15 225 VAL A O 1
ATOM 1683 N N . GLY A 1 226 ? 29.762 47.730 13.886 1.00 23.76 226 GLY A N 1
ATOM 1684 C CA . GLY A 1 226 ? 30.800 46.751 14.147 1.00 24.01 226 GLY A CA 1
ATOM 1685 C C . GLY A 1 226 ? 30.251 45.488 14.788 1.00 23.55 226 GLY A C 1
ATOM 1686 O O . GLY A 1 226 ? 29.033 45.285 14.847 1.00 22.37 226 GLY A O 1
ATOM 1687 N N . ILE A 1 227 ? 31.159 44.631 15.254 1.00 21.78 227 ILE A N 1
ATOM 1688 C CA . ILE A 1 227 ? 30.791 43.375 15.902 1.00 22.59 227 ILE A CA 1
ATOM 1689 C C . ILE A 1 227 ? 31.752 43.053 17.040 1.00 21.48 227 ILE A C 1
ATOM 1690 O O . ILE A 1 227 ? 32.960 43.218 16.894 1.00 22.16 227 ILE A O 1
ATOM 1695 N N . ASP A 1 228 ? 31.185 42.589 18.156 1.00 24.90 228 ASP A N 1
ATOM 1696 C CA . ASP A 1 228 ? 31.898 42.160 19.372 1.00 24.66 228 ASP A CA 1
ATOM 1697 C C . ASP A 1 228 ? 31.253 42.713 20.636 1.00 26.22 228 ASP A C 1
ATOM 1698 O O . ASP A 1 228 ? 30.920 41.962 21.549 1.00 27.89 228 ASP A O 1
ATOM 1703 N N . GLY A 1 229 ? 31.060 44.024 20.671 1.00 26.90 229 GLY A N 1
ATOM 1704 C CA . GLY A 1 229 ? 30.476 44.650 21.837 1.00 27.83 229 GLY A CA 1
ATOM 1705 C C . GLY A 1 229 ? 31.564 45.048 22.814 1.00 28.59 229 GLY A C 1
ATOM 1706 O O . GLY A 1 229 ? 31.347 45.011 24.020 1.00 29.01 229 GLY A O 1
ATOM 1707 N N . ASN A 1 230 ? 32.741 45.406 22.303 1.00 28.77 230 ASN A N 1
ATOM 1708 C CA . ASN A 1 230 ? 33.843 45.819 23.168 1.00 31.24 230 ASN A CA 1
ATOM 1709 C C . ASN A 1 230 ? 33.503 47.159 23.810 1.00 34.24 230 ASN A C 1
ATOM 1710 O O . ASN A 1 230 ? 32.828 47.997 23.203 1.00 33.58 230 ASN A O 1
ATOM 1715 N N . ARG A 1 231 ? 33.979 47.358 25.035 1.00 35.99 231 ARG A N 1
ATOM 1716 C CA . ARG A 1 231 ? 33.707 48.583 25.782 1.00 38.58 231 ARG A CA 1
ATOM 1717 C C . ARG A 1 231 ? 33.876 49.863 24.967 1.00 36.82 231 ARG A C 1
ATOM 1718 O O . ARG A 1 231 ? 32.974 50.696 24.918 1.00 36.09 231 ARG A O 1
ATOM 1726 N N . ALA A 1 232 ? 35.030 50.018 24.332 1.00 36.46 232 ALA A N 1
ATOM 1727 C CA . ALA A 1 232 ? 35.305 51.208 23.534 1.00 36.92 232 ALA A CA 1
ATOM 1728 C C . ALA A 1 232 ? 34.199 51.501 22.522 1.00 36.56 232 ALA A C 1
ATOM 1729 O O . ALA A 1 232 ? 33.768 52.647 22.373 1.00 37.35 232 ALA A O 1
ATOM 1731 N N . ILE A 1 233 ? 33.736 50.466 21.829 1.00 33.15 233 ILE A N 1
ATOM 1732 C CA . ILE A 1 233 ? 32.694 50.653 20.836 1.00 30.35 233 ILE A CA 1
ATOM 1733 C C . ILE A 1 233 ? 31.330 50.887 21.475 1.00 29.73 233 ILE A C 1
ATOM 1734 O O . ILE A 1 233 ? 30.540 51.686 20.978 1.00 30.65 233 ILE A O 1
ATOM 1739 N N . LEU A 1 234 ? 31.041 50.206 22.576 1.00 30.28 234 LEU A N 1
ATOM 1740 C CA . LEU A 1 234 ? 29.761 50.419 23.244 1.00 31.02 234 LEU A CA 1
ATOM 1741 C C . LEU A 1 234 ? 29.664 51.903 23.612 1.00 31.98 234 LEU A C 1
ATOM 1742 O O . LEU A 1 234 ? 28.627 52.542 23.421 1.00 30.44 234 LEU A O 1
ATOM 1747 N N . GLU A 1 235 ? 30.759 52.443 24.136 1.00 34.16 235 GLU A N 1
ATOM 1748 C CA . GLU A 1 235 ? 30.807 53.848 24.531 1.00 36.64 235 GLU A CA 1
ATOM 1749 C C . GLU A 1 235 ? 30.683 54.754 23.308 1.00 36.72 235 GLU A C 1
ATOM 1750 O O . GLU A 1 235 ? 29.992 55.774 23.347 1.00 36.29 235 GLU A O 1
ATOM 1756 N N . ALA A 1 236 ? 31.334 54.367 22.214 1.00 36.77 236 ALA A N 1
ATOM 1757 C CA . ALA A 1 236 ? 31.284 55.161 20.996 1.00 38.01 236 ALA A CA 1
ATOM 1758 C C . ALA A 1 236 ? 29.853 55.296 20.487 1.00 38.42 236 ALA A C 1
ATOM 1759 O O . ALA A 1 236 ? 29.426 56.383 20.101 1.00 37.91 236 ALA A O 1
ATOM 1761 N N . VAL A 1 237 ? 29.112 54.193 20.490 1.00 38.97 237 VAL A N 1
ATOM 1762 C CA . VAL A 1 237 ? 27.735 54.220 20.023 1.00 40.72 237 VAL A CA 1
ATOM 1763 C C . VAL A 1 237 ? 26.854 55.019 20.979 1.00 41.69 237 VAL A C 1
ATOM 1764 O O . VAL A 1 237 ? 25.913 55.681 20.547 1.00 39.24 237 VAL A O 1
ATOM 1768 N N . ASP A 1 238 ? 27.151 54.961 22.275 1.00 42.79 238 ASP A N 1
ATOM 1769 C CA . ASP A 1 238 ? 26.362 55.721 23.239 1.00 44.80 238 ASP A CA 1
ATOM 1770 C C . ASP A 1 238 ? 26.473 57.205 22.906 1.00 46.63 238 ASP A C 1
ATOM 1771 O O . ASP A 1 238 ? 25.480 57.929 22.912 1.00 46.74 238 ASP A O 1
ATOM 1784 N N . LYS A 1 240 ? 26.992 58.407 20.159 1.00 45.89 240 LYS A N 1
ATOM 1785 C CA . LYS A 1 240 ? 26.595 58.592 18.766 1.00 44.51 240 LYS A CA 1
ATOM 1786 C C . LYS A 1 240 ? 27.770 58.853 17.818 1.00 42.10 240 LYS A C 1
ATOM 1787 O O . LYS A 1 240 ? 27.585 59.425 16.745 1.00 42.19 240 LYS A O 1
ATOM 1793 N N . SER A 1 241 ? 28.979 58.462 18.212 1.00 39.52 241 SER A N 1
ATOM 1794 C CA . SER A 1 241 ? 30.131 58.631 17.327 1.00 39.01 241 SER A CA 1
ATOM 1795 C C . SER A 1 241 ? 30.014 57.487 16.328 1.00 38.39 241 SER A C 1
ATOM 1796 O O . SER A 1 241 ? 30.554 57.533 15.221 1.00 38.10 241 SER A O 1
ATOM 1807 N N . ASP A 1 243 ? 27.094 54.086 15.187 1.00 26.12 243 ASP A N 1
ATOM 1808 C CA . ASP A 1 243 ? 25.685 53.715 15.205 1.00 27.11 243 ASP A CA 1
ATOM 1809 C C . ASP A 1 243 ? 25.293 52.457 15.976 1.00 27.98 243 ASP A C 1
ATOM 1810 O O . ASP A 1 243 ? 24.310 52.467 16.725 1.00 27.96 243 ASP A O 1
ATOM 1815 N N . ALA A 1 244 ? 26.040 51.372 15.797 1.00 26.96 244 ALA A N 1
ATOM 1816 C CA . ALA A 1 244 ? 25.711 50.134 16.494 1.00 26.43 244 ALA A CA 1
ATOM 1817 C C . ALA A 1 244 ? 26.745 49.031 16.326 1.00 26.54 244 ALA A C 1
ATOM 1818 O O . ALA A 1 244 ? 27.587 49.074 15.423 1.00 25.86 244 ALA A O 1
ATOM 1820 N N . THR A 1 245 ? 26.657 48.037 17.205 1.00 26.85 245 THR A N 1
ATOM 1821 C CA . THR A 1 245 ? 27.547 46.879 17.183 1.00 27.22 245 THR A CA 1
ATOM 1822 C C . T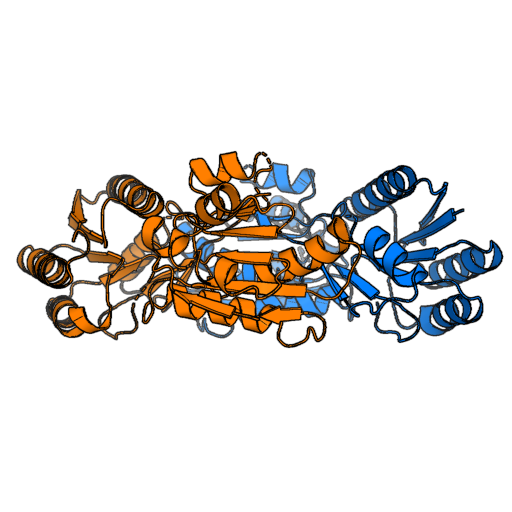HR A 1 245 ? 26.753 45.669 17.673 1.00 26.89 245 THR A C 1
ATOM 1823 O O . THR A 1 245 ? 25.803 45.815 18.442 1.00 28.87 245 THR A O 1
ATOM 1827 N N . VAL A 1 246 ? 27.115 44.480 17.209 1.00 27.19 246 VAL A N 1
ATOM 1828 C CA . VAL A 1 246 ? 26.437 43.270 17.653 1.00 25.52 246 VAL A CA 1
ATOM 1829 C C . VAL A 1 246 ? 27.315 42.639 18.728 1.00 25.36 246 VAL A C 1
ATOM 1830 O O . VAL A 1 246 ? 28.461 42.256 18.470 1.00 24.20 246 VAL A O 1
ATOM 1834 N N . VAL A 1 247 ? 26.770 42.546 19.938 1.00 26.27 247 VAL A N 1
ATOM 1835 C CA . VAL A 1 247 ? 27.496 42.000 21.074 1.00 25.27 247 VAL A CA 1
ATOM 1836 C C . VAL A 1 247 ? 27.501 40.475 21.108 1.00 24.96 247 VAL A C 1
ATOM 1837 O O . VAL A 1 247 ? 26.453 39.850 20.990 1.00 24.91 247 VAL A O 1
ATOM 1841 N N . GLN A 1 248 ? 28.687 39.890 21.255 1.00 26.28 248 GLN A N 1
ATOM 1842 C CA . GLN A 1 248 ? 28.843 38.434 21.352 1.00 26.24 248 GLN A CA 1
ATOM 1843 C C . GLN A 1 248 ? 29.048 38.130 22.836 1.00 27.08 248 GLN A C 1
ATOM 1844 O O . GLN A 1 248 ? 29.276 39.041 23.632 1.00 28.33 248 GLN A O 1
ATOM 1850 N N . SER A 1 249 ? 28.994 36.855 23.207 1.00 28.05 249 SER A N 1
ATOM 1851 C CA . SER A 1 249 ? 29.177 36.469 24.603 1.00 26.40 249 SER A CA 1
ATOM 1852 C C . SER A 1 249 ? 30.261 35.415 24.763 1.00 25.10 249 SER A C 1
ATOM 1853 O O . SER A 1 249 ? 30.021 34.226 24.544 1.00 23.88 249 SER A O 1
ATOM 1856 N N . ALA A 1 250 ? 31.450 35.865 25.146 1.00 22.38 250 ALA A N 1
ATOM 1857 C CA . ALA A 1 250 ? 32.579 34.981 25.352 1.00 24.73 250 ALA A CA 1
ATOM 1858 C C . ALA A 1 250 ? 32.232 34.046 26.498 1.00 26.33 250 ALA A C 1
ATOM 1859 O O . ALA A 1 250 ? 32.575 32.865 26.467 1.00 24.49 250 ALA A O 1
ATOM 1861 N N . GLU A 1 251 ? 31.532 34.580 27.499 1.00 28.23 251 GLU A N 1
ATOM 1862 C CA . GLU A 1 251 ? 31.129 33.789 28.658 1.00 28.61 251 GLU A CA 1
ATOM 1863 C C . GLU A 1 251 ? 30.260 32.601 28.247 1.00 28.68 251 GLU A C 1
ATOM 1864 O O . GLU A 1 251 ? 30.493 31.463 28.671 1.00 26.91 251 GLU A O 1
ATOM 1870 N N . GLU A 1 252 ? 29.259 32.875 27.417 1.00 26.98 252 GLU A N 1
ATOM 1871 C CA . GLU A 1 252 ? 28.349 31.842 26.964 1.00 27.68 252 GLU A CA 1
ATOM 1872 C C . GLU A 1 252 ? 29.076 30.764 26.167 1.00 26.98 252 GLU A C 1
ATOM 1873 O O . GLU A 1 252 ? 28.776 29.578 26.305 1.00 24.84 252 GLU A O 1
ATOM 1895 N N . LYS A 1 255 ? 30.817 28.550 28.684 1.00 26.61 255 LYS A N 1
ATOM 1896 C CA . LYS A 1 255 ? 29.866 27.742 29.451 1.00 27.30 255 LYS A CA 1
ATOM 1897 C C . LYS A 1 255 ? 29.399 26.551 28.633 1.00 26.97 255 LYS A C 1
ATOM 1898 O O . LYS A 1 255 ? 29.368 25.422 29.122 1.00 24.98 255 LYS A O 1
ATOM 1904 N N . VAL A 1 256 ? 29.032 26.810 27.383 1.00 24.97 256 VAL A N 1
ATOM 1905 C CA . VAL A 1 256 ? 28.582 25.748 26.498 1.00 24.00 256 VAL A CA 1
ATOM 1906 C C . VAL A 1 256 ? 29.734 24.786 26.237 1.00 24.25 256 VAL A C 1
ATOM 1907 O O . VAL A 1 256 ? 29.532 23.569 26.205 1.00 25.35 256 VAL A O 1
ATOM 1911 N N . ALA A 1 257 ? 30.939 25.329 26.062 1.00 23.87 257 ALA A N 1
ATOM 1912 C CA . ALA A 1 257 ? 32.118 24.504 25.796 1.00 24.79 257 ALA A CA 1
ATOM 1913 C C . ALA A 1 257 ? 32.395 23.509 26.927 1.00 26.97 257 ALA A C 1
ATOM 1914 O O . ALA A 1 257 ? 32.631 22.325 26.682 1.00 27.65 257 ALA A O 1
ATOM 1916 N N . PHE A 1 258 ? 32.378 23.988 28.167 1.00 27.38 258 PHE A N 1
ATOM 1917 C CA . PHE A 1 258 ? 32.620 23.104 29.301 1.00 27.46 258 PHE A CA 1
ATOM 1918 C C . PHE A 1 258 ? 31.489 22.089 29.480 1.00 26.38 258 PHE A C 1
ATOM 1919 O O . PHE A 1 258 ? 31.732 20.945 29.880 1.00 26.69 258 PHE A O 1
ATOM 1927 N N . SER A 1 259 ? 30.262 22.495 29.165 1.00 27.13 259 SER A N 1
ATOM 1928 C CA . SER A 1 259 ? 29.118 21.590 29.263 1.00 27.07 259 SER A CA 1
ATOM 1929 C C . SER A 1 259 ? 29.284 20.484 28.223 1.00 26.92 259 SER A C 1
ATOM 1930 O O . SER A 1 259 ? 28.975 19.320 28.487 1.00 24.49 259 SER A O 1
ATOM 1933 N N . ALA A 1 260 ? 29.776 20.859 27.042 1.00 24.96 260 ALA A N 1
ATOM 1934 C CA . ALA A 1 260 ? 30.003 19.907 25.962 1.00 26.11 260 ALA A CA 1
ATOM 1935 C C . ALA A 1 260 ? 31.088 18.925 26.390 1.00 27.69 260 ALA A C 1
ATOM 1936 O O . ALA A 1 260 ? 30.971 17.717 26.162 1.00 26.82 260 ALA A O 1
ATOM 1938 N N . LEU A 1 261 ? 32.143 19.452 27.008 1.00 26.92 261 LEU A N 1
ATOM 1939 C CA . LEU A 1 261 ? 33.237 18.617 27.489 1.00 29.40 261 LEU A CA 1
ATOM 1940 C C . LEU A 1 261 ? 32.665 17.540 28.406 1.00 29.71 261 LEU A C 1
ATOM 1941 O O . LEU A 1 261 ? 33.019 16.367 28.294 1.00 29.55 261 LEU A O 1
ATOM 1946 N N . LYS A 1 262 ? 31.774 17.946 29.306 1.00 33.01 262 LYS A N 1
ATOM 1947 C CA . LYS A 1 262 ? 31.152 17.008 30.235 1.00 35.37 262 LYS A CA 1
ATOM 1948 C C . LYS A 1 262 ? 30.416 15.874 29.529 1.00 34.73 262 LYS A C 1
ATOM 1949 O O . LYS A 1 262 ? 30.619 14.709 29.858 1.00 36.02 262 LYS A O 1
ATOM 1955 N N . LEU A 1 263 ? 29.558 16.205 28.568 1.00 34.32 263 LEU A N 1
ATOM 1956 C CA . LEU A 1 263 ? 28.825 15.178 27.832 1.00 35.45 263 LEU A CA 1
ATOM 1957 C C . LEU A 1 263 ? 29.760 14.268 27.054 1.00 35.42 263 LEU A C 1
ATOM 1958 O O . LEU A 1 263 ? 29.508 13.070 26.934 1.00 35.66 263 LEU A O 1
ATOM 1963 N N . HIS A 1 264 ? 30.834 14.842 26.524 1.00 35.09 264 HIS A N 1
ATOM 1964 C CA . HIS A 1 264 ? 31.810 14.077 25.765 1.00 36.78 264 HIS A CA 1
ATOM 1965 C C . HIS A 1 264 ? 32.457 13.002 26.632 1.00 37.70 264 HIS A C 1
ATOM 1966 O O . HIS A 1 264 ? 32.710 11.893 26.167 1.00 37.80 264 HIS A O 1
ATOM 1973 N N . THR A 1 265 ? 32.728 13.336 27.890 1.00 38.08 265 THR A N 1
ATOM 1974 C CA . THR A 1 265 ? 33.350 12.391 28.807 1.00 39.76 265 THR A CA 1
ATOM 1975 C C . THR A 1 265 ? 32.419 11.235 29.151 1.00 39.88 265 THR A C 1
ATOM 1976 O O . THR A 1 265 ? 32.873 10.139 29.475 1.00 39.47 265 THR A O 1
ATOM 1980 N N . LYS A 1 266 ? 31.116 11.480 29.087 1.00 41.07 266 LYS A N 1
ATOM 1981 C CA . LYS A 1 266 ? 30.148 10.435 29.381 1.00 43.32 266 LYS A CA 1
ATOM 1982 C C . LYS A 1 266 ? 29.845 9.655 28.104 1.00 45.72 266 LYS A C 1
ATOM 1983 O O . LYS A 1 266 ? 28.899 8.865 28.040 1.00 44.72 266 LYS A O 1
ATOM 1989 N N . ASN A 1 267 ? 30.683 9.887 27.097 1.00 46.03 267 ASN A N 1
ATOM 1990 C CA . ASN A 1 267 ? 30.584 9.236 25.798 1.00 48.96 267 ASN A CA 1
ATOM 1991 C C . ASN A 1 267 ? 29.228 9.464 25.134 1.00 49.09 267 ASN A C 1
ATOM 1992 O O . ASN A 1 267 ? 28.707 8.592 24.437 1.00 49.18 267 ASN A O 1
ATOM 1997 N N . LYS A 1 268 ? 28.667 10.649 25.354 1.00 49.76 268 LYS A N 1
ATOM 1998 C CA . LYS A 1 268 ? 27.375 11.016 24.785 1.00 50.24 268 LYS A CA 1
ATOM 1999 C C . LYS A 1 268 ? 27.519 11.628 23.395 1.00 49.95 268 LYS A C 1
ATOM 2000 O O . LYS A 1 268 ? 28.599 12.072 23.000 1.00 49.61 268 LYS A O 1
ATOM 2006 N N . LYS A 1 269 ? 26.411 11.646 22.665 1.00 50.08 269 LYS A N 1
ATOM 2007 C CA . LYS A 1 269 ? 26.362 12.203 21.318 1.00 49.99 269 LYS A CA 1
ATOM 2008 C C . LYS A 1 269 ? 26.477 13.716 21.474 1.00 47.68 269 LYS A C 1
ATOM 2009 O O . LYS A 1 269 ? 25.826 14.302 22.338 1.00 47.45 269 LYS A O 1
ATOM 2015 N N . ILE A 1 270 ? 27.307 14.349 20.654 1.00 45.33 270 ILE A N 1
ATOM 2016 C CA . ILE A 1 270 ? 27.482 15.794 20.756 1.00 43.48 270 ILE A CA 1
ATOM 2017 C C . ILE A 1 270 ? 27.399 16.501 19.409 1.00 41.76 270 ILE A C 1
ATOM 2018 O O . ILE A 1 270 ? 28.061 16.115 18.451 1.00 39.81 270 ILE A O 1
ATOM 2023 N N . PRO A 1 271 ? 26.569 17.551 19.323 1.00 40.58 271 PRO A N 1
ATOM 2024 C CA . PRO A 1 271 ? 26.408 18.317 18.085 1.00 40.11 271 PRO A CA 1
ATOM 2025 C C . PRO A 1 271 ? 27.765 18.828 17.606 1.00 38.97 271 PRO A C 1
ATOM 2026 O O . PRO A 1 271 ? 28.621 19.177 18.416 1.00 39.55 271 PRO A O 1
ATOM 2030 N N . ASP A 1 272 ? 27.962 18.870 16.294 1.00 39.51 272 ASP A N 1
ATOM 2031 C CA . ASP A 1 272 ? 29.222 19.346 15.727 1.00 38.40 272 ASP A CA 1
ATOM 2032 C C . ASP A 1 272 ? 29.427 20.826 16.040 1.00 35.88 272 ASP A C 1
ATOM 2033 O O . ASP A 1 272 ? 30.554 21.323 16.032 1.00 33.69 272 ASP A O 1
ATOM 2038 N N . ARG A 1 273 ? 28.333 21.528 16.305 1.00 34.02 273 ARG A N 1
ATOM 2039 C CA . ARG A 1 273 ? 28.411 22.951 16.594 1.00 34.71 273 ARG A CA 1
ATOM 2040 C C . ARG A 1 273 ? 27.302 23.476 17.498 1.00 31.15 273 ARG A C 1
ATOM 2041 O O . ARG A 1 273 ? 26.216 22.906 17.578 1.00 32.78 273 ARG A O 1
ATOM 2049 N N . PHE A 1 274 ? 27.608 24.575 18.173 1.00 27.88 274 PHE A N 1
ATOM 2050 C CA . PHE A 1 274 ? 26.688 25.246 19.077 1.00 27.85 274 PHE A CA 1
ATOM 2051 C C . PHE A 1 274 ? 26.782 26.721 18.713 1.00 25.45 274 PHE A C 1
ATOM 2052 O O . PHE A 1 274 ? 27.867 27.213 18.430 1.00 27.52 274 PHE A O 1
ATOM 2060 N N . TYR A 1 275 ? 25.654 27.418 18.694 1.00 25.07 275 TYR A N 1
ATOM 2061 C CA . TYR A 1 275 ? 25.670 28.847 18.402 1.00 26.90 275 TYR A CA 1
ATOM 2062 C C . TYR A 1 275 ? 25.248 29.588 19.655 1.00 27.98 275 TYR A C 1
ATOM 2063 O O . TYR A 1 275 ? 24.243 29.245 20.276 1.00 28.69 275 TYR A O 1
ATOM 2072 N N . THR A 1 276 ? 26.022 30.595 20.036 1.00 27.67 276 THR A N 1
ATOM 2073 C CA . THR A 1 276 ? 25.692 31.377 21.215 1.00 29.35 276 THR A CA 1
ATOM 2074 C C . THR A 1 276 ? 24.953 32.626 20.763 1.00 30.10 276 THR A C 1
ATOM 2075 O O . THR A 1 276 ? 25.121 33.077 19.629 1.00 31.31 276 THR A O 1
ATOM 2079 N N . TYR A 1 277 ? 24.132 33.178 21.647 1.00 28.40 277 TYR A N 1
ATOM 2080 C CA . TYR A 1 277 ? 23.329 34.348 21.310 1.00 28.09 277 TYR A CA 1
ATOM 2081 C C . TYR A 1 277 ? 24.116 35.646 21.131 1.00 26.41 277 TYR A C 1
ATOM 2082 O O . TYR A 1 277 ? 25.126 35.880 21.790 1.00 25.98 277 TYR A O 1
ATOM 2091 N N . SER A 1 278 ? 23.631 36.477 20.214 1.00 28.60 278 SER A N 1
ATOM 2092 C CA . SER A 1 278 ? 24.227 37.776 19.911 1.00 29.11 278 SER A CA 1
ATOM 2093 C C . SER A 1 278 ? 23.095 38.744 19.621 1.00 27.82 278 SER A C 1
ATOM 2094 O O . SER A 1 278 ? 22.111 38.382 18.969 1.00 30.09 278 SER A O 1
ATOM 2097 N N . TYR A 1 279 ? 23.235 39.975 20.099 1.00 27.02 279 TYR A N 1
ATOM 2098 C CA . TYR A 1 279 ? 22.203 40.978 19.899 1.00 28.03 279 TYR A CA 1
ATOM 2099 C C . TYR A 1 279 ? 22.754 42.322 19.465 1.00 27.59 279 TYR A C 1
ATOM 2100 O O . TYR A 1 279 ? 23.901 42.679 19.753 1.00 28.12 279 TYR A O 1
ATOM 2109 N N . LEU A 1 280 ? 21.904 43.063 18.771 1.00 27.93 280 LEU A N 1
ATOM 2110 C CA . LEU A 1 280 ? 22.237 44.378 18.267 1.00 29.40 280 LEU A CA 1
ATOM 2111 C C . LEU A 1 280 ? 22.214 45.398 19.401 1.00 30.54 280 LEU A C 1
ATOM 2112 O O . LEU A 1 280 ? 21.212 45.520 20.104 1.00 31.61 280 LEU A O 1
ATOM 2117 N N . TYR A 1 281 ? 23.322 46.113 19.584 1.00 29.32 281 TYR A N 1
ATOM 2118 C CA . TYR A 1 281 ? 23.404 47.153 20.602 1.00 31.93 281 TYR A CA 1
ATOM 2119 C C . TYR A 1 281 ? 23.333 48.496 19.892 1.00 32.69 281 TYR A C 1
ATOM 2120 O O . TYR A 1 281 ? 24.243 48.867 19.147 1.00 32.05 281 TYR A O 1
ATOM 2129 N N . ASP A 1 282 ? 22.248 49.216 20.152 1.00 35.10 282 ASP A N 1
ATOM 2130 C CA . ASP A 1 282 ? 21.963 50.511 19.545 1.00 38.71 282 ASP A CA 1
ATOM 2131 C C . ASP A 1 282 ? 22.417 51.710 20.377 1.00 38.50 282 ASP A C 1
ATOM 2132 O O . ASP A 1 282 ? 22.611 52.788 19.776 1.00 39.35 282 ASP A O 1
ATOM 2137 N N . ASN B 1 9 ? -2.392 65.039 8.030 1.00 45.92 9 ASN B N 1
ATOM 2138 C CA . ASN B 1 9 ? -2.477 65.476 9.453 1.00 44.58 9 ASN B CA 1
ATOM 2139 C C . ASN B 1 9 ? -2.954 64.328 10.342 1.00 42.06 9 ASN B C 1
ATOM 2140 O O . ASN B 1 9 ? -2.691 64.322 11.540 1.00 41.34 9 ASN B O 1
ATOM 2145 N N . ILE B 1 10 ? -3.641 63.353 9.751 1.00 39.57 10 ILE B N 1
ATOM 2146 C CA . ILE B 1 10 ? -4.176 62.219 10.509 1.00 36.63 10 ILE B CA 1
ATOM 2147 C C . ILE B 1 10 ? -3.766 60.825 10.019 1.00 32.90 10 ILE B C 1
ATOM 2148 O O . ILE B 1 10 ? -3.824 60.530 8.823 1.00 33.24 10 ILE B O 1
ATOM 2153 N N . VAL B 1 11 ? -3.342 59.981 10.957 1.00 28.98 11 VAL B N 1
ATOM 2154 C CA . VAL B 1 11 ? -2.974 58.596 10.653 1.00 27.30 11 VAL B CA 1
ATOM 2155 C C . VAL B 1 11 ? -3.836 57.692 11.528 1.00 24.79 11 VAL B C 1
ATOM 2156 O O . VAL B 1 11 ? -3.929 57.886 12.740 1.00 24.43 11 VAL B O 1
ATOM 2160 N N . GLY B 1 12 ? -4.477 56.710 10.910 1.00 22.60 12 GLY B N 1
ATOM 2161 C CA . GLY B 1 12 ? -5.314 55.804 11.670 1.00 25.52 12 GLY B CA 1
ATOM 2162 C C . GLY B 1 12 ? -4.611 54.488 11.955 1.00 25.08 12 GLY B C 1
ATOM 2163 O O . GLY B 1 12 ? -3.857 53.988 11.123 1.00 26.22 12 GLY B O 1
ATOM 2164 N N . PHE B 1 13 ? -4.840 53.939 13.142 1.00 23.55 13 PHE B N 1
ATOM 2165 C CA . PHE B 1 13 ? -4.246 52.660 13.531 1.00 24.42 13 PHE B CA 1
ATOM 2166 C C . PHE B 1 13 ? -5.320 51.775 14.122 1.00 24.34 13 PHE B C 1
ATOM 2167 O O . PHE B 1 13 ? -5.982 52.162 15.089 1.00 24.15 13 PHE B O 1
ATOM 2175 N N . THR B 1 14 ? -5.509 50.597 13.533 1.00 23.44 14 THR B N 1
ATOM 2176 C CA . THR B 1 14 ? -6.485 49.648 14.054 1.00 23.05 14 THR B CA 1
ATOM 2177 C C . THR B 1 14 ? -5.690 48.417 14.477 1.00 24.84 14 THR B C 1
ATOM 2178 O O . THR B 1 14 ? -4.841 47.929 13.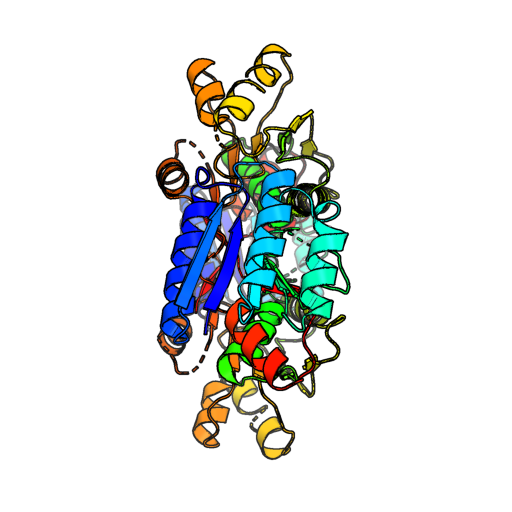727 1.00 24.41 14 THR B O 1
ATOM 2182 N N . ILE B 1 15 ? -5.942 47.937 15.690 1.00 22.68 15 ILE B N 1
ATOM 2183 C CA . ILE B 1 15 ? -5.225 46.783 16.207 1.00 23.78 15 ILE B CA 1
ATOM 2184 C C . ILE B 1 15 ? -6.195 45.795 16.844 1.00 24.54 15 ILE B C 1
ATOM 2185 O O . ILE B 1 15 ? -7.221 46.190 17.395 1.00 26.02 15 ILE B O 1
ATOM 2190 N N . VAL B 1 16 ? -5.865 44.511 16.747 1.00 25.66 16 VAL B N 1
ATOM 2191 C CA . VAL B 1 16 ? -6.705 43.434 17.251 1.00 26.93 16 VAL B CA 1
ATOM 2192 C C . VAL B 1 16 ? -7.390 43.671 18.595 1.00 28.69 16 VAL B C 1
ATOM 2193 O O . VAL B 1 16 ? -8.546 43.283 18.771 1.00 27.71 16 VAL B O 1
ATOM 2197 N N . ASN B 1 17 ? -6.709 44.313 19.538 1.00 30.99 17 ASN B N 1
ATOM 2198 C CA . ASN B 1 17 ? -7.345 44.563 20.834 1.00 33.93 17 ASN B CA 1
ATOM 2199 C C . ASN B 1 17 ? -6.468 45.325 21.816 1.00 35.33 17 ASN B C 1
ATOM 2200 O O . ASN B 1 17 ? -5.326 45.666 21.515 1.00 34.84 17 ASN B O 1
ATOM 2205 N N . ASP B 1 18 ? -7.033 45.571 22.994 1.00 38.26 18 ASP B N 1
ATOM 2206 C CA . ASP B 1 18 ? -6.373 46.274 24.096 1.00 41.44 18 ASP B CA 1
ATOM 2207 C C . ASP B 1 18 ? -5.810 45.293 25.119 1.00 40.52 18 ASP B C 1
ATOM 2208 O O . ASP B 1 18 ? -5.089 45.695 26.032 1.00 42.62 18 ASP B O 1
ATOM 2213 N N . LYS B 1 19 ? -6.161 44.018 24.978 1.00 40.26 19 LYS B N 1
ATOM 2214 C CA . LYS B 1 19 ? -5.731 42.978 25.914 1.00 40.63 19 LYS B CA 1
ATOM 2215 C C . LYS B 1 19 ? -4.229 42.705 25.972 1.00 38.56 19 LYS B C 1
ATOM 2216 O O . LYS B 1 19 ? -3.593 42.950 26.996 1.00 37.71 19 LYS B O 1
ATOM 2222 N N . HIS B 1 20 ? -3.674 42.176 24.886 1.00 35.84 20 HIS B N 1
ATOM 2223 C CA . HIS B 1 20 ? -2.251 41.867 24.831 1.00 33.07 20 HIS B CA 1
ATOM 2224 C C . HIS B 1 20 ? -1.457 43.067 25.319 1.00 31.92 20 HIS B C 1
ATOM 2225 O O . HIS B 1 20 ? -1.762 44.201 24.954 1.00 31.59 20 HIS B O 1
ATOM 2232 N N . GLU B 1 21 ? -0.452 42.823 26.156 1.00 29.02 21 GLU B N 1
ATOM 2233 C CA . GLU B 1 21 ? 0.381 43.910 26.655 1.00 27.65 21 GLU B CA 1
ATOM 2234 C C . GLU B 1 21 ? 1.191 44.451 25.479 1.00 26.13 21 GLU B C 1
ATOM 2235 O O . GLU B 1 21 ? 1.463 45.643 25.401 1.00 26.05 21 GLU B O 1
ATOM 2241 N N . PHE B 1 22 ? 1.576 43.578 24.555 1.00 26.75 22 PHE B N 1
ATOM 2242 C CA . PHE B 1 22 ? 2.353 44.054 23.420 1.00 26.39 22 PHE B CA 1
ATOM 2243 C C . PHE B 1 22 ? 1.506 44.943 22.520 1.00 25.90 22 PHE B C 1
ATOM 2244 O O . PHE B 1 22 ? 2.027 45.854 21.870 1.00 27.66 22 PHE B O 1
ATOM 2252 N N . ALA B 1 23 ? 0.205 44.672 22.477 1.00 27.74 23 ALA B N 1
ATOM 2253 C CA . ALA B 1 23 ? -0.719 45.478 21.684 1.00 27.55 23 ALA B CA 1
ATOM 2254 C C . ALA B 1 23 ? -0.778 46.875 22.304 1.00 28.33 23 ALA B C 1
ATOM 2255 O O . ALA B 1 23 ? -0.805 47.877 21.596 1.00 25.85 23 ALA B O 1
ATOM 2257 N N . GLN B 1 24 ? -0.795 46.930 23.636 1.00 29.70 24 GLN B N 1
ATOM 2258 C CA . GLN B 1 24 ? -0.834 48.204 24.353 1.00 30.12 24 GLN B CA 1
ATOM 2259 C C . GLN B 1 24 ? 0.448 48.971 24.073 1.00 27.54 24 GLN B C 1
ATOM 2260 O O . GLN B 1 24 ? 0.440 50.196 23.917 1.00 26.72 24 GLN B O 1
ATOM 2266 N N . ARG B 1 25 ? 1.557 48.241 24.022 1.00 27.45 25 ARG B N 1
ATOM 2267 C CA . ARG B 1 25 ? 2.848 48.854 23.746 1.00 25.96 25 ARG B CA 1
ATOM 2268 C C . ARG B 1 25 ? 2.873 49.397 22.320 1.00 24.81 25 ARG B C 1
ATOM 2269 O O . ARG B 1 25 ? 3.480 50.438 22.056 1.00 24.63 25 ARG B O 1
ATOM 2277 N N . LEU B 1 26 ? 2.204 48.705 21.405 1.00 24.01 26 LEU B N 1
ATOM 2278 C CA . LEU B 1 26 ? 2.146 49.176 20.020 1.00 25.50 26 LEU B CA 1
ATOM 2279 C C . LEU B 1 26 ? 1.300 50.450 19.989 1.00 23.12 26 LEU B C 1
ATOM 2280 O O . LEU B 1 26 ? 1.670 51.436 19.362 1.00 25.06 26 LEU B O 1
ATOM 2285 N N . ILE B 1 27 ? 0.170 50.437 20.687 1.00 25.26 27 ILE B N 1
ATOM 2286 C CA . ILE B 1 27 ? -0.699 51.614 20.739 1.00 25.97 27 ILE B CA 1
ATOM 2287 C C . ILE B 1 27 ? 0.062 52.833 21.287 1.00 26.06 27 ILE B C 1
ATOM 2288 O O . ILE B 1 27 ? 0.063 53.906 20.677 1.00 25.09 27 ILE B O 1
ATOM 2293 N N . ASN B 1 28 ? 0.713 52.669 22.435 1.00 27.84 28 ASN B N 1
ATOM 2294 C CA . ASN B 1 28 ? 1.466 53.773 23.029 1.00 27.90 28 ASN B CA 1
ATOM 2295 C C . ASN B 1 28 ? 2.598 54.239 22.124 1.00 25.97 28 ASN B C 1
ATOM 2296 O O . ASN B 1 28 ? 2.854 55.432 22.007 1.00 24.94 28 ASN B O 1
ATOM 2301 N N . ALA B 1 29 ? 3.269 53.299 21.471 1.00 26.63 29 ALA B N 1
ATOM 2302 C CA . ALA B 1 29 ? 4.355 53.655 20.568 1.00 25.85 29 ALA B CA 1
ATOM 2303 C C . ALA B 1 29 ? 3.792 54.443 19.386 1.00 26.66 29 ALA B C 1
ATOM 2304 O O . ALA B 1 29 ? 4.415 55.394 18.915 1.00 27.41 29 ALA B O 1
ATOM 2306 N N . PHE B 1 30 ? 2.616 54.034 18.908 1.00 26.35 30 PHE B N 1
ATOM 2307 C CA . PHE B 1 30 ? 1.961 54.702 17.786 1.00 26.72 30 PHE B CA 1
ATOM 2308 C C . PHE B 1 30 ? 1.635 56.152 18.136 1.00 26.77 30 PHE B C 1
ATOM 2309 O O . PHE B 1 30 ? 1.937 57.067 17.372 1.00 26.21 30 PHE B O 1
ATOM 2317 N N . LYS B 1 31 ? 1.012 56.355 19.292 1.00 27.51 31 LYS B N 1
ATOM 2318 C CA . LYS B 1 31 ? 0.651 57.702 19.722 1.00 31.17 31 LYS B CA 1
ATOM 2319 C C . LYS B 1 31 ? 1.878 58.600 19.819 1.00 29.48 31 LYS B C 1
ATOM 2320 O O . LYS B 1 31 ? 1.871 59.725 19.316 1.00 31.06 31 LYS B O 1
ATOM 2326 N N . ALA B 1 32 ? 2.929 58.099 20.459 1.00 28.43 32 ALA B N 1
ATOM 2327 C CA . ALA B 1 32 ? 4.154 58.873 20.625 1.00 30.17 32 ALA B CA 1
ATOM 2328 C C . ALA B 1 32 ? 4.796 59.237 19.280 1.00 31.62 32 ALA B C 1
ATOM 2329 O O . ALA B 1 32 ? 5.122 60.400 19.039 1.00 31.50 32 ALA B O 1
ATOM 2331 N N . GLU B 1 33 ? 4.976 58.254 18.401 1.00 30.21 33 GLU B N 1
ATOM 2332 C CA . GLU B 1 33 ? 5.595 58.540 17.108 1.00 30.92 33 GLU B CA 1
ATOM 2333 C C . GLU B 1 33 ? 4.759 59.416 16.175 1.00 29.74 33 GLU B C 1
ATOM 2334 O O . GLU B 1 33 ? 5.313 60.215 15.421 1.00 31.27 33 GLU B O 1
ATOM 2340 N N . ALA B 1 34 ? 3.439 59.270 16.202 1.00 29.53 34 ALA B N 1
ATOM 2341 C CA . ALA B 1 34 ? 2.597 60.106 15.349 1.00 29.22 34 ALA B CA 1
ATOM 2342 C C . ALA B 1 34 ? 2.854 61.557 15.742 1.00 30.68 34 ALA B C 1
ATOM 2343 O O . ALA B 1 34 ? 3.142 62.403 14.894 1.00 30.36 34 ALA B O 1
ATOM 2345 N N . LYS B 1 35 ? 2.760 61.834 17.039 1.00 30.86 35 LYS B N 1
ATOM 2346 C CA . LYS B 1 35 ? 2.993 63.179 17.552 1.00 33.66 35 LYS B CA 1
ATOM 2347 C C . LYS B 1 35 ? 4.375 63.669 17.143 1.00 32.38 35 LYS B C 1
ATOM 2348 O O . LYS B 1 35 ? 4.518 64.788 16.652 1.00 32.68 35 LYS B O 1
ATOM 2354 N N . ALA B 1 36 ? 5.385 62.823 17.332 1.00 31.67 36 ALA B N 1
ATOM 2355 C CA . ALA B 1 36 ? 6.757 63.176 16.974 1.00 31.73 36 ALA B CA 1
ATOM 2356 C C . ALA B 1 36 ? 6.873 63.489 15.482 1.00 32.75 36 ALA B C 1
ATOM 2357 O O . ALA B 1 36 ? 7.790 64.186 15.057 1.00 34.62 36 ALA B O 1
ATOM 2359 N N . ASN B 1 37 ? 5.936 62.985 14.689 1.00 32.21 37 ASN B N 1
ATOM 2360 C CA . ASN B 1 37 ? 5.953 63.228 13.248 1.00 33.39 37 ASN B CA 1
ATOM 2361 C C . ASN B 1 37 ? 4.889 64.235 12.799 1.00 33.99 37 ASN B C 1
ATOM 2362 O O . ASN B 1 37 ? 4.611 64.378 11.603 1.00 33.27 37 ASN B O 1
ATOM 2367 N N . LYS B 1 38 ? 4.302 64.926 13.771 1.00 35.30 38 LYS B N 1
ATOM 2368 C CA . LYS B 1 38 ? 3.280 65.939 13.516 1.00 35.42 38 LYS B CA 1
ATOM 2369 C C . LYS B 1 38 ? 1.982 65.442 12.883 1.00 34.73 38 LYS B C 1
ATOM 2370 O O . LYS B 1 38 ? 1.374 66.136 12.075 1.00 34.29 38 LYS B O 1
ATOM 2376 N N . TYR B 1 39 ? 1.562 64.238 13.251 1.00 33.13 39 TYR B N 1
ATOM 2377 C CA . TYR B 1 39 ? 0.310 63.677 12.753 1.00 31.61 39 TYR B CA 1
ATOM 2378 C C . TYR B 1 39 ? -0.599 63.480 13.960 1.00 33.03 39 TYR B C 1
ATOM 2379 O O . TYR B 1 39 ? -0.119 63.224 15.066 1.00 33.87 39 TYR B O 1
ATOM 2388 N N . GLU B 1 40 ? -1.904 63.605 13.752 1.00 33.10 40 GLU B N 1
ATOM 2389 C CA . GLU B 1 40 ? -2.861 63.362 14.818 1.00 35.01 40 GLU B CA 1
ATOM 2390 C C . GLU B 1 40 ? -3.051 61.851 14.819 1.00 35.13 40 GLU B C 1
ATOM 2391 O O . GLU B 1 40 ? -3.243 61.238 13.763 1.00 36.21 40 GLU B O 1
ATOM 2397 N N . ALA B 1 41 ? -2.988 61.243 15.992 1.00 33.59 41 ALA B N 1
ATOM 2398 C CA . ALA B 1 41 ? -3.155 59.803 16.083 1.00 33.54 41 ALA B CA 1
ATOM 2399 C C . ALA B 1 41 ? -4.603 59.418 16.367 1.00 33.34 41 ALA B C 1
ATOM 2400 O O . ALA B 1 41 ? -5.203 59.900 17.328 1.00 35.05 41 ALA B O 1
ATOM 2402 N N . LEU B 1 42 ? -5.175 58.573 15.514 1.00 30.76 42 LEU B N 1
ATOM 2403 C CA . LEU B 1 42 ? -6.538 58.094 15.731 1.00 30.74 42 LEU B CA 1
ATOM 2404 C C . LEU B 1 42 ? -6.384 56.595 15.967 1.00 30.16 42 LEU B C 1
ATOM 2405 O O . LEU B 1 42 ? -5.978 55.860 15.066 1.00 28.55 42 LEU B O 1
ATOM 2410 N N . VAL B 1 43 ? -6.699 56.146 17.178 1.00 28.72 43 VAL B N 1
ATOM 2411 C CA . VAL B 1 43 ? -6.561 54.735 17.511 1.00 30.10 43 VAL B CA 1
ATOM 2412 C C . VAL B 1 43 ? -7.894 54.016 17.621 1.00 29.79 43 VAL B C 1
ATOM 2413 O O . VAL B 1 43 ? -8.839 54.530 18.216 1.00 31.01 43 VAL B O 1
ATOM 2417 N N . ALA B 1 44 ? -7.963 52.829 17.026 1.00 28.45 44 ALA B N 1
ATOM 2418 C CA . ALA B 1 44 ? -9.163 52.009 17.073 1.00 30.03 44 ALA B CA 1
ATOM 2419 C C . ALA B 1 44 ? -8.781 50.567 17.392 1.00 30.49 44 ALA B C 1
ATOM 2420 O O . ALA B 1 44 ? -7.804 50.045 16.859 1.00 30.84 44 ALA B O 1
ATOM 2422 N N . THR B 1 45 ? -9.550 49.941 18.277 1.00 30.61 45 THR B N 1
ATOM 2423 C CA . THR B 1 45 ? -9.332 48.553 18.670 1.00 32.26 45 THR B CA 1
ATOM 2424 C C . THR B 1 45 ? -10.540 47.744 18.208 1.00 33.20 45 THR B C 1
ATOM 2425 O O . THR B 1 45 ? -11.684 48.151 18.404 1.00 32.32 45 THR B O 1
ATOM 2429 N N . SER B 1 46 ? -10.285 46.590 17.608 1.00 33.93 46 SER B N 1
ATOM 2430 C CA . SER B 1 46 ? -11.362 45.750 17.103 1.00 35.38 46 SER B CA 1
ATOM 2431 C C . SER B 1 46 ? -11.900 44.769 18.140 1.00 35.46 46 SER B C 1
ATOM 2432 O O . SER B 1 46 ? -12.910 44.093 17.908 1.00 34.96 46 SER B O 1
ATOM 2435 N N . GLN B 1 47 ? -11.227 44.703 19.283 1.00 35.62 47 GLN B N 1
ATOM 2436 C CA . GLN B 1 47 ? -11.610 43.807 20.365 1.00 36.45 47 GLN B CA 1
ATOM 2437 C C . GLN B 1 47 ? -11.884 42.396 19.849 1.00 36.35 47 GLN B C 1
ATOM 2438 O O . GLN B 1 47 ? -12.857 41.746 20.233 1.00 34.55 47 GLN B O 1
ATOM 2444 N N . ASN B 1 48 ? -11.010 41.936 18.962 1.00 37.14 48 ASN B N 1
ATOM 2445 C CA . ASN B 1 48 ? -11.110 40.602 18.384 1.00 36.60 48 ASN B CA 1
ATOM 2446 C C . ASN B 1 48 ? -12.327 40.350 17.514 1.00 35.15 48 ASN B C 1
ATOM 2447 O O . ASN B 1 48 ? -12.865 39.248 17.487 1.00 35.66 48 ASN B O 1
ATOM 2452 N N . SER B 1 49 ? -12.748 41.378 16.790 1.00 34.03 49 SER B N 1
ATOM 2453 C CA . SER B 1 49 ? -13.884 41.274 15.890 1.00 30.68 49 SER B CA 1
ATOM 2454 C C . SER B 1 49 ? -13.436 41.706 14.498 1.00 29.07 49 SER B C 1
ATOM 2455 O O . SER B 1 49 ? -13.108 42.871 14.281 1.00 27.20 49 SER B O 1
ATOM 2458 N N . ARG B 1 50 ? -13.408 40.764 13.563 1.00 26.92 50 ARG B N 1
ATOM 2459 C CA . ARG B 1 50 ? -13.007 41.074 12.196 1.00 29.39 50 ARG B CA 1
ATOM 2460 C C . ARG B 1 50 ? -13.944 42.098 11.576 1.00 28.52 50 ARG B C 1
ATOM 2461 O O . ARG B 1 50 ? -13.508 42.971 10.840 1.00 29.11 50 ARG B O 1
ATOM 2469 N N . ILE B 1 51 ? -15.235 41.984 11.869 1.00 29.90 51 ILE B N 1
ATOM 2470 C CA . ILE B 1 51 ? -16.208 42.929 11.337 1.00 31.64 51 ILE B CA 1
ATOM 2471 C C . ILE B 1 51 ? -15.811 44.336 11.769 1.00 31.35 51 ILE B C 1
ATOM 2472 O O . ILE B 1 51 ? -15.749 45.258 10.953 1.00 30.88 51 ILE B O 1
ATOM 2477 N N . SER B 1 52 ? -15.531 44.491 13.057 1.00 30.28 52 SER B N 1
ATOM 2478 C CA . SER B 1 52 ? -15.139 45.787 13.587 1.00 31.86 52 SER B CA 1
ATOM 2479 C C . SER B 1 52 ? -13.835 46.296 12.958 1.00 30.19 52 SER B C 1
ATOM 2480 O O . SER B 1 52 ? -13.683 47.494 12.698 1.00 28.18 52 SER B O 1
ATOM 2483 N N . GLU B 1 53 ? -12.888 45.397 12.711 1.00 28.82 53 GLU B N 1
ATOM 2484 C CA . GLU B 1 53 ? -11.640 45.824 12.092 1.00 29.04 53 GLU B CA 1
ATOM 2485 C C . GLU B 1 53 ? -11.910 46.311 10.670 1.00 27.32 53 GLU B C 1
ATOM 2486 O O . GLU B 1 53 ? -11.369 47.332 10.240 1.00 26.91 53 GLU B O 1
ATOM 2492 N N . ARG B 1 54 ? -12.743 45.579 9.936 1.00 26.79 54 ARG B N 1
ATOM 2493 C CA . ARG B 1 54 ? -13.050 45.965 8.564 1.00 25.06 54 ARG B CA 1
ATOM 2494 C C . ARG B 1 54 ? -13.692 47.346 8.525 1.00 25.05 54 ARG B C 1
ATOM 2495 O O . ARG B 1 54 ? -13.309 48.196 7.717 1.00 21.79 54 ARG B O 1
ATOM 2503 N N . GLU B 1 55 ? -14.673 47.563 9.401 1.00 25.17 55 GLU B N 1
ATOM 2504 C CA . GLU B 1 55 ? -15.373 48.843 9.457 1.00 26.36 55 GLU B CA 1
ATOM 2505 C C . GLU B 1 55 ? -14.440 49.972 9.878 1.00 26.13 55 GLU B C 1
ATOM 2506 O O . GLU B 1 55 ? -14.589 51.104 9.423 1.00 26.29 55 GLU B O 1
ATOM 2512 N N . GLN B 1 56 ? -13.488 49.672 10.758 1.00 26.31 56 GLN B N 1
ATOM 2513 C CA . GLN B 1 56 ? -12.548 50.689 11.207 1.00 25.39 56 GLN B CA 1
ATOM 2514 C C . GLN B 1 56 ? -11.674 51.135 10.033 1.00 25.31 56 GLN B C 1
ATOM 2515 O O . GLN B 1 56 ? -11.402 52.326 9.868 1.00 24.76 56 GLN B O 1
ATOM 2521 N N . ILE B 1 57 ? -11.249 50.185 9.206 1.00 23.26 57 ILE B N 1
ATOM 2522 C CA . ILE B 1 57 ? -10.445 50.529 8.039 1.00 24.13 57 ILE B CA 1
ATOM 2523 C C . ILE B 1 57 ? -11.298 51.372 7.082 1.00 23.93 57 ILE B C 1
ATOM 2524 O O . ILE B 1 57 ? -10.844 52.399 6.580 1.00 23.99 57 ILE B O 1
ATOM 2529 N N . LEU B 1 58 ? -12.541 50.954 6.853 1.00 23.63 58 LEU B N 1
ATOM 2530 C CA . LEU B 1 58 ? -13.422 51.703 5.955 1.00 24.95 58 LEU B CA 1
ATOM 2531 C C . LEU B 1 58 ? -13.724 53.098 6.490 1.00 25.80 58 LEU B C 1
ATOM 2532 O O . LEU B 1 58 ? -13.896 54.043 5.722 1.00 25.58 58 LEU B O 1
ATOM 2537 N N . GLU B 1 59 ? -13.792 53.232 7.809 1.00 26.14 59 GLU B N 1
ATOM 2538 C CA . GLU B 1 59 ? -14.050 54.535 8.406 1.00 27.86 59 GLU B CA 1
ATOM 2539 C C . GLU B 1 59 ? -12.832 55.438 8.175 1.00 26.86 59 GLU B C 1
ATOM 2540 O O . GLU B 1 59 ? -12.982 56.628 7.869 1.00 26.03 59 GLU B O 1
ATOM 2546 N N . PHE B 1 60 ? -11.629 54.880 8.318 1.00 24.42 60 PHE B N 1
ATOM 2547 C CA . PHE B 1 60 ? -10.419 55.671 8.093 1.00 25.32 60 PHE B CA 1
ATOM 2548 C C . PHE B 1 60 ? -10.424 56.199 6.661 1.00 24.67 60 PHE B C 1
ATOM 2549 O O . PHE B 1 60 ? -10.025 57.334 6.407 1.00 23.77 60 PHE B O 1
ATOM 2557 N N . VAL B 1 61 ? -10.881 55.370 5.730 1.00 25.75 61 VAL B N 1
ATOM 2558 C CA . VAL B 1 61 ? -10.944 55.782 4.332 1.00 26.50 61 VAL B CA 1
ATOM 2559 C C . VAL B 1 61 ? -11.983 56.902 4.217 1.00 27.64 61 VAL B C 1
ATOM 2560 O O . VAL B 1 61 ? -11.704 57.960 3.664 1.00 28.65 61 VAL B O 1
ATOM 2564 N N . HIS B 1 62 ? -13.169 56.674 4.772 1.00 28.94 62 HIS B N 1
ATOM 2565 C CA . HIS B 1 62 ? -14.233 57.671 4.736 1.00 30.67 62 HIS B CA 1
ATOM 2566 C C . HIS B 1 62 ? -13.714 59.008 5.283 1.00 30.52 62 HIS B C 1
ATOM 2567 O O . HIS B 1 62 ? -14.063 60.070 4.770 1.00 30.06 62 HIS B O 1
ATOM 2574 N N . LEU B 1 63 ? -12.864 58.951 6.307 1.00 28.80 63 LEU B N 1
ATOM 2575 C CA . LEU B 1 63 ? -12.306 60.161 6.911 1.00 28.53 63 LEU B CA 1
ATOM 2576 C C . LEU B 1 63 ? -11.142 60.743 6.114 1.00 26.78 63 LEU B C 1
ATOM 2577 O O . LEU B 1 63 ? -10.631 61.813 6.439 1.00 28.35 63 LEU B O 1
ATOM 2582 N N . LYS B 1 64 ? -10.726 60.041 5.070 1.00 26.92 64 LYS B N 1
ATOM 2583 C CA . LYS B 1 64 ? -9.629 60.504 4.234 1.00 30.19 64 LYS B CA 1
ATOM 2584 C C . LYS B 1 64 ? -8.358 60.793 5.035 1.00 30.98 64 LYS B C 1
ATOM 2585 O O . LYS B 1 64 ? -7.754 61.866 4.906 1.00 31.66 64 LYS B O 1
ATOM 2591 N N . VAL B 1 65 ? -7.955 59.836 5.867 1.00 29.00 65 VAL B N 1
ATOM 2592 C CA . VAL B 1 65 ? -6.742 59.999 6.654 1.00 27.46 65 VAL B CA 1
ATOM 2593 C C . VAL B 1 65 ? -5.538 59.948 5.714 1.00 27.50 65 VAL B C 1
ATOM 2594 O O . VAL B 1 65 ? -5.647 59.485 4.578 1.00 25.73 65 VAL B O 1
ATOM 2598 N N . ASP B 1 66 ? -4.391 60.419 6.193 1.00 27.32 66 ASP B N 1
ATOM 2599 C CA . ASP B 1 66 ? -3.168 60.416 5.396 1.00 27.69 66 ASP B CA 1
ATOM 2600 C C . ASP B 1 66 ? -2.566 59.015 5.254 1.00 26.85 66 ASP B C 1
ATOM 2601 O O . ASP B 1 66 ? -1.868 58.727 4.283 1.00 25.83 66 ASP B O 1
ATOM 2606 N N . ALA B 1 67 ? -2.831 58.146 6.225 1.00 26.25 67 ALA B N 1
ATOM 2607 C CA . ALA B 1 67 ? -2.301 56.784 6.184 1.00 24.39 67 ALA B CA 1
ATOM 2608 C C . ALA B 1 67 ? -3.011 55.887 7.180 1.00 24.54 67 ALA B C 1
ATOM 2609 O O . ALA B 1 67 ? -3.584 56.365 8.168 1.00 23.00 67 ALA B O 1
ATOM 2611 N N . ILE B 1 68 ? -2.974 54.584 6.907 1.00 23.12 68 ILE B N 1
ATOM 2612 C CA . ILE B 1 68 ? -3.593 53.593 7.782 1.00 23.46 68 ILE B CA 1
ATOM 2613 C C . ILE B 1 68 ? -2.561 52.538 8.201 1.00 23.96 68 ILE B C 1
ATOM 2614 O O . ILE B 1 68 ? -1.895 51.930 7.356 1.00 21.92 68 ILE B O 1
ATOM 2619 N N . PHE B 1 69 ? -2.430 52.346 9.511 1.00 21.55 69 PHE B N 1
ATOM 2620 C CA . PHE B 1 69 ? -1.524 51.352 10.074 1.00 21.25 69 PHE B CA 1
ATOM 2621 C C . PHE B 1 69 ? -2.436 50.241 10.556 1.00 22.30 69 PHE B C 1
ATOM 2622 O O . PHE B 1 69 ? -3.515 50.511 11.096 1.00 23.25 69 PHE B O 1
ATOM 2630 N N . ILE B 1 70 ? -2.006 48.996 10.382 1.00 21.56 70 ILE B N 1
ATOM 2631 C CA . ILE B 1 70 ? -2.827 47.866 10.786 1.00 22.31 70 ILE B CA 1
ATOM 2632 C C . ILE B 1 70 ? -2.070 46.705 11.424 1.00 21.69 70 ILE B C 1
ATOM 2633 O O . ILE B 1 70 ? -1.024 46.296 10.936 1.00 21.26 70 ILE B O 1
ATOM 2638 N N . THR B 1 71 ? -2.619 46.187 12.519 1.00 21.48 71 THR B N 1
ATOM 2639 C CA . THR B 1 71 ? -2.082 45.006 13.184 1.00 21.25 71 THR B CA 1
ATOM 2640 C C . THR B 1 71 ? -3.350 44.168 13.131 1.00 23.55 71 THR B C 1
ATOM 2641 O O . THR B 1 71 ? -4.206 44.221 14.028 1.00 21.53 71 THR B O 1
ATOM 2645 N N . THR B 1 72 ? -3.468 43.422 12.039 1.00 24.56 72 THR B N 1
ATOM 2646 C CA . THR B 1 72 ? -4.653 42.632 11.747 1.00 26.17 72 THR B CA 1
ATOM 2647 C C . THR B 1 72 ? -4.939 41.345 12.487 1.00 28.52 72 THR B C 1
ATOM 2648 O O . THR B 1 72 ? -4.056 40.653 12.983 1.00 29.19 72 THR B O 1
ATOM 2652 N N . LEU B 1 73 ? -6.222 41.026 12.491 1.00 31.26 73 LEU B N 1
ATOM 2653 C CA . LEU B 1 73 ? -6.760 39.840 13.128 1.00 32.23 73 LEU B CA 1
ATOM 2654 C C . LEU B 1 73 ? -6.796 38.732 12.068 1.00 32.46 73 LEU B C 1
ATOM 2655 O O . LEU B 1 73 ? -6.679 37.545 12.379 1.00 31.71 73 LEU B O 1
ATOM 2660 N N . ASP B 1 74 ? -6.928 39.145 10.809 1.00 30.55 74 ASP B N 1
ATOM 2661 C CA . ASP B 1 74 ? -7.046 38.223 9.679 1.00 28.82 74 ASP B CA 1
ATOM 2662 C C . ASP B 1 74 ? -6.835 39.072 8.434 1.00 27.75 74 ASP B C 1
ATOM 2663 O O . ASP B 1 74 ? -7.729 39.811 8.029 1.00 28.32 74 ASP B O 1
ATOM 2668 N N . ASP B 1 75 ? -5.661 38.968 7.821 1.00 28.91 75 ASP B N 1
ATOM 2669 C CA . ASP B 1 75 ? -5.369 39.796 6.657 1.00 31.76 75 ASP B CA 1
ATOM 2670 C C . ASP B 1 75 ? -6.253 39.545 5.440 1.00 32.68 75 ASP B C 1
ATOM 2671 O O . ASP B 1 75 ? -6.463 40.447 4.630 1.00 33.00 75 ASP B O 1
ATOM 2676 N N . VAL B 1 76 ? -6.791 38.336 5.315 1.00 33.14 76 VAL B N 1
ATOM 2677 C CA . VAL B 1 76 ? -7.662 38.022 4.188 1.00 32.99 76 VAL B CA 1
ATOM 2678 C C . VAL B 1 76 ? -9.012 38.721 4.301 1.00 32.79 76 VAL B C 1
ATOM 2679 O O . VAL B 1 76 ? -9.506 39.298 3.331 1.00 31.40 76 VAL B O 1
ATOM 2683 N N . TYR B 1 77 ? -9.600 38.688 5.493 1.00 32.90 77 TYR B N 1
ATOM 2684 C CA . TYR B 1 77 ? -10.902 39.304 5.721 1.00 32.40 77 TYR B CA 1
ATOM 2685 C C . TYR B 1 77 ? -10.993 40.794 5.368 1.00 32.72 77 TYR B C 1
ATOM 2686 O O . TYR B 1 77 ? -12.052 41.267 4.953 1.00 33.41 77 TYR B O 1
ATOM 2695 N N . ILE B 1 78 ? -9.895 41.528 5.538 1.00 31.21 78 ILE B N 1
ATOM 2696 C CA . ILE B 1 78 ? -9.860 42.965 5.255 1.00 30.58 78 ILE B CA 1
ATOM 2697 C C . ILE B 1 78 ? -9.318 43.306 3.860 1.00 30.10 78 ILE B C 1
ATOM 2698 O O . ILE B 1 78 ? -9.110 44.483 3.532 1.00 27.40 78 ILE B O 1
ATOM 2703 N N . GLY B 1 79 ? -9.089 42.276 3.050 1.00 28.55 79 GLY B N 1
ATOM 2704 C CA . GLY B 1 79 ? -8.564 42.481 1.708 1.00 29.47 79 GLY B CA 1
ATOM 2705 C C . GLY B 1 79 ? -9.253 43.570 0.895 1.00 30.15 79 GLY B C 1
ATOM 2706 O O . GLY B 1 79 ? -8.599 44.485 0.403 1.00 29.17 79 GLY B O 1
ATOM 2707 N N . SER B 1 80 ? -10.571 43.479 0.755 1.00 30.84 80 SER B N 1
ATOM 2708 C CA . SER B 1 80 ? -11.321 44.466 -0.024 1.00 31.45 80 SER B CA 1
ATOM 2709 C C . SER B 1 80 ? -11.329 45.853 0.624 1.00 30.88 80 SER B C 1
ATOM 2710 O O . SER B 1 80 ? -11.331 46.868 -0.074 1.00 30.35 80 SER B O 1
ATOM 2713 N N . ALA B 1 81 ? -11.337 45.897 1.953 1.00 26.73 81 ALA B N 1
ATOM 2714 C CA . ALA B 1 81 ? -11.327 47.169 2.657 1.00 26.61 81 ALA B CA 1
ATOM 2715 C C . ALA B 1 81 ? -10.002 47.883 2.398 1.00 26.30 81 ALA B C 1
ATOM 2716 O O . ALA B 1 81 ? -9.978 49.094 2.183 1.00 26.28 81 ALA B O 1
ATOM 2718 N N . ILE B 1 82 ? -8.903 47.132 2.418 1.00 25.93 82 ILE B N 1
ATOM 2719 C CA . ILE B 1 82 ? -7.585 47.706 2.179 1.00 29.58 82 ILE B CA 1
ATOM 2720 C C . ILE B 1 82 ? -7.468 48.143 0.730 1.00 27.96 82 ILE B C 1
ATOM 2721 O O . ILE B 1 82 ? -6.805 49.129 0.419 1.00 27.11 82 ILE B O 1
ATOM 2726 N N . GLU B 1 83 ? -8.103 47.398 -0.162 1.00 31.22 83 GLU B N 1
ATOM 2727 C CA . GLU B 1 83 ? -8.064 47.759 -1.572 1.00 33.61 83 GLU B CA 1
ATOM 2728 C C . GLU B 1 83 ? -8.821 49.073 -1.749 1.00 34.11 83 GLU B C 1
ATOM 2729 O O . GLU B 1 83 ? -8.507 49.868 -2.631 1.00 33.29 83 GLU B O 1
ATOM 2735 N N . GLU B 1 84 ? -9.799 49.306 -0.877 1.00 33.89 84 GLU B N 1
ATOM 2736 C CA . GLU B 1 84 ? -10.589 50.528 -0.920 1.00 35.34 84 GLU B CA 1
ATOM 2737 C C . GLU B 1 84 ? -9.684 51.702 -0.538 1.00 33.67 84 GLU B C 1
ATOM 2738 O O . GLU B 1 84 ? -9.790 52.794 -1.103 1.00 32.46 84 GLU B O 1
ATOM 2744 N N . ALA B 1 85 ? -8.787 51.472 0.419 1.00 31.19 85 ALA B N 1
ATOM 2745 C CA . ALA B 1 85 ? -7.851 52.510 0.839 1.00 28.87 85 ALA B CA 1
ATOM 2746 C C . ALA B 1 85 ? -6.912 52.808 -0.334 1.00 27.44 85 ALA B C 1
ATOM 2747 O O . ALA B 1 85 ? -6.645 53.966 -0.661 1.00 25.96 85 ALA B O 1
ATOM 2749 N N . LYS B 1 86 ? -6.416 51.753 -0.967 1.00 27.97 86 LYS B N 1
ATOM 2750 C CA . LYS B 1 86 ? -5.524 51.911 -2.108 1.00 30.88 86 LYS B CA 1
ATOM 2751 C C . LYS B 1 86 ? -6.225 52.737 -3.199 1.00 30.64 86 LYS B C 1
ATOM 2752 O O . LYS B 1 86 ? -5.651 53.690 -3.730 1.00 30.23 86 LYS B O 1
ATOM 2758 N N . LYS B 1 87 ? -7.467 52.379 -3.515 1.00 30.96 87 LYS B N 1
ATOM 2759 C CA . LYS B 1 87 ? -8.233 53.100 -4.536 1.00 34.79 87 LYS B CA 1
ATOM 2760 C C . LYS B 1 87 ? -8.280 54.600 -4.243 1.00 34.35 87 LYS B C 1
ATOM 2761 O O . LYS B 1 87 ? -8.243 55.425 -5.160 1.00 35.00 87 LYS B O 1
ATOM 2767 N N . ALA B 1 88 ? -8.371 54.949 -2.963 1.00 32.97 88 ALA B N 1
ATOM 2768 C CA . ALA B 1 88 ? -8.439 56.348 -2.551 1.00 31.76 88 ALA B CA 1
ATOM 2769 C C . ALA B 1 88 ? -7.066 57.000 -2.439 1.00 31.69 88 ALA B C 1
ATOM 2770 O O . ALA B 1 88 ? -6.956 58.162 -2.043 1.00 32.98 88 ALA B O 1
ATOM 2772 N N . GLY B 1 89 ? -6.021 56.253 -2.774 1.00 31.02 89 GLY B N 1
ATOM 2773 C CA . GLY B 1 89 ? -4.675 56.790 -2.690 1.00 30.19 89 GLY B CA 1
ATOM 2774 C C . GLY B 1 89 ? -4.168 56.890 -1.261 1.00 30.03 89 GLY B C 1
ATOM 2775 O O . GLY B 1 89 ? -3.282 57.689 -0.965 1.00 32.33 89 GLY B O 1
ATOM 2776 N N . ILE B 1 90 ? -4.726 56.077 -0.371 1.00 29.39 90 ILE B N 1
ATOM 2777 C CA . ILE B 1 90 ? -4.330 56.085 1.033 1.00 25.58 90 ILE B CA 1
ATOM 2778 C C . ILE B 1 90 ? -3.378 54.928 1.322 1.00 25.21 90 ILE B C 1
ATOM 2779 O O . ILE B 1 90 ? -3.757 53.763 1.226 1.00 25.39 90 ILE B O 1
ATOM 2784 N N . PRO B 1 91 ? -2.119 55.238 1.665 1.00 25.41 91 PRO B N 1
ATOM 2785 C CA . PRO B 1 91 ? -1.130 54.199 1.962 1.00 25.17 91 PRO B CA 1
ATOM 2786 C C . PRO B 1 91 ? -1.417 53.427 3.243 1.00 25.26 91 PRO B C 1
ATOM 2787 O O . PRO B 1 91 ? -1.721 54.018 4.280 1.00 26.82 91 PRO B O 1
ATOM 2791 N N . VAL B 1 92 ? -1.328 52.104 3.167 1.00 25.42 92 VAL B N 1
ATOM 2792 C CA . VAL B 1 92 ? -1.558 51.273 4.341 1.00 24.61 92 VAL B CA 1
ATOM 2793 C C . VAL B 1 92 ? -0.277 50.518 4.681 1.00 25.62 92 VAL B C 1
ATOM 2794 O O . VAL B 1 92 ? 0.414 49.993 3.802 1.00 24.59 92 VAL B O 1
ATOM 2798 N N . PHE B 1 93 ? 0.044 50.497 5.968 1.00 23.53 93 PHE B N 1
ATOM 2799 C CA . PHE B 1 93 ? 1.241 49.830 6.449 1.00 23.57 93 PHE B CA 1
ATOM 2800 C C . PHE B 1 93 ? 0.821 48.785 7.461 1.00 22.74 93 PHE B C 1
ATOM 2801 O O . PHE B 1 93 ? 0.006 49.070 8.353 1.00 22.97 93 PHE B O 1
ATOM 2809 N N . ALA B 1 94 ? 1.357 47.574 7.308 1.00 22.96 94 ALA B N 1
ATOM 2810 C CA . ALA B 1 94 ? 1.062 46.476 8.218 1.00 23.46 94 ALA B CA 1
ATOM 2811 C C . ALA B 1 94 ? 2.093 46.535 9.335 1.00 22.45 94 ALA B C 1
ATOM 2812 O O . ALA B 1 94 ? 3.286 46.666 9.074 1.00 22.50 94 ALA B O 1
ATOM 2814 N N . ILE B 1 95 ? 1.637 46.460 10.578 1.00 22.27 95 ILE B N 1
ATOM 2815 C CA . ILE B 1 95 ? 2.560 46.525 11.716 1.00 21.14 95 ILE B CA 1
ATOM 2816 C C . ILE B 1 95 ? 2.496 45.246 12.546 1.00 20.78 95 ILE B C 1
ATOM 2817 O O . ILE B 1 95 ? 1.406 44.781 12.887 1.00 22.23 95 ILE B O 1
ATOM 2822 N N . ASP B 1 96 ? 3.666 44.698 12.877 1.00 21.80 96 ASP B N 1
ATOM 2823 C CA . ASP B 1 96 ? 3.773 43.488 13.690 1.00 23.24 96 ASP B CA 1
ATOM 2824 C C . ASP B 1 96 ? 3.377 42.197 12.986 1.00 23.63 96 ASP B C 1
ATOM 2825 O O . ASP B 1 96 ? 4.032 41.165 13.168 1.00 25.13 96 ASP B O 1
ATOM 2830 N N . ARG B 1 97 ? 2.299 42.248 12.207 1.00 23.34 97 ARG B N 1
ATOM 2831 C CA . ARG B 1 97 ? 1.821 41.089 11.463 1.00 24.99 97 ARG B CA 1
ATOM 2832 C C . ARG B 1 97 ? 1.777 41.474 9.991 1.00 25.45 97 ARG B C 1
ATOM 2833 O O . ARG B 1 97 ? 1.053 42.390 9.595 1.00 24.00 97 ARG B O 1
ATOM 2849 N N . ILE B 1 99 ? 1.036 41.690 6.035 1.00 29.65 99 ILE B N 1
ATOM 2850 C CA . ILE B 1 99 ? -0.171 41.569 5.229 1.00 31.01 99 ILE B CA 1
ATOM 2851 C C . ILE B 1 99 ? 0.340 41.565 3.791 1.00 33.23 99 ILE B C 1
ATOM 2852 O O . ILE B 1 99 ? 0.980 42.522 3.351 1.00 32.43 99 ILE B O 1
ATOM 2857 N N . ARG B 1 100 ? 0.093 40.475 3.076 1.00 35.95 100 ARG B N 1
ATOM 2858 C CA . ARG B 1 100 ? 0.544 40.371 1.696 1.00 39.85 100 ARG B CA 1
ATOM 2859 C C . ARG B 1 100 ? -0.586 40.873 0.803 1.00 39.55 100 ARG B C 1
ATOM 2860 O O . ARG B 1 100 ? -1.639 40.242 0.692 1.00 39.65 100 ARG B O 1
ATOM 2868 N N . SER B 1 101 ? -0.363 42.025 0.185 1.00 38.59 101 SER B N 1
ATOM 2869 C CA . SER B 1 101 ? -1.364 42.642 -0.672 1.00 39.01 101 SER B CA 1
ATOM 2870 C C . SER B 1 101 ? -0.767 43.862 -1.355 1.00 38.84 101 SER B C 1
ATOM 2871 O O . SER B 1 101 ? 0.004 44.602 -0.742 1.00 37.58 101 SER B O 1
ATOM 2874 N N . ASP B 1 102 ? -1.121 44.073 -2.620 1.00 38.57 102 ASP B N 1
ATOM 2875 C CA . ASP B 1 102 ? -0.610 45.225 -3.350 1.00 39.07 102 ASP B CA 1
ATOM 2876 C C . ASP B 1 102 ? -1.158 46.520 -2.759 1.00 36.94 102 ASP B C 1
ATOM 2877 O O . ASP B 1 102 ? -0.692 47.609 -3.085 1.00 37.87 102 ASP B O 1
ATOM 2882 N N . ALA B 1 103 ? -2.151 46.399 -1.888 1.00 34.28 103 ALA B N 1
ATOM 2883 C CA . ALA B 1 103 ? -2.737 47.570 -1.254 1.00 32.78 103 ALA B CA 1
ATOM 2884 C C . ALA B 1 103 ? -1.884 48.003 -0.063 1.00 31.90 103 ALA B C 1
ATOM 2885 O O . ALA B 1 103 ? -2.058 49.094 0.469 1.00 30.50 103 ALA B O 1
ATOM 2887 N N . VAL B 1 104 ? -0.954 47.146 0.343 1.00 29.37 104 VAL B N 1
ATOM 2888 C CA . VAL B 1 104 ? -0.065 47.447 1.467 1.00 28.16 104 VAL B CA 1
ATOM 2889 C C . VAL B 1 104 ? 1.295 47.915 0.955 1.00 26.68 104 VAL B C 1
ATOM 2890 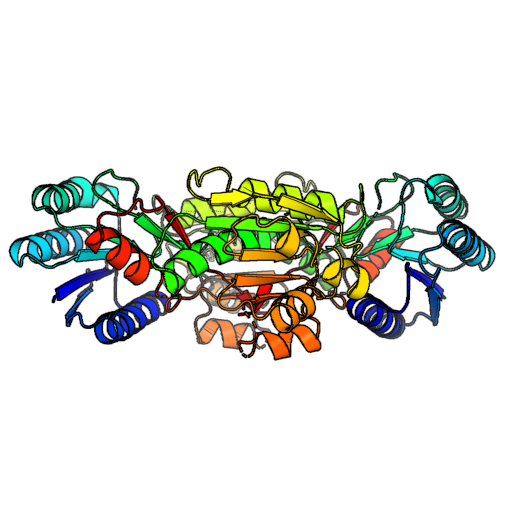O O . VAL B 1 104 ? 1.960 47.197 0.215 1.00 27.34 104 VAL B O 1
ATOM 2894 N N . VAL B 1 105 ? 1.704 49.119 1.345 1.00 25.38 105 VAL B N 1
ATOM 2895 C CA . VAL B 1 105 ? 2.985 49.655 0.903 1.00 24.99 105 VAL B CA 1
ATOM 2896 C C . VAL B 1 105 ? 4.145 48.864 1.500 1.00 25.81 105 VAL B C 1
ATOM 2897 O O . VAL B 1 105 ? 5.062 48.470 0.787 1.00 25.12 105 VAL B O 1
ATOM 2901 N N . SER B 1 106 ? 4.096 48.618 2.808 1.00 24.89 106 SER B N 1
ATOM 2902 C CA . SER B 1 106 ? 5.162 47.869 3.480 1.00 24.47 106 SER B CA 1
ATOM 2903 C C . SER B 1 106 ? 4.685 47.247 4.789 1.00 22.66 106 SER B C 1
ATOM 2904 O O . SER B 1 106 ? 3.707 47.699 5.380 1.00 21.86 106 SER B O 1
ATOM 2907 N N . SER B 1 107 ? 5.371 46.192 5.222 1.00 23.60 107 SER B N 1
ATOM 2908 C CA . SER B 1 107 ? 5.058 45.508 6.476 1.00 23.33 107 SER B CA 1
ATOM 2909 C C . SER B 1 107 ? 6.259 45.679 7.403 1.00 23.28 107 SER B C 1
ATOM 2910 O O . SER B 1 107 ? 7.388 45.387 7.010 1.00 23.06 107 SER B O 1
ATOM 2913 N N . ILE B 1 108 ? 6.021 46.161 8.623 1.00 21.76 108 ILE B N 1
ATOM 2914 C CA . ILE B 1 108 ? 7.105 46.359 9.584 1.00 20.46 108 ILE B CA 1
ATOM 2915 C C . ILE B 1 108 ? 6.842 45.441 10.769 1.00 20.58 108 ILE B C 1
ATOM 2916 O O . ILE B 1 108 ? 5.856 45.620 11.490 1.00 20.10 108 ILE B O 1
ATOM 2921 N N . THR B 1 109 ? 7.732 44.471 10.962 1.00 19.37 109 THR B N 1
ATOM 2922 C CA . THR B 1 109 ? 7.602 43.476 12.026 1.00 19.37 109 THR B CA 1
ATOM 2923 C C . THR B 1 109 ? 8.988 43.121 12.569 1.00 20.13 109 THR B C 1
ATOM 2924 O O . THR B 1 109 ? 10.005 43.627 12.084 1.00 20.07 109 THR B O 1
ATOM 2928 N N . SER B 1 110 ? 9.028 42.257 13.582 1.00 19.93 110 SER B N 1
ATOM 2929 C CA . SER B 1 110 ? 10.317 41.784 14.097 1.00 21.70 110 SER B CA 1
ATOM 2930 C C . SER B 1 110 ? 10.696 40.754 13.038 1.00 22.41 110 SER B C 1
ATOM 2931 O O . SER B 1 110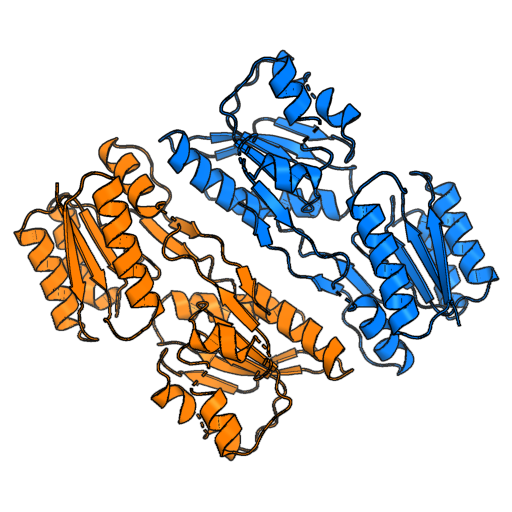 ? 9.859 40.398 12.200 1.00 21.90 110 SER B O 1
ATOM 2934 N N . ASN B 1 111 ? 11.936 40.281 13.057 1.00 22.21 111 ASN B N 1
ATOM 2935 C CA . ASN B 1 111 ? 12.323 39.232 12.122 1.00 24.52 111 ASN B CA 1
ATOM 2936 C C . ASN B 1 111 ? 11.904 37.964 12.867 1.00 24.52 111 ASN B C 1
ATOM 2937 O O . ASN B 1 111 ? 12.696 37.335 13.572 1.00 22.84 111 ASN B O 1
ATOM 2942 N N . ASN B 1 112 ? 10.638 37.608 12.709 1.00 24.87 112 ASN B N 1
ATOM 2943 C CA . ASN B 1 112 ? 10.072 36.465 13.399 1.00 25.90 112 ASN B CA 1
ATOM 2944 C C . ASN B 1 112 ? 10.684 35.109 13.088 1.00 25.96 112 ASN B C 1
ATOM 2945 O O . ASN B 1 112 ? 10.699 34.227 13.942 1.00 24.85 112 ASN B O 1
ATOM 2950 N N . GLN B 1 113 ? 11.200 34.935 11.878 1.00 25.87 113 GLN B N 1
ATOM 2951 C CA . GLN B 1 113 ? 11.839 33.675 11.535 1.00 26.87 113 GLN B CA 1
ATOM 2952 C C . GLN B 1 113 ? 13.158 33.617 12.322 1.00 25.97 113 GLN B C 1
ATOM 2953 O O . GLN B 1 113 ? 13.532 32.583 12.882 1.00 23.02 113 GLN B O 1
ATOM 2967 N N . ILE B 1 115 ? 13.776 35.038 15.122 1.00 23.05 115 ILE B N 1
ATOM 2968 C CA . ILE B 1 115 ? 13.442 34.826 16.526 1.00 24.69 115 ILE B CA 1
ATOM 2969 C C . ILE B 1 115 ? 13.280 33.336 16.788 1.00 24.92 115 ILE B C 1
ATOM 2970 O O . ILE B 1 115 ? 13.828 32.801 17.759 1.00 23.26 115 ILE B O 1
ATOM 2975 N N . GLY B 1 116 ? 12.525 32.676 15.910 1.00 24.05 116 GLY B N 1
ATOM 2976 C CA . GLY B 1 116 ? 12.295 31.247 16.039 1.00 23.61 116 GLY B CA 1
ATOM 2977 C C . GLY B 1 116 ? 13.609 30.506 16.070 1.00 23.49 116 GLY B C 1
ATOM 2978 O O . GLY B 1 116 ? 13.827 29.636 16.914 1.00 24.73 116 GLY B O 1
ATOM 2979 N N . GLU B 1 117 ? 14.492 30.854 15.144 1.00 23.50 117 GLU B N 1
ATOM 2980 C CA . GLU B 1 117 ? 15.808 30.235 15.064 1.00 25.44 117 GLU B CA 1
ATOM 2981 C C . GLU B 1 117 ? 16.645 30.452 16.325 1.00 23.91 117 GLU B C 1
ATOM 2982 O O . GLU B 1 117 ? 17.298 29.536 16.801 1.00 23.44 117 GLU B O 1
ATOM 2988 N N . GLN B 1 118 ? 16.644 31.674 16.842 1.00 21.75 118 GLN B N 1
ATOM 2989 C CA . GLN B 1 118 ? 17.419 31.990 18.040 1.00 25.77 118 GLN B CA 1
ATOM 2990 C C . GLN B 1 118 ? 16.933 31.194 19.254 1.00 24.90 118 GLN B C 1
ATOM 2991 O O . GLN B 1 118 ? 17.738 30.714 20.056 1.00 26.01 118 GLN B O 1
ATOM 2997 N N . LEU B 1 119 ? 15.617 31.048 19.379 1.00 25.34 119 LEU B N 1
ATOM 2998 C CA . LEU B 1 119 ? 15.047 30.303 20.492 1.00 25.58 119 LEU B CA 1
ATOM 2999 C C . LEU B 1 119 ? 15.395 28.822 20.382 1.00 26.20 119 LEU B C 1
ATOM 3000 O O . LEU B 1 119 ? 15.601 28.150 21.394 1.00 25.04 119 LEU B O 1
ATOM 3005 N N . ALA B 1 120 ? 15.474 28.312 19.153 1.00 24.79 120 ALA B N 1
ATOM 3006 C CA . ALA B 1 120 ? 15.822 26.905 18.949 1.00 25.48 120 ALA B CA 1
ATOM 3007 C C . ALA B 1 120 ? 17.263 26.672 19.403 1.00 24.05 120 ALA B C 1
ATOM 3008 O O . ALA B 1 120 ? 17.561 25.708 20.117 1.00 22.34 120 ALA B O 1
ATOM 3010 N N . SER B 1 121 ? 18.162 27.551 18.980 1.00 23.75 121 SER B N 1
ATOM 3011 C CA . SER B 1 121 ? 19.558 27.423 19.381 1.00 24.24 121 SER B CA 1
ATOM 3012 C C . SER B 1 121 ? 19.671 27.578 20.910 1.00 25.04 121 SER B C 1
ATOM 3013 O O . SER B 1 121 ? 20.445 26.877 21.572 1.00 23.59 121 SER B O 1
ATOM 3016 N N . TYR B 1 122 ? 18.878 28.489 21.459 1.00 24.97 122 TYR B N 1
ATOM 3017 C CA . TYR B 1 122 ? 18.874 28.745 22.895 1.00 26.43 122 TYR B CA 1
ATOM 3018 C C . TYR B 1 122 ? 18.486 27.497 23.679 1.00 26.86 122 TYR B C 1
ATOM 3019 O O . TYR B 1 122 ? 19.176 27.107 24.627 1.00 26.65 122 TYR B O 1
ATOM 3028 N N . ILE B 1 123 ? 17.370 26.885 23.291 1.00 26.90 123 ILE B N 1
ATOM 3029 C CA . ILE B 1 123 ? 16.895 25.675 23.957 1.00 26.76 123 ILE B CA 1
ATOM 3030 C C . ILE B 1 123 ? 17.934 24.564 23.846 1.00 25.65 123 ILE B C 1
ATOM 3031 O O . ILE B 1 123 ? 18.184 23.833 24.806 1.00 25.54 123 ILE B O 1
ATOM 3036 N N . LYS B 1 124 ? 18.543 24.436 22.673 1.00 24.63 124 LYS B N 1
ATOM 3037 C CA . LYS B 1 124 ? 19.566 23.417 22.473 1.00 26.71 124 LYS B CA 1
ATOM 3038 C C . LYS B 1 124 ? 20.714 23.576 23.479 1.00 27.02 124 LYS B C 1
ATOM 3039 O O . LYS B 1 124 ? 21.155 22.599 24.091 1.00 27.28 124 LYS B O 1
ATOM 3045 N N . ASN B 1 125 ? 21.195 24.804 23.645 1.00 26.65 125 ASN B N 1
ATOM 3046 C CA . ASN B 1 125 ? 22.296 25.081 24.565 1.00 29.01 125 ASN B CA 1
ATOM 3047 C C . ASN B 1 125 ? 21.867 24.889 26.014 1.00 31.00 125 ASN B C 1
ATOM 3048 O O . ASN B 1 125 ? 22.609 24.318 26.818 1.00 32.63 125 ASN B O 1
ATOM 3053 N N . GLU B 1 126 ? 20.669 25.363 26.343 1.00 30.98 126 GLU B N 1
ATOM 3054 C CA . GLU B 1 126 ? 20.159 25.234 27.699 1.00 32.86 126 GLU B CA 1
ATOM 3055 C C . GLU B 1 126 ? 19.943 23.781 28.106 1.00 33.19 126 GLU B C 1
ATOM 3056 O O . GLU B 1 126 ? 20.099 23.433 29.281 1.00 32.91 126 GLU B O 1
ATOM 3062 N N . LEU B 1 127 ? 19.587 22.933 27.145 1.00 31.97 127 LEU B N 1
ATOM 3063 C CA . LEU B 1 127 ? 19.376 21.520 27.438 1.00 34.06 127 LEU B CA 1
ATOM 3064 C C . LEU B 1 127 ? 20.697 20.876 27.865 1.00 35.70 127 LEU B C 1
ATOM 3065 O O . LEU B 1 127 ? 20.747 20.142 28.856 1.00 33.51 127 LEU B O 1
ATOM 3070 N N . ILE B 1 128 ? 21.766 21.157 27.122 1.00 35.44 128 ILE B N 1
ATOM 3071 C CA . ILE B 1 128 ? 23.077 20.606 27.454 1.00 35.59 128 ILE B CA 1
ATOM 3072 C C . ILE B 1 128 ? 23.544 21.171 28.791 1.00 35.64 128 ILE B C 1
ATOM 3073 O O . ILE B 1 128 ? 23.981 20.432 29.666 1.00 37.71 128 ILE B O 1
ATOM 3078 N N . LYS B 1 129 ? 23.450 22.489 28.941 1.00 35.38 129 LYS B N 1
ATOM 3079 C CA . LYS B 1 129 ? 23.878 23.165 30.162 1.00 35.86 129 LYS B CA 1
ATOM 3080 C C . LYS B 1 129 ? 23.129 22.706 31.410 1.00 37.33 129 LYS B C 1
ATOM 3081 O O . LYS B 1 129 ? 23.739 22.413 32.437 1.00 37.92 129 LYS B O 1
ATOM 3087 N N . GLN B 1 130 ? 21.805 22.648 31.313 1.00 36.89 130 GLN B N 1
ATOM 3088 C CA . GLN B 1 130 ? 20.956 22.277 32.440 1.00 38.63 130 GLN B CA 1
ATOM 3089 C C . GLN B 1 130 ? 20.698 20.802 32.713 1.00 39.41 130 GLN B C 1
ATOM 3090 O O . GLN B 1 130 ? 20.590 20.408 33.870 1.00 40.73 130 GLN B O 1
ATOM 3096 N N . THR B 1 131 ? 20.580 19.987 31.670 1.00 39.84 131 THR B N 1
ATOM 3097 C CA . THR B 1 131 ? 20.279 18.571 31.871 1.00 42.24 131 THR B CA 1
ATOM 3098 C C . THR B 1 131 ? 21.454 17.629 31.671 1.00 43.80 131 THR B C 1
ATOM 3099 O O . THR B 1 131 ? 21.406 16.472 32.091 1.00 43.28 131 THR B O 1
ATOM 3103 N N . GLY B 1 132 ? 22.506 18.119 31.029 1.00 45.83 132 GLY B N 1
ATOM 3104 C CA . GLY B 1 132 ? 23.658 17.277 30.788 1.00 48.41 132 GLY B CA 1
ATOM 3105 C C . GLY B 1 132 ? 23.293 16.172 29.821 1.00 50.30 132 GLY B C 1
ATOM 3106 O O . GLY B 1 132 ? 23.715 15.031 29.977 1.00 50.53 132 GLY B O 1
ATOM 3107 N N . ARG B 1 133 ? 22.491 16.515 28.821 1.00 52.12 133 ARG B N 1
ATOM 3108 C CA . ARG B 1 133 ? 22.066 15.556 27.809 1.00 54.55 133 ARG B CA 1
ATOM 3109 C C . ARG B 1 133 ? 21.888 16.260 26.474 1.00 54.48 133 ARG B C 1
ATOM 3110 O O . ARG B 1 133 ? 21.657 17.467 26.424 1.00 54.49 133 ARG B O 1
ATOM 3118 N N . SER B 1 134 ? 22.002 15.497 25.394 1.00 55.40 134 SER B N 1
ATOM 3119 C CA . SER B 1 134 ? 21.868 16.040 24.052 1.00 56.50 134 SER B CA 1
ATOM 3120 C C . SER B 1 134 ? 20.424 15.965 23.570 1.00 56.61 134 SER B C 1
ATOM 3121 O O . SER B 1 134 ? 19.916 16.899 22.942 1.00 58.36 134 SER B O 1
ATOM 3124 N N . THR B 1 135 ? 19.771 14.848 23.870 1.00 54.52 135 THR B N 1
ATOM 3125 C CA . THR B 1 135 ? 18.389 14.628 23.473 1.00 52.71 135 THR B CA 1
ATOM 3126 C C . THR B 1 135 ? 17.479 15.750 23.970 1.00 50.52 135 THR B C 1
ATOM 3127 O O . THR B 1 135 ? 17.572 16.176 25.124 1.00 51.04 135 THR B O 1
ATOM 3131 N N . GLY B 1 136 ? 16.603 16.226 23.091 1.00 47.06 136 GLY B N 1
ATOM 3132 C CA . GLY B 1 136 ? 15.687 17.288 23.458 1.00 44.07 136 GLY B CA 1
ATOM 3133 C C . GLY B 1 136 ? 14.295 17.082 22.891 1.00 42.80 136 GLY B C 1
ATOM 3134 O O . GLY B 1 136 ? 14.118 17.000 21.678 1.00 42.30 136 GLY B O 1
ATOM 3135 N N . ARG B 1 137 ? 13.312 16.991 23.780 1.00 41.13 137 ARG B N 1
ATOM 3136 C CA . ARG B 1 137 ? 11.916 16.799 23.399 1.00 40.57 137 ARG B CA 1
ATOM 3137 C C . ARG B 1 137 ? 11.172 18.107 23.650 1.00 38.42 137 ARG B C 1
ATOM 3138 O O . ARG B 1 137 ? 10.970 18.521 24.795 1.00 35.81 137 ARG B O 1
ATOM 3146 N N . ILE B 1 138 ? 10.750 18.742 22.563 1.00 37.50 138 ILE B N 1
ATOM 3147 C CA . ILE B 1 138 ? 10.083 20.035 22.629 1.00 35.28 138 ILE B CA 1
ATOM 3148 C C . ILE B 1 138 ? 8.593 20.047 22.306 1.00 35.54 138 ILE B C 1
ATOM 3149 O O . ILE B 1 138 ? 8.144 19.413 21.350 1.00 36.43 138 ILE B O 1
ATOM 3154 N N . VAL B 1 139 ? 7.836 20.781 23.116 1.00 33.19 139 VAL B N 1
ATOM 3155 C CA . VAL B 1 139 ? 6.412 20.948 22.899 1.00 33.42 139 VAL B CA 1
ATOM 3156 C C . VAL B 1 139 ? 6.249 22.389 22.426 1.00 32.65 139 VAL B C 1
ATOM 3157 O O . VAL B 1 139 ? 6.780 23.317 23.038 1.00 32.00 139 VAL B O 1
ATOM 3161 N N . GLU B 1 140 ? 5.537 22.566 21.319 1.00 31.47 140 GLU B N 1
ATOM 3162 C CA . GLU B 1 140 ? 5.317 23.890 20.750 1.00 30.10 140 GLU B CA 1
ATOM 3163 C C . GLU B 1 140 ? 3.865 24.320 20.919 1.00 29.68 140 GLU B C 1
ATOM 3164 O O . GLU B 1 140 ? 2.958 23.635 20.447 1.00 32.47 140 GLU B O 1
ATOM 3170 N N . ILE B 1 141 ? 3.645 25.435 21.612 1.00 28.57 141 ILE B N 1
ATOM 3171 C CA . ILE B 1 141 ? 2.297 25.975 21.785 1.00 27.20 141 ILE B CA 1
ATOM 3172 C C . ILE B 1 141 ? 2.286 27.172 20.848 1.00 28.74 141 ILE B C 1
ATOM 3173 O O . ILE B 1 141 ? 2.827 28.231 21.159 1.00 25.19 141 ILE B O 1
ATOM 3178 N N . THR B 1 142 ? 1.668 26.990 19.687 1.00 29.87 142 THR B N 1
ATOM 3179 C CA . THR B 1 142 ? 1.648 28.024 18.662 1.00 30.67 142 THR B CA 1
ATOM 3180 C C . THR B 1 142 ? 0.659 29.168 18.832 1.00 29.97 142 THR B C 1
ATOM 3181 O O . THR B 1 142 ? -0.243 29.133 19.676 1.00 30.10 142 THR B O 1
ATOM 3185 N N . GLY B 1 143 ? 0.853 30.193 18.014 1.00 29.51 143 GLY B N 1
ATOM 3186 C CA . GLY B 1 143 ? -0.029 31.342 18.044 1.00 30.14 143 GLY B CA 1
ATOM 3187 C C . GLY B 1 143 ? -1.225 31.057 17.158 1.00 30.94 143 GLY B C 1
ATOM 3188 O O . GLY B 1 143 ? -1.352 29.966 16.596 1.00 29.89 143 GLY B O 1
ATOM 3189 N N . THR B 1 144 ? -2.105 32.040 17.035 1.00 31.96 144 THR B N 1
ATOM 3190 C CA . THR B 1 144 ? -3.301 31.906 16.222 1.00 33.33 144 THR B CA 1
ATOM 3191 C C . THR B 1 144 ? -2.871 31.535 14.805 1.00 33.00 144 THR B C 1
ATOM 3192 O O . THR B 1 144 ? -1.971 32.153 14.247 1.00 30.72 144 THR B O 1
ATOM 3196 N N . ALA B 1 145 ? -3.506 30.515 14.233 1.00 33.67 145 ALA B N 1
ATOM 3197 C CA . ALA B 1 145 ? -3.162 30.063 12.887 1.00 34.64 145 ALA B CA 1
ATOM 3198 C C . ALA B 1 145 ? -3.612 31.077 11.838 1.00 34.81 145 ALA B C 1
ATOM 3199 O O . ALA B 1 145 ? -4.501 31.884 12.089 1.00 33.02 145 ALA B O 1
ATOM 3201 N N . ASN B 1 146 ? -2.981 31.043 10.668 1.00 37.38 146 ASN B N 1
ATOM 3202 C CA . ASN B 1 146 ? -3.327 31.964 9.584 1.00 38.45 146 ASN B CA 1
ATOM 3203 C C . ASN B 1 146 ? -2.968 33.418 9.900 1.00 37.94 146 ASN B C 1
ATOM 3204 O O . ASN B 1 146 ? -3.636 34.358 9.458 1.00 37.18 146 ASN B O 1
ATOM 3209 N N . VAL B 1 147 ? -1.915 33.580 10.692 1.00 35.17 147 VAL B N 1
ATOM 3210 C CA . VAL B 1 147 ? -1.377 34.882 11.065 1.00 32.53 147 VAL B CA 1
ATOM 3211 C C . VAL B 1 147 ? 0.097 34.696 10.728 1.00 31.64 147 VAL B C 1
ATOM 3212 O O . VAL B 1 147 ? 0.744 33.794 11.255 1.00 30.82 147 VAL B O 1
ATOM 3216 N N . TYR B 1 148 ? 0.622 35.520 9.829 1.00 30.67 148 TYR B N 1
ATOM 3217 C CA . TYR B 1 148 ? 2.014 35.376 9.420 1.00 32.10 148 TYR B CA 1
ATOM 3218 C C . TYR B 1 148 ? 3.033 35.298 10.543 1.00 30.59 148 TYR B C 1
ATOM 3219 O O . TYR B 1 148 ? 4.001 34.549 10.449 1.00 32.80 148 TYR B O 1
ATOM 3228 N N . THR B 1 149 ? 2.822 36.058 11.608 1.00 29.85 149 THR B N 1
ATOM 3229 C CA . THR B 1 149 ? 3.760 36.038 12.718 1.00 30.58 149 THR B CA 1
ATOM 3230 C C . THR B 1 149 ? 3.862 34.619 13.286 1.00 29.34 149 THR B C 1
ATOM 3231 O O . THR B 1 149 ? 4.933 34.180 13.701 1.00 29.42 149 THR B O 1
ATOM 3235 N N . THR B 1 150 ? 2.749 33.897 13.278 1.00 27.37 150 THR B N 1
ATOM 3236 C CA . THR B 1 150 ? 2.733 32.526 13.770 1.00 26.31 150 THR B CA 1
ATOM 3237 C C . THR B 1 150 ? 3.499 31.617 12.822 1.00 26.99 150 THR B C 1
ATOM 3238 O O . THR B 1 150 ? 4.378 30.866 13.246 1.00 26.79 150 THR B O 1
ATOM 3242 N N . ASN B 1 151 ? 3.171 31.690 11.534 1.00 25.54 151 ASN B N 1
ATOM 3243 C CA . ASN B 1 151 ? 3.840 30.864 10.537 1.00 26.44 151 ASN B CA 1
ATOM 3244 C C . ASN B 1 151 ? 5.348 31.086 10.552 1.00 24.74 151 ASN B C 1
ATOM 3245 O O . ASN B 1 151 ? 6.122 30.137 10.477 1.00 24.83 151 ASN B O 1
ATOM 3250 N N . GLU B 1 152 ? 5.761 32.345 10.643 1.00 24.44 152 GLU B N 1
ATOM 3251 C CA . GLU B 1 152 ? 7.182 32.682 10.647 1.00 26.06 152 GLU B CA 1
ATOM 3252 C C . GLU B 1 152 ? 7.917 32.152 11.885 1.00 24.75 152 GLU B C 1
ATOM 3253 O O . GLU B 1 152 ? 9.027 31.631 11.774 1.00 22.26 152 GLU B O 1
ATOM 3259 N N . ARG B 1 153 ? 7.291 32.271 13.051 1.00 23.89 153 ARG B N 1
ATOM 3260 C CA . ARG B 1 153 ? 7.905 31.793 14.291 1.00 25.55 153 ARG B CA 1
ATOM 3261 C C . ARG B 1 153 ? 8.009 30.277 14.292 1.00 24.92 153 ARG B C 1
ATOM 3262 O O . ARG B 1 153 ? 8.948 29.710 14.857 1.00 24.26 153 ARG B O 1
ATOM 3270 N N . HIS B 1 154 ? 7.045 29.614 13.662 1.00 25.72 154 HIS B N 1
ATOM 3271 C CA . HIS B 1 154 ? 7.089 28.159 13.592 1.00 26.53 154 HIS B CA 1
ATOM 3272 C C . HIS B 1 154 ? 8.211 27.733 12.646 1.00 27.06 154 HIS B C 1
ATOM 3273 O O . HIS B 1 154 ? 9.046 26.901 12.997 1.00 26.92 154 HIS B O 1
ATOM 3280 N N . ARG B 1 155 ? 8.224 28.308 11.444 1.00 28.55 155 ARG B N 1
ATOM 3281 C CA . ARG B 1 155 ? 9.245 27.994 10.436 1.00 28.97 155 ARG B CA 1
ATOM 3282 C C . ARG B 1 155 ? 10.672 28.254 10.931 1.00 28.78 155 ARG B C 1
ATOM 3283 O O . ARG B 1 155 ? 11.570 27.416 10.754 1.00 28.17 155 ARG B O 1
ATOM 3291 N N . GLY B 1 156 ? 10.888 29.418 11.537 1.00 26.69 156 GLY B N 1
ATOM 3292 C CA . GLY B 1 156 ? 12.211 29.736 12.051 1.00 27.96 156 GLY B CA 1
ATOM 3293 C C . GLY B 1 156 ? 12.704 28.695 13.046 1.00 26.59 156 GLY B C 1
ATOM 3294 O O . GLY B 1 156 ? 13.859 28.266 12.996 1.00 27.30 156 GLY B O 1
ATOM 3295 N N . PHE B 1 157 ? 11.826 28.279 13.948 1.00 27.04 157 PHE B N 1
ATOM 3296 C CA . PHE B 1 157 ? 12.188 27.284 14.951 1.00 28.89 157 PHE B CA 1
ATOM 3297 C C . PHE B 1 157 ? 12.510 25.947 14.277 1.00 30.19 157 PHE B C 1
ATOM 3298 O O . PHE B 1 157 ? 13.527 25.327 14.584 1.00 29.53 157 PHE B O 1
ATOM 3306 N N . LEU B 1 158 ? 11.641 25.497 13.371 1.00 32.12 158 LEU B N 1
ATOM 3307 C CA . LEU B 1 158 ? 11.885 24.236 12.661 1.00 34.75 158 LEU B CA 1
ATOM 3308 C C . LEU B 1 158 ? 13.240 24.298 11.975 1.00 34.97 158 LEU B C 1
ATOM 3309 O O . LEU B 1 158 ? 14.011 23.341 12.001 1.00 35.27 158 LEU B O 1
ATOM 3314 N N . LYS B 1 159 ? 13.514 25.437 11.352 1.00 35.25 159 LYS B N 1
ATOM 3315 C CA . LYS B 1 159 ? 14.778 25.662 10.665 1.00 37.67 159 LYS B CA 1
ATOM 3316 C C . LYS B 1 159 ? 15.938 25.498 11.654 1.00 38.87 159 LYS B C 1
ATOM 3317 O O . LYS B 1 159 ? 16.989 24.953 11.315 1.00 37.35 159 LYS B O 1
ATOM 3323 N N . GLY B 1 160 ? 15.734 25.963 12.882 1.00 38.45 160 GLY B N 1
ATOM 3324 C CA . GLY B 1 160 ? 16.777 25.863 13.885 1.00 39.43 160 GLY B CA 1
ATOM 3325 C C . GLY B 1 160 ? 17.041 24.458 14.392 1.00 40.94 160 GLY B C 1
ATOM 3326 O O . GLY B 1 160 ? 18.090 24.205 14.986 1.00 40.99 160 GLY B O 1
ATOM 3327 N N . ILE B 1 161 ? 16.109 23.539 14.164 1.00 41.09 161 ILE B N 1
ATOM 3328 C CA . ILE B 1 161 ? 16.287 22.171 14.636 1.00 43.65 161 ILE B CA 1
ATOM 3329 C C . ILE B 1 161 ? 16.286 21.121 13.526 1.00 45.30 161 ILE B C 1
ATOM 3330 O O . ILE B 1 161 ? 16.444 19.933 13.795 1.00 44.09 161 ILE B O 1
ATOM 3335 N N . GLU B 1 162 ? 16.115 21.555 12.282 1.00 48.51 162 GLU B N 1
ATOM 3336 C CA . GLU B 1 162 ? 16.090 20.626 11.154 1.00 51.84 162 GLU B CA 1
ATOM 3337 C C . GLU B 1 162 ? 17.350 19.766 11.072 1.00 52.45 162 GLU B C 1
ATOM 3338 O O . GLU B 1 162 ? 17.273 18.563 10.819 1.00 52.45 162 GLU B O 1
ATOM 3344 N N . ASN B 1 163 ? 18.507 20.385 11.283 1.00 53.48 163 ASN B N 1
ATOM 3345 C CA . ASN B 1 163 ? 19.772 19.662 11.227 1.00 54.47 163 ASN B CA 1
ATOM 3346 C C . ASN B 1 163 ? 20.263 19.238 12.608 1.00 53.99 163 ASN B C 1
ATOM 3347 O O . ASN B 1 163 ? 21.469 19.123 12.835 1.00 53.60 163 ASN B O 1
ATOM 3352 N N . GLU B 1 164 ? 19.326 19.003 13.525 1.00 52.72 164 GLU B N 1
ATOM 3353 C CA . GLU B 1 164 ? 19.666 18.589 14.885 1.00 51.20 164 GLU B CA 1
ATOM 3354 C C . GLU B 1 164 ? 18.953 17.284 15.246 1.00 50.70 164 GLU B C 1
ATOM 3355 O O . GLU B 1 164 ? 17.889 17.299 15.859 1.00 49.97 164 GLU B O 1
ATOM 3361 N N . PRO B 1 165 ? 19.537 16.137 14.871 1.00 50.20 165 PRO B N 1
ATOM 3362 C CA . PRO B 1 165 ? 18.973 14.810 15.146 1.00 50.64 165 PRO B CA 1
ATOM 3363 C C . PRO B 1 165 ? 18.546 14.588 16.597 1.00 50.57 165 PRO B C 1
ATOM 3364 O O . PRO B 1 165 ? 17.566 13.895 16.868 1.00 51.16 165 PRO B O 1
ATOM 3368 N N . THR B 1 166 ? 19.282 15.180 17.529 1.00 50.23 166 THR B N 1
ATOM 3369 C CA . THR B 1 166 ? 18.973 15.024 18.944 1.00 49.40 166 THR B CA 1
ATOM 3370 C C . THR B 1 166 ? 17.797 15.883 19.401 1.00 47.89 166 THR B C 1
ATOM 3371 O O . THR B 1 166 ? 17.371 15.787 20.553 1.00 47.12 166 THR B O 1
ATOM 3375 N N . LEU B 1 167 ? 17.270 16.706 18.497 1.00 45.51 167 LEU B N 1
ATOM 3376 C CA . LEU B 1 167 ? 16.152 17.594 18.820 1.00 43.97 167 LEU B CA 1
ATOM 3377 C C . LEU B 1 167 ? 14.927 17.415 17.927 1.00 43.70 167 LEU B C 1
ATOM 3378 O O . LEU B 1 167 ? 15.041 17.334 16.700 1.00 42.97 167 LEU B O 1
ATOM 3383 N N . SER B 1 168 ? 13.753 17.381 18.551 1.00 41.56 168 SER B N 1
ATOM 3384 C CA . SER B 1 168 ? 12.511 17.222 17.809 1.00 41.59 168 SER B CA 1
ATOM 3385 C C . SER B 1 168 ? 11.313 17.804 18.546 1.00 40.81 168 SER B C 1
ATOM 3386 O O . SER B 1 168 ? 11.341 17.988 19.766 1.00 41.03 168 SER B O 1
ATOM 3389 N N . ILE B 1 169 ? 10.262 18.098 17.791 1.00 39.94 169 ILE B N 1
ATOM 3390 C CA . ILE B 1 169 ? 9.030 18.616 18.366 1.00 40.63 169 ILE B CA 1
ATOM 3391 C C . ILE B 1 169 ? 8.137 17.393 18.547 1.00 40.16 169 ILE B C 1
ATOM 3392 O O . ILE B 1 169 ? 7.876 16.674 17.588 1.00 40.09 169 ILE B O 1
ATOM 3397 N N . VAL B 1 170 ? 7.676 17.143 19.768 1.00 41.39 170 VAL B N 1
ATOM 3398 C CA . VAL B 1 170 ? 6.845 15.967 20.016 1.00 42.16 170 VAL B CA 1
ATOM 3399 C C . VAL B 1 170 ? 5.360 16.286 20.100 1.00 42.96 170 VAL B C 1
ATOM 3400 O O . VAL B 1 170 ? 4.522 15.384 20.159 1.00 43.01 170 VAL B O 1
ATOM 3404 N N . ASP B 1 171 ? 5.034 17.570 20.107 1.00 42.78 171 ASP B N 1
ATOM 3405 C CA . ASP B 1 171 ? 3.645 17.991 20.179 1.00 41.74 171 ASP B CA 1
ATOM 3406 C C . ASP B 1 171 ? 3.556 19.466 19.849 1.00 41.12 171 ASP B C 1
ATOM 3407 O O . ASP B 1 171 ? 4.345 20.273 20.339 1.00 41.00 171 ASP B O 1
ATOM 3412 N N . SER B 1 172 ? 2.602 19.807 18.993 1.00 38.81 172 SER B N 1
ATOM 3413 C CA . SER B 1 172 ? 2.397 21.186 18.597 1.00 37.93 172 SER B CA 1
ATOM 3414 C C . SER B 1 172 ? 0.910 21.471 18.609 1.00 37.33 172 SER B C 1
ATOM 3415 O O . SER B 1 172 ? 0.131 20.785 17.951 1.00 35.94 172 SER B O 1
ATOM 3418 N N . VAL B 1 173 ? 0.512 22.474 19.377 1.00 36.90 173 VAL B N 1
ATOM 3419 C CA . VAL B 1 173 ? -0.888 22.829 19.448 1.00 35.78 173 VAL B CA 1
ATOM 3420 C C . VAL B 1 173 ? -1.033 24.337 19.602 1.00 34.51 173 VAL B C 1
ATOM 3421 O O . VAL B 1 173 ? -0.152 25.006 20.131 1.00 32.92 173 VAL B O 1
ATOM 3425 N N . SER B 1 174 ? -2.150 24.871 19.129 1.00 33.68 174 SER B N 1
ATOM 3426 C CA . SER B 1 174 ? -2.368 26.309 19.185 1.00 32.52 174 SER B CA 1
ATOM 3427 C C . SER B 1 174 ? -2.846 26.840 20.520 1.00 30.59 174 SER B C 1
ATOM 3428 O O . SER B 1 174 ? -3.776 26.310 21.118 1.00 30.56 174 SER B O 1
ATOM 3431 N N . GLY B 1 175 ? -2.195 27.903 20.973 1.00 30.27 175 GLY B N 1
ATOM 3432 C CA . GLY B 1 175 ? -2.576 28.546 22.214 1.00 29.58 175 GLY B CA 1
ATOM 3433 C C . GLY B 1 175 ? -3.264 29.850 21.855 1.00 30.33 175 GLY B C 1
ATOM 3434 O O . GLY B 1 175 ? -3.783 30.560 22.722 1.00 30.08 175 GLY B O 1
ATOM 3435 N N . ASN B 1 176 ? -3.256 30.174 20.563 1.00 30.07 176 ASN B N 1
ATOM 3436 C CA . ASN B 1 176 ? -3.904 31.388 20.070 1.00 31.28 176 ASN B CA 1
ATOM 3437 C C . ASN B 1 176 ? -3.541 32.658 20.823 1.00 30.56 176 ASN B C 1
ATOM 3438 O O . ASN B 1 176 ? -4.410 33.473 21.126 1.00 31.26 176 ASN B O 1
ATOM 3443 N N . TYR B 1 177 ? -2.257 32.832 21.117 1.00 28.79 177 TYR B N 1
ATOM 3444 C CA . TYR B 1 177 ? -1.793 34.011 21.833 1.00 28.83 177 TYR B CA 1
ATOM 3445 C C . TYR B 1 177 ? -2.703 34.362 23.010 1.00 28.09 177 TYR B C 1
ATOM 3446 O O . TYR B 1 177 ? -2.856 35.534 23.351 1.00 27.63 177 TYR B O 1
ATOM 3455 N N . ASP B 1 178 ? -3.306 33.350 23.625 1.00 29.02 178 ASP B N 1
ATOM 3456 C CA . ASP B 1 178 ? -4.215 33.585 24.744 1.00 31.65 178 ASP B CA 1
ATOM 3457 C C . ASP B 1 178 ? -3.854 32.740 25.965 1.00 32.23 178 ASP B C 1
ATOM 3458 O O . ASP B 1 178 ? -3.762 31.512 25.882 1.00 32.62 178 ASP B O 1
ATOM 3463 N N . PRO B 1 179 ? -3.667 33.389 27.122 1.00 32.32 179 PRO B N 1
ATOM 3464 C CA . PRO B 1 179 ? -3.309 32.674 28.351 1.00 32.23 179 PRO B CA 1
ATOM 3465 C C . PRO B 1 179 ? -4.244 31.540 28.758 1.00 33.21 179 PRO B C 1
ATOM 3466 O O . PRO B 1 179 ? -3.783 30.458 29.105 1.00 30.63 179 PRO B O 1
ATOM 3470 N N . VAL B 1 180 ? -5.553 31.769 28.699 1.00 35.20 180 VAL B N 1
ATOM 3471 C CA . VAL B 1 180 ? -6.499 30.728 29.089 1.00 36.46 180 VAL B CA 1
ATOM 3472 C C . VAL B 1 180 ? -6.470 29.533 28.150 1.00 35.31 180 VAL B C 1
ATOM 3473 O O . VAL B 1 180 ? -6.413 28.391 28.596 1.00 36.90 180 VAL B O 1
ATOM 3477 N N . THR B 1 181 ? -6.509 29.794 26.848 1.00 34.81 181 THR B N 1
ATOM 3478 C CA . THR B 1 181 ? -6.478 28.719 25.862 1.00 33.73 181 THR B CA 1
ATOM 3479 C C . THR B 1 181 ? -5.181 27.924 26.006 1.00 33.80 181 THR B C 1
ATOM 3480 O O . THR B 1 181 ? -5.182 26.691 25.979 1.00 33.08 181 THR B O 1
ATOM 3484 N N . SER B 1 182 ? -4.073 28.641 26.164 1.00 33.66 182 SER B N 1
ATOM 3485 C CA . SER B 1 182 ? -2.766 28.009 26.296 1.00 32.93 182 SER B CA 1
ATOM 3486 C C . SER B 1 182 ? -2.673 27.137 27.541 1.00 32.48 182 SER B C 1
ATOM 3487 O O . SER B 1 182 ? -2.092 26.053 27.503 1.00 31.79 182 SER B O 1
ATOM 3490 N N . GLU B 1 183 ? -3.233 27.605 28.647 1.00 32.61 183 GLU B N 1
ATOM 3491 C CA . GLU B 1 183 ? -3.190 26.806 29.866 1.00 36.29 183 GLU B CA 1
ATOM 3492 C C . GLU B 1 183 ? -3.955 25.505 29.650 1.00 35.54 183 GLU B C 1
ATOM 3493 O O . GLU B 1 183 ? -3.470 24.419 29.960 1.00 34.19 183 GLU B O 1
ATOM 3499 N N . ARG B 1 184 ? -5.158 25.627 29.106 1.00 37.69 184 ARG B N 1
ATOM 3500 C CA . ARG B 1 184 ? -5.993 24.462 28.859 1.00 39.64 184 ARG B CA 1
ATOM 3501 C C . ARG B 1 184 ? -5.335 23.469 27.905 1.00 39.65 184 ARG B C 1
ATOM 3502 O O . ARG B 1 184 ? -5.368 22.262 28.138 1.00 40.04 184 ARG B O 1
ATOM 3510 N N . VAL B 1 185 ? -4.717 23.966 26.841 1.00 39.00 185 VAL B N 1
ATOM 3511 C CA . VAL B 1 185 ? -4.098 23.057 25.891 1.00 39.12 185 VAL B CA 1
ATOM 3512 C C . VAL B 1 185 ? -2.782 22.460 26.386 1.00 39.20 185 VAL B C 1
ATOM 3513 O O . VAL B 1 185 ? -2.413 21.355 25.988 1.00 37.25 185 VAL B O 1
ATOM 3525 N N . ARG B 1 187 ? -2.346 21.800 29.465 1.00 44.79 187 ARG B N 1
ATOM 3526 C CA . ARG B 1 187 ? -2.885 20.834 30.420 1.00 46.44 187 ARG B CA 1
ATOM 3527 C C . ARG B 1 187 ? -3.120 19.509 29.708 1.00 47.03 187 ARG B C 1
ATOM 3528 O O . ARG B 1 187 ? -2.769 18.446 30.218 1.00 47.38 187 ARG B O 1
ATOM 3536 N N . GLN B 1 188 ? -3.720 19.583 28.524 1.00 46.69 188 GLN B N 1
ATOM 3537 C CA . GLN B 1 188 ? -3.994 18.393 27.734 1.00 46.60 188 GLN B CA 1
ATOM 3538 C C . GLN B 1 188 ? -2.701 17.657 27.411 1.00 46.78 188 GLN B C 1
ATOM 3539 O O . GLN B 1 188 ? -2.629 16.435 27.534 1.00 45.67 188 GLN B O 1
ATOM 3545 N N . VAL B 1 189 ? -1.680 18.403 26.994 1.00 45.76 189 VAL B N 1
ATOM 3546 C CA . VAL B 1 189 ? -0.394 17.798 26.671 1.00 45.56 189 VAL B CA 1
ATOM 3547 C C . VAL B 1 189 ? 0.112 17.057 27.903 1.00 45.00 189 VAL B C 1
ATOM 3548 O O . VAL B 1 189 ? 0.587 15.924 27.811 1.00 44.96 189 VAL B O 1
ATOM 3552 N N . ILE B 1 190 ? 0.001 17.707 29.056 1.00 44.77 190 ILE B N 1
ATOM 3553 C CA . ILE B 1 190 ? 0.441 17.119 30.313 1.00 46.80 190 ILE B CA 1
ATOM 3554 C C . ILE B 1 190 ? -0.336 15.842 30.635 1.00 48.09 190 ILE B C 1
ATOM 3555 O O . ILE B 1 190 ? 0.258 14.831 31.014 1.00 47.33 190 ILE B O 1
ATOM 3560 N N . ASP B 1 191 ? -1.658 15.888 30.482 1.00 49.42 191 ASP B N 1
ATOM 3561 C CA . ASP B 1 191 ? -2.487 14.715 30.753 1.00 51.34 191 ASP B CA 1
ATOM 3562 C C . ASP B 1 191 ? -2.176 13.624 29.733 1.00 51.88 191 ASP B C 1
ATOM 3563 O O . ASP B 1 191 ? -2.391 12.438 29.994 1.00 52.53 191 ASP B O 1
ATOM 3568 N N . SER B 1 192 ? -1.668 14.037 28.574 1.00 51.60 192 SER B N 1
ATOM 3569 C CA . SER B 1 192 ? -1.322 13.110 27.500 1.00 52.02 192 SER B CA 1
ATOM 3570 C C . SER B 1 192 ? -0.234 12.137 27.937 1.00 51.95 192 SER B C 1
ATOM 3571 O O . SER B 1 192 ? -0.094 11.057 27.365 1.00 52.61 192 SER B O 1
ATOM 3574 N N . GLY B 1 193 ? 0.541 12.532 28.942 1.00 51.40 193 GLY B N 1
ATOM 3575 C CA . GLY B 1 193 ? 1.608 11.678 29.430 1.00 50.67 193 GLY B CA 1
ATOM 3576 C C . GLY B 1 193 ? 2.859 11.780 28.582 1.00 50.58 193 GLY B C 1
ATOM 3577 O O . GLY B 1 193 ? 3.918 11.291 28.969 1.00 50.83 193 GLY B O 1
ATOM 3578 N N . ILE B 1 194 ? 2.736 12.410 27.417 1.00 50.68 194 ILE B N 1
ATOM 3579 C CA . ILE B 1 194 ? 3.869 12.580 26.515 1.00 49.83 194 ILE B CA 1
ATOM 3580 C C . ILE B 1 194 ? 5.022 13.254 27.259 1.00 48.53 194 ILE B C 1
ATOM 3581 O O . ILE B 1 194 ? 4.842 14.295 27.890 1.00 47.87 194 ILE B O 1
ATOM 3586 N N . PRO B 1 195 ? 6.221 12.653 27.209 1.00 46.71 195 PRO B N 1
ATOM 3587 C CA . PRO B 1 195 ? 7.386 13.224 27.889 1.00 45.39 195 PRO B CA 1
ATOM 3588 C C . PRO B 1 195 ? 8.012 14.358 27.077 1.00 42.98 195 PRO B C 1
ATOM 3589 O O . PRO B 1 195 ? 8.202 14.240 25.863 1.00 42.91 195 PRO B O 1
ATOM 3593 N N . PHE B 1 196 ? 8.320 15.458 27.751 1.00 40.37 196 PHE B N 1
ATOM 3594 C CA . PHE B 1 196 ? 8.926 16.605 27.087 1.00 37.77 196 PHE B CA 1
ATOM 3595 C C . PHE B 1 196 ? 9.949 17.278 27.990 1.00 35.67 196 PHE B C 1
ATOM 3596 O O . PHE B 1 196 ? 9.853 17.205 29.212 1.00 34.74 196 PHE B O 1
ATOM 3604 N N . ASP B 1 197 ? 10.923 17.942 27.377 1.00 33.62 197 ASP B N 1
ATOM 3605 C CA . ASP B 1 197 ? 11.972 18.621 28.125 1.00 33.80 197 ASP B CA 1
ATOM 3606 C C . ASP B 1 197 ? 11.858 20.138 28.038 1.00 33.70 197 ASP B C 1
ATOM 3607 O O . ASP B 1 197 ? 12.340 20.846 28.923 1.00 32.45 197 ASP B O 1
ATOM 3612 N N . ALA B 1 198 ? 11.223 20.632 26.974 1.00 32.10 198 ALA B N 1
ATOM 3613 C CA . ALA B 1 198 ? 11.082 22.072 26.783 1.00 30.88 198 ALA B CA 1
ATOM 3614 C C . ALA B 1 198 ? 9.766 22.479 26.130 1.00 31.10 198 ALA B C 1
ATOM 3615 O O . ALA B 1 198 ? 9.117 21.685 25.451 1.00 30.36 198 ALA B O 1
ATOM 3617 N N . VAL B 1 199 ? 9.382 23.731 26.345 1.00 30.11 199 VAL B N 1
ATOM 3618 C CA . VAL B 1 199 ? 8.158 24.265 25.776 1.00 29.11 199 VAL B CA 1
ATOM 3619 C C . VAL B 1 199 ? 8.468 25.577 25.083 1.00 29.34 199 VAL B C 1
ATOM 3620 O O . VAL B 1 199 ? 8.964 26.522 25.703 1.00 27.99 199 VAL B O 1
ATOM 3624 N N . TYR B 1 200 ? 8.181 25.614 23.789 1.00 28.62 200 TYR B N 1
ATOM 3625 C CA . TYR B 1 200 ? 8.395 26.793 22.967 1.00 26.89 200 TYR B CA 1
ATOM 3626 C C . TYR B 1 200 ? 7.042 27.482 22.867 1.00 25.67 200 TYR B C 1
ATOM 3627 O O . TYR B 1 200 ? 6.111 26.920 22.308 1.00 27.75 200 TYR B O 1
ATOM 3636 N N . CYS B 1 201 ? 6.919 28.675 23.443 1.00 25.34 201 CYS B N 1
ATOM 3637 C CA . CYS B 1 201 ? 5.654 29.410 23.391 1.00 25.73 201 CYS B CA 1
ATOM 3638 C C . CYS B 1 201 ? 5.802 30.497 22.341 1.00 25.23 201 CYS B C 1
ATOM 3639 O O . CYS B 1 201 ? 6.825 31.179 22.303 1.00 24.49 201 CYS B O 1
ATOM 3642 N N . HIS B 1 202 ? 4.789 30.674 21.495 1.00 24.86 202 HIS B N 1
ATOM 3643 C CA . HIS B 1 202 ? 4.889 31.689 20.455 1.00 25.08 202 HIS B CA 1
ATOM 3644 C C . HIS B 1 202 ? 4.815 33.139 20.920 1.00 24.68 202 HIS B C 1
ATOM 3645 O O . HIS B 1 202 ? 5.110 34.039 20.148 1.00 24.55 202 HIS B O 1
ATOM 3652 N N . ASN B 1 203 ? 4.404 33.369 22.167 1.00 23.92 203 ASN B N 1
ATOM 3653 C CA . ASN B 1 203 ? 4.385 34.721 22.722 1.00 23.96 203 ASN B CA 1
ATOM 3654 C C . ASN B 1 203 ? 4.214 34.634 24.238 1.00 25.05 203 ASN B C 1
ATOM 3655 O O . ASN B 1 203 ? 3.959 33.547 24.778 1.00 23.14 203 ASN B O 1
ATOM 3660 N N . ASP B 1 204 ? 4.377 35.762 24.921 1.00 23.43 204 ASP B N 1
ATOM 3661 C CA . ASP B 1 204 ? 4.281 35.783 26.378 1.00 25.48 204 ASP B CA 1
ATOM 3662 C C . ASP B 1 204 ? 2.907 35.488 26.980 1.00 26.83 204 ASP B C 1
ATOM 3663 O O . ASP B 1 204 ? 2.818 35.024 28.119 1.00 26.63 204 ASP B O 1
ATOM 3668 N N . ASP B 1 205 ? 1.834 35.761 26.245 1.00 24.22 205 ASP B N 1
ATOM 3669 C CA . ASP B 1 205 ? 0.502 35.463 26.770 1.00 27.46 205 ASP B CA 1
ATOM 3670 C C . ASP B 1 205 ? 0.363 33.946 26.851 1.00 28.02 205 ASP B C 1
ATOM 3671 O O . ASP B 1 205 ? -0.203 33.398 27.805 1.00 28.50 205 ASP B O 1
ATOM 3676 N N . ILE B 1 206 ? 0.897 33.267 25.846 1.00 27.13 206 ILE B N 1
ATOM 3677 C CA . ILE B 1 206 ? 0.865 31.816 25.826 1.00 27.46 206 ILE B CA 1
ATOM 3678 C C . ILE B 1 206 ? 1.711 31.300 26.995 1.00 28.64 206 ILE B C 1
ATOM 3679 O O . ILE B 1 206 ? 1.324 30.360 27.696 1.00 27.82 206 ILE B O 1
ATOM 3684 N N . ALA B 1 207 ? 2.863 31.930 27.198 1.00 28.79 207 ALA B N 1
ATOM 3685 C CA . ALA B 1 207 ? 3.771 31.540 28.275 1.00 31.33 207 ALA B CA 1
ATOM 3686 C C . ALA B 1 207 ? 3.082 31.595 29.640 1.00 31.77 207 ALA B C 1
ATOM 3687 O O . ALA B 1 207 ? 3.233 30.682 30.453 1.00 32.07 207 ALA B O 1
ATOM 3697 N N . GLY B 1 209 ? 0.074 31.143 30.328 1.00 34.85 209 GLY B N 1
ATOM 3698 C CA . GLY B 1 209 ? -0.824 30.014 30.446 1.00 34.15 209 GLY B CA 1
ATOM 3699 C C . GLY B 1 209 ? -0.068 28.727 30.691 1.00 34.85 209 GLY B C 1
ATOM 3700 O O . GLY B 1 209 ? -0.472 27.902 31.520 1.00 35.74 209 GLY B O 1
ATOM 3701 N N . VAL B 1 210 ? 1.034 28.557 29.966 1.00 33.81 210 VAL B N 1
ATOM 3702 C CA . VAL B 1 210 ? 1.863 27.366 30.090 1.00 32.72 210 VAL B CA 1
ATOM 3703 C C . VAL B 1 210 ? 2.387 27.211 31.518 1.00 33.67 210 VAL B C 1
ATOM 3704 O O . VAL B 1 210 ? 2.362 26.113 32.074 1.00 33.36 210 VAL B O 1
ATOM 3708 N N . LEU B 1 211 ? 2.858 28.308 32.106 1.00 33.67 211 LEU B N 1
ATOM 3709 C CA . LEU B 1 211 ? 3.381 28.272 33.468 1.00 36.85 211 LEU B CA 1
ATOM 3710 C C . LEU B 1 211 ? 2.290 27.864 34.449 1.00 38.53 211 LEU B C 1
ATOM 3711 O O . LEU B 1 211 ? 2.547 27.150 35.419 1.00 39.35 211 LEU B O 1
ATOM 3716 N N . GLU B 1 212 ? 1.070 28.323 34.195 1.00 39.75 212 GLU B N 1
ATOM 3717 C CA . GLU B 1 212 ? -0.052 27.988 35.057 1.00 41.28 212 GLU B CA 1
ATOM 3718 C C . GLU B 1 212 ? -0.303 26.485 34.959 1.00 41.61 212 GLU B C 1
ATOM 3719 O O . GLU B 1 212 ? -0.467 25.807 35.973 1.00 42.71 212 GLU B O 1
ATOM 3725 N N . ALA B 1 213 ? -0.317 25.963 33.734 1.00 39.96 213 ALA B N 1
ATOM 3726 C CA . ALA B 1 213 ? -0.539 24.538 33.524 1.00 38.08 213 ALA B CA 1
ATOM 3727 C C . ALA B 1 213 ? 0.549 23.721 34.207 1.00 38.78 213 ALA B C 1
ATOM 3728 O O . ALA B 1 213 ? 0.270 22.700 34.829 1.00 38.05 213 ALA B O 1
ATOM 3730 N N . LEU B 1 214 ? 1.794 24.166 34.086 1.00 38.86 214 LEU B N 1
ATOM 3731 C CA . LEU B 1 214 ? 2.905 23.456 34.708 1.00 40.60 214 LEU B CA 1
ATOM 3732 C C . LEU B 1 214 ? 2.832 23.564 36.230 1.00 41.91 214 LEU B C 1
ATOM 3733 O O . LEU B 1 214 ? 3.074 22.589 36.937 1.00 42.41 214 LEU B O 1
ATOM 3738 N N . LYS B 1 215 ? 2.485 24.748 36.728 1.00 44.60 215 LYS B N 1
ATOM 3739 C CA . LYS B 1 215 ? 2.387 24.979 38.166 1.00 47.51 215 LYS B CA 1
ATOM 3740 C C . LYS B 1 215 ? 1.256 24.186 38.813 1.00 48.75 215 LYS B C 1
ATOM 3741 O O . LYS B 1 215 ? 1.424 23.631 39.897 1.00 49.38 215 LYS B O 1
ATOM 3747 N N . LYS B 1 216 ? 0.105 24.132 38.153 1.00 49.85 216 LYS B N 1
ATOM 3748 C CA . LYS B 1 216 ? -1.033 23.395 38.690 1.00 50.38 216 LYS B CA 1
ATOM 3749 C C . LYS B 1 216 ? -0.791 21.893 38.644 1.00 50.44 216 LYS B C 1
ATOM 3750 O O . LYS B 1 216 ? -1.224 21.161 39.533 1.00 50.58 216 LYS B O 1
ATOM 3756 N N . ALA B 1 217 ? -0.092 21.439 37.608 1.00 50.09 217 ALA B N 1
ATOM 3757 C CA . ALA B 1 217 ? 0.198 20.020 37.443 1.00 50.17 217 ALA B CA 1
ATOM 3758 C C . ALA B 1 217 ? 1.444 19.599 38.207 1.00 50.78 217 ALA B C 1
ATOM 3759 O O . ALA B 1 217 ? 1.884 18.455 38.100 1.00 51.65 217 ALA B O 1
ATOM 3761 N N . LYS B 1 218 ? 2.011 20.525 38.974 1.00 51.52 218 LYS B N 1
ATOM 3762 C CA . LYS B 1 218 ? 3.210 20.246 39.754 1.00 51.90 218 LYS B CA 1
ATOM 3763 C C . LYS B 1 218 ? 4.310 19.663 38.870 1.00 51.19 218 LYS B C 1
ATOM 3764 O O . LYS B 1 218 ? 4.787 18.553 39.099 1.00 51.94 218 LYS B O 1
ATOM 3770 N N . ILE B 1 219 ? 4.706 20.418 37.854 1.00 51.19 219 ILE B N 1
ATOM 3771 C CA . ILE B 1 219 ? 5.753 19.981 36.939 1.00 50.91 219 ILE B CA 1
ATOM 3772 C C . ILE B 1 219 ? 6.796 21.079 36.781 1.00 50.00 219 ILE B C 1
ATOM 3773 O O . ILE B 1 219 ? 6.497 22.162 36.278 1.00 50.04 219 ILE B O 1
ATOM 3778 N N . SER B 1 220 ? 8.020 20.796 37.216 1.00 49.55 220 SER B N 1
ATOM 3779 C CA . SER B 1 220 ? 9.101 21.768 37.126 1.00 48.21 220 SER B CA 1
ATOM 3780 C C . SER B 1 220 ? 10.307 21.198 36.393 1.00 45.90 220 SER B C 1
ATOM 3781 O O . SER B 1 220 ? 10.294 20.051 35.952 1.00 46.32 220 SER B O 1
ATOM 3784 N N . GLY B 1 221 ? 11.342 22.018 36.255 1.00 44.35 221 GLY B N 1
ATOM 3785 C CA . GLY B 1 221 ? 12.551 21.583 35.582 1.00 42.34 221 GLY B CA 1
ATOM 3786 C C . GLY B 1 221 ? 12.506 21.671 34.069 1.00 40.49 221 GLY B C 1
ATOM 3787 O O . GLY B 1 221 ? 13.465 21.287 33.402 1.00 41.40 221 GLY B O 1
ATOM 3788 N N . LYS B 1 222 ? 11.404 22.177 33.522 1.00 38.41 222 LYS B N 1
ATOM 3789 C CA . LYS B 1 222 ? 11.264 22.294 32.072 1.00 36.89 222 LYS B CA 1
ATOM 3790 C C . LYS B 1 222 ? 11.755 23.649 31.567 1.00 34.43 222 LYS B C 1
ATOM 3791 O O . LYS B 1 222 ? 11.529 24.679 32.195 1.00 32.49 222 LYS B O 1
ATOM 3797 N N . ILE B 1 223 ? 12.433 23.643 30.425 1.00 33.11 223 ILE B N 1
ATOM 3798 C CA . ILE B 1 223 ? 12.925 24.881 29.844 1.00 31.11 223 ILE B CA 1
ATOM 3799 C C . ILE B 1 223 ? 11.743 25.514 29.116 1.00 29.66 223 ILE B C 1
ATOM 3800 O O . ILE B 1 223 ? 11.198 24.925 28.194 1.00 30.58 223 ILE B O 1
ATOM 3805 N N . VAL B 1 224 ? 11.346 26.708 29.544 1.00 28.34 224 VAL B N 1
ATOM 3806 C CA . VAL B 1 224 ? 10.207 27.398 28.943 1.00 27.22 224 VAL B CA 1
ATOM 3807 C C . VAL B 1 224 ? 10.622 28.758 28.394 1.00 25.98 224 VAL B C 1
ATOM 3808 O O . VAL B 1 224 ? 11.283 29.538 29.077 1.00 24.37 224 VAL B O 1
ATOM 3812 N N . VAL B 1 225 ? 10.237 29.034 27.153 1.00 26.21 225 VAL B N 1
ATOM 3813 C CA . VAL B 1 225 ? 10.595 30.293 26.506 1.00 26.43 225 VAL B CA 1
ATOM 3814 C C . VAL B 1 225 ? 9.404 31.001 25.858 1.00 24.02 225 VAL B C 1
ATOM 3815 O O . VAL B 1 225 ? 8.455 30.357 25.404 1.00 22.98 225 VAL B O 1
ATOM 3819 N N . GLY B 1 226 ? 9.463 32.328 25.814 1.00 23.10 226 GLY B N 1
ATOM 3820 C CA . GLY B 1 226 ? 8.384 33.086 25.215 1.00 24.05 226 GLY B CA 1
ATOM 3821 C C . GLY B 1 226 ? 8.863 34.183 24.288 1.00 24.83 226 GLY B C 1
ATOM 3822 O O . GLY B 1 226 ? 10.038 34.238 23.921 1.00 24.48 226 GLY B O 1
ATOM 3823 N N . ILE B 1 227 ? 7.935 35.052 23.895 1.00 24.80 227 ILE B N 1
ATOM 3824 C CA . ILE B 1 227 ? 8.237 36.171 23.014 1.00 23.65 227 ILE B CA 1
ATOM 3825 C C . ILE B 1 227 ? 7.338 37.350 23.357 1.00 23.93 227 ILE B C 1
ATOM 3826 O O . ILE B 1 227 ? 6.158 37.164 23.645 1.00 26.23 227 ILE B O 1
ATOM 3831 N N . ASP B 1 228 ? 7.927 38.545 23.327 1.00 23.80 228 ASP B N 1
ATOM 3832 C CA . ASP B 1 228 ? 7.277 39.830 23.581 1.00 23.93 228 ASP B CA 1
ATOM 3833 C C . ASP B 1 228 ? 8.026 40.716 24.571 1.00 25.59 228 ASP B C 1
ATOM 3834 O O . ASP B 1 228 ? 8.288 41.882 24.272 1.00 24.83 228 ASP B O 1
ATOM 3839 N N . GLY B 1 229 ? 8.377 40.171 25.736 1.00 23.70 229 GLY B N 1
ATOM 3840 C CA . GLY B 1 229 ? 9.075 40.969 26.731 1.00 23.39 229 GLY B CA 1
ATOM 3841 C C . GLY B 1 229 ? 8.107 41.666 27.681 1.00 23.79 229 GLY B C 1
ATOM 3842 O O . GLY B 1 229 ? 8.420 42.712 28.246 1.00 26.12 229 GLY B O 1
ATOM 3843 N N . ASN B 1 230 ? 6.927 41.091 27.863 1.00 23.32 230 ASN B N 1
ATOM 3844 C CA . ASN B 1 230 ? 5.934 41.687 28.755 1.00 27.02 230 ASN B CA 1
ATOM 3845 C C . ASN B 1 230 ? 6.393 41.615 30.211 1.00 26.08 230 ASN B C 1
ATOM 3846 O O . ASN B 1 230 ? 7.059 40.662 30.612 1.00 26.05 230 ASN B O 1
ATOM 3851 N N . ARG B 1 231 ? 6.019 42.624 30.992 1.00 27.93 231 ARG B N 1
ATOM 3852 C CA . ARG B 1 231 ? 6.412 42.719 32.402 1.00 29.45 231 ARG B CA 1
ATOM 3853 C C . ARG B 1 231 ? 6.347 41.417 33.208 1.00 28.67 231 ARG B C 1
ATOM 3854 O O . ARG B 1 231 ? 7.342 41.003 33.807 1.00 29.75 231 ARG B O 1
ATOM 3862 N N . ALA B 1 232 ? 5.188 40.768 33.227 1.00 28.77 232 ALA B N 1
ATOM 3863 C CA . ALA B 1 232 ? 5.044 39.541 33.998 1.00 28.68 232 ALA B CA 1
ATOM 3864 C C . ALA B 1 232 ? 6.016 38.442 33.572 1.00 29.84 232 ALA B C 1
ATOM 3865 O O . ALA B 1 232 ? 6.456 37.643 34.399 1.00 29.23 232 ALA B O 1
ATOM 3867 N N . ILE B 1 233 ? 6.371 38.397 32.292 1.00 28.64 233 ILE B N 1
ATOM 3868 C CA . ILE B 1 233 ? 7.286 37.361 31.840 1.00 27.58 233 ILE B CA 1
ATOM 3869 C C . ILE B 1 233 ? 8.719 37.731 32.198 1.00 26.94 233 ILE B C 1
ATOM 3870 O O . ILE B 1 233 ? 9.514 36.868 32.568 1.00 24.87 233 ILE B O 1
ATOM 3875 N N . LEU B 1 234 ? 9.046 39.014 32.102 1.00 26.93 234 LEU B N 1
ATOM 3876 C CA . LEU B 1 234 ? 10.383 39.457 32.465 1.00 28.81 234 LEU B CA 1
ATOM 3877 C C . LEU B 1 234 ? 10.606 39.096 33.934 1.00 28.75 234 LEU B C 1
ATOM 3878 O O . LEU B 1 234 ? 11.691 38.667 34.318 1.00 27.39 234 LEU B O 1
ATOM 3883 N N . GLU B 1 235 ? 9.575 39.252 34.760 1.00 30.32 235 GLU B N 1
ATOM 3884 C CA . GLU B 1 235 ? 9.740 38.927 36.172 1.00 31.98 235 GLU B CA 1
ATOM 3885 C C . GLU B 1 235 ? 9.767 37.415 36.376 1.00 31.58 235 GLU B C 1
ATOM 3886 O O . GLU B 1 235 ? 10.459 36.917 37.267 1.00 31.03 235 GLU B O 1
ATOM 3892 N N . ALA B 1 236 ? 9.045 36.683 35.532 1.00 30.39 236 ALA B N 1
ATOM 3893 C CA . ALA B 1 236 ? 9.030 35.228 35.635 1.00 31.27 236 ALA B CA 1
ATOM 3894 C C . ALA B 1 236 ? 10.448 34.727 35.375 1.00 31.55 236 ALA B C 1
ATOM 3895 O O . ALA B 1 236 ? 10.939 33.832 36.070 1.00 31.57 236 ALA B O 1
ATOM 3897 N N . VAL B 1 237 ? 11.108 35.311 34.376 1.00 31.23 237 VAL B N 1
ATOM 3898 C CA . VAL B 1 237 ? 12.473 34.922 34.063 1.00 31.62 237 VAL B CA 1
ATOM 3899 C C . VAL B 1 237 ? 13.416 35.406 35.176 1.00 31.80 237 VAL B C 1
ATOM 3900 O O . VAL B 1 237 ? 14.348 34.701 35.542 1.00 29.71 237 VAL B O 1
ATOM 3904 N N . ASP B 1 238 ? 13.173 36.596 35.721 1.00 34.00 238 ASP B N 1
ATOM 3905 C CA . ASP B 1 238 ? 14.024 37.104 36.801 1.00 36.75 238 ASP B CA 1
ATOM 3906 C C . ASP B 1 238 ? 13.953 36.202 38.036 1.00 39.31 238 ASP B C 1
ATOM 3907 O O . ASP B 1 238 ? 14.947 36.027 38.738 1.00 38.19 238 ASP B O 1
ATOM 3920 N N . LYS B 1 240 ? 13.333 33.139 37.832 1.00 42.54 240 LYS B N 1
ATOM 3921 C CA . LYS B 1 240 ? 13.713 31.826 37.337 1.00 42.00 240 LYS B CA 1
ATOM 3922 C C . LYS B 1 240 ? 12.563 30.814 37.272 1.00 41.12 240 LYS B C 1
ATOM 3923 O O . LYS B 1 240 ? 12.776 29.609 37.416 1.00 40.96 240 LYS B O 1
ATOM 3929 N N . SER B 1 241 ? 11.343 31.304 37.063 1.00 38.55 241 SER B N 1
ATOM 3930 C CA . SER B 1 241 ? 10.183 30.428 36.922 1.00 37.91 241 SER B CA 1
ATOM 3931 C C . SER B 1 241 ? 10.141 30.075 35.441 1.00 36.85 241 SER B C 1
ATOM 3932 O O . SER B 1 241 ? 9.447 29.152 35.020 1.00 35.79 241 SER B O 1
ATOM 3943 N N . ASP B 1 243 ? 12.850 30.440 31.696 1.00 29.57 243 ASP B N 1
ATOM 3944 C CA . ASP B 1 243 ? 14.206 30.635 31.206 1.00 28.14 243 ASP B CA 1
ATOM 3945 C C . ASP B 1 243 ? 14.471 31.942 30.481 1.00 29.37 243 ASP B C 1
ATOM 3946 O O . ASP B 1 243 ? 15.407 32.657 30.837 1.00 28.46 243 ASP B O 1
ATOM 3951 N N . ALA B 1 244 ? 13.662 32.261 29.470 1.00 28.72 244 ALA B N 1
ATOM 3952 C CA . ALA B 1 244 ? 13.879 33.493 28.713 1.00 28.82 244 ALA B CA 1
ATOM 3953 C C . ALA B 1 244 ? 12.729 33.907 27.797 1.00 27.43 244 ALA B C 1
ATOM 3954 O O . ALA B 1 244 ? 11.847 33.115 27.488 1.00 27.80 244 ALA B O 1
ATOM 3956 N N . THR B 1 245 ? 12.757 35.165 27.372 1.00 26.54 245 THR B N 1
ATOM 3957 C CA . THR B 1 245 ? 11.757 35.684 26.453 1.00 26.85 245 THR B CA 1
ATOM 3958 C C . THR B 1 245 ? 12.440 36.678 25.516 1.00 26.24 245 THR B C 1
ATOM 3959 O O . THR B 1 245 ? 13.325 37.427 25.924 1.00 25.71 245 THR B O 1
ATOM 3963 N N . VAL B 1 246 ? 12.037 36.669 24.255 1.00 25.15 246 VAL B N 1
ATOM 3964 C CA . VAL B 1 246 ? 12.615 37.586 23.287 1.00 23.92 246 VAL B CA 1
ATOM 3965 C C . VAL B 1 246 ? 11.784 38.860 23.291 1.00 22.63 246 VAL B C 1
ATOM 3966 O O . VAL B 1 246 ? 10.586 38.844 23.003 1.00 21.18 246 VAL B O 1
ATOM 3970 N N . VAL B 1 247 ? 12.432 39.957 23.657 1.00 20.27 247 VAL B N 1
ATOM 3971 C CA . VAL B 1 247 ? 11.799 41.260 23.733 1.00 21.78 247 VAL B CA 1
ATOM 3972 C C . VAL B 1 247 ? 11.693 41.920 22.368 1.00 22.98 247 VAL B C 1
ATOM 3973 O O . VAL B 1 247 ? 12.705 42.154 21.708 1.00 23.19 247 VAL B O 1
ATOM 3977 N N . GLN B 1 248 ? 10.468 42.212 21.945 1.00 22.94 248 GLN B N 1
ATOM 3978 C CA . GLN B 1 248 ? 10.263 42.886 20.666 1.00 24.88 248 GLN B CA 1
ATOM 3979 C C . GLN B 1 248 ? 10.249 44.371 20.951 1.00 24.62 248 GLN B C 1
ATOM 3980 O O . GLN B 1 248 ? 10.094 44.785 22.104 1.00 23.49 248 GLN B O 1
ATOM 3986 N N . SER B 1 249 ? 10.398 45.176 19.908 1.00 22.44 249 SER B N 1
ATOM 3987 C CA . SER B 1 249 ? 10.369 46.619 20.091 1.00 23.75 249 SER B CA 1
ATOM 3988 C C . SER B 1 249 ? 9.227 47.308 19.359 1.00 24.72 249 SER B C 1
ATOM 3989 O O . SER B 1 249 ? 9.306 47.580 18.150 1.00 22.16 249 SER B O 1
ATOM 3992 N N . ALA B 1 250 ? 8.168 47.595 20.103 1.00 23.34 250 ALA B N 1
ATOM 3993 C CA . ALA B 1 250 ? 7.020 48.298 19.555 1.00 25.46 250 ALA B CA 1
ATOM 3994 C C . ALA B 1 250 ? 7.495 49.684 19.115 1.00 24.72 250 ALA B C 1
ATOM 3995 O O . ALA B 1 250 ? 7.102 50.188 18.060 1.00 22.32 250 ALA B O 1
ATOM 3997 N N . GLU B 1 251 ? 8.351 50.299 19.925 1.00 24.30 251 GLU B N 1
ATOM 3998 C CA . GLU B 1 251 ? 8.864 51.620 19.594 1.00 25.55 251 GLU B CA 1
ATOM 3999 C C . GLU B 1 251 ? 9.585 51.656 18.242 1.00 24.18 251 GLU B C 1
ATOM 4000 O O . GLU B 1 251 ? 9.322 52.539 17.414 1.00 22.53 251 GLU B O 1
ATOM 4006 N N . GLU B 1 252 ? 10.495 50.710 18.027 1.00 22.08 252 GLU B N 1
ATOM 4007 C CA . GLU B 1 252 ? 11.262 50.654 16.780 1.00 25.43 252 GLU B CA 1
ATOM 4008 C C . GLU B 1 252 ? 10.348 50.386 15.579 1.00 23.79 252 GLU B C 1
ATOM 4009 O O . GLU B 1 252 ? 10.552 50.961 14.510 1.00 24.43 252 GLU B O 1
ATOM 4031 N N . LYS B 1 255 ? 8.750 53.688 14.688 1.00 24.36 255 LYS B N 1
ATOM 4032 C CA . LYS B 1 255 ? 9.703 54.645 14.129 1.00 25.39 255 LYS B CA 1
ATOM 4033 C C . LYS B 1 255 ? 9.999 54.282 12.678 1.00 24.83 255 LYS B C 1
ATOM 4034 O O . LYS B 1 255 ? 9.965 55.138 11.796 1.00 21.00 255 LYS B O 1
ATOM 4040 N N . VAL B 1 256 ? 10.287 53.010 12.435 1.00 22.62 256 VAL B N 1
ATOM 4041 C CA . VAL B 1 256 ? 10.578 52.571 11.077 1.00 24.21 256 VAL B CA 1
ATOM 4042 C C . VAL B 1 256 ? 9.340 52.767 10.200 1.00 22.02 256 VAL B C 1
ATOM 4043 O O . VAL B 1 256 ? 9.456 53.208 9.059 1.00 23.29 256 VAL B O 1
ATOM 4047 N N . ALA B 1 257 ? 8.161 52.455 10.738 1.00 21.25 257 ALA B N 1
ATOM 4048 C CA . ALA B 1 257 ? 6.907 52.611 9.993 1.00 21.69 257 ALA B CA 1
ATOM 4049 C C . ALA B 1 257 ? 6.695 54.058 9.561 1.00 22.67 257 ALA B C 1
ATOM 4050 O O . ALA B 1 257 ? 6.342 54.327 8.408 1.00 22.78 257 ALA B O 1
ATOM 4052 N N . PHE B 1 258 ? 6.901 54.994 10.478 1.00 22.25 258 PHE B N 1
ATOM 4053 C CA . PHE B 1 258 ? 6.729 56.402 10.135 1.00 23.74 258 PHE B CA 1
ATOM 4054 C C . PHE B 1 258 ? 7.802 56.889 9.161 1.00 24.05 258 PHE B C 1
ATOM 4055 O O . PHE B 1 258 ? 7.574 57.832 8.391 1.00 24.50 258 PHE B O 1
ATOM 4063 N N . SER B 1 259 ? 8.963 56.243 9.176 1.00 24.22 259 SER B N 1
ATOM 4064 C CA . SER B 1 259 ? 10.028 56.613 8.252 1.00 25.57 259 SER B CA 1
ATOM 4065 C C . SER B 1 259 ? 9.634 56.127 6.857 1.00 25.43 259 SER B C 1
ATOM 4066 O O . SER B 1 259 ? 9.952 56.767 5.859 1.00 25.27 259 SER B O 1
ATOM 4069 N N . ALA B 1 260 ? 8.936 54.994 6.795 1.00 24.31 260 ALA B N 1
ATOM 4070 C CA . ALA B 1 260 ? 8.488 54.452 5.514 1.00 23.95 260 ALA B CA 1
ATOM 4071 C C . ALA B 1 260 ? 7.401 55.379 4.961 1.00 25.19 260 ALA B C 1
ATOM 4072 O O . ALA B 1 260 ? 7.344 55.659 3.754 1.00 21.84 260 ALA B O 1
ATOM 4074 N N . LEU B 1 261 ? 6.546 55.865 5.856 1.00 23.41 261 LEU B N 1
ATOM 4075 C CA . LEU B 1 261 ? 5.478 56.775 5.466 1.00 24.50 261 LEU B CA 1
ATOM 4076 C C . LEU B 1 261 ? 6.081 58.028 4.847 1.00 26.35 261 LEU B C 1
ATOM 4077 O O . LEU B 1 261 ? 5.602 58.512 3.816 1.00 27.46 261 LEU B O 1
ATOM 4082 N N . LYS B 1 262 ? 7.136 58.547 5.470 1.00 26.38 262 LYS B N 1
ATOM 4083 C CA . LYS B 1 262 ? 7.790 59.750 4.966 1.00 28.54 262 LYS B CA 1
ATOM 4084 C C . LYS B 1 262 ? 8.309 59.494 3.546 1.00 28.33 262 LYS B C 1
ATOM 4085 O O . LYS B 1 262 ? 8.120 60.317 2.644 1.00 26.72 262 LYS B O 1
ATOM 4091 N N . LEU B 1 263 ? 8.957 58.351 3.352 1.00 26.88 263 LEU B N 1
ATOM 4092 C CA . LEU B 1 263 ? 9.469 57.975 2.036 1.00 28.09 263 LEU B CA 1
ATOM 4093 C C . LEU B 1 263 ? 8.328 58.044 1.031 1.00 28.01 263 LEU B C 1
ATOM 4094 O O . LEU B 1 263 ? 8.480 58.543 -0.090 1.00 28.73 263 LEU B O 1
ATOM 4099 N N . HIS B 1 264 ? 7.181 57.521 1.443 1.00 28.88 264 HIS B N 1
ATOM 4100 C CA . HIS B 1 264 ? 6.005 57.501 0.594 1.00 29.41 264 HIS B CA 1
ATOM 4101 C C . HIS B 1 264 ? 5.517 58.906 0.232 1.00 30.76 264 HIS B C 1
ATOM 4102 O O . HIS B 1 264 ? 5.056 59.131 -0.885 1.00 29.64 264 HIS B O 1
ATOM 4109 N N . THR B 1 265 ? 5.613 59.849 1.166 1.00 28.88 265 THR B N 1
ATOM 4110 C CA . THR B 1 265 ? 5.180 61.215 0.882 1.00 30.55 265 THR B CA 1
ATOM 4111 C C . THR B 1 265 ? 6.164 61.853 -0.096 1.00 30.63 265 THR B C 1
ATOM 4112 O O . THR B 1 265 ? 5.864 62.877 -0.709 1.00 30.25 265 THR B O 1
ATOM 4116 N N . LYS B 1 266 ? 7.338 61.238 -0.230 1.00 30.10 266 LYS B N 1
ATOM 4117 C CA . LYS B 1 266 ? 8.385 61.726 -1.123 1.00 33.46 266 LYS B CA 1
ATOM 4118 C C . LYS B 1 266 ? 8.403 60.950 -2.440 1.00 33.00 266 LYS B C 1
ATOM 4119 O O . LYS B 1 266 ? 9.263 61.185 -3.289 1.00 33.78 266 LYS B O 1
ATOM 4125 N N . ASN B 1 267 ? 7.459 60.029 -2.604 1.00 32.14 267 ASN B N 1
ATOM 4126 C CA . ASN B 1 267 ? 7.372 59.210 -3.814 1.00 34.38 267 ASN B CA 1
ATOM 4127 C C . ASN B 1 267 ? 8.639 58.398 -4.070 1.00 35.59 267 ASN B C 1
ATOM 4128 O O . ASN B 1 267 ? 9.040 58.209 -5.222 1.00 35.46 267 ASN B O 1
ATOM 4133 N N . LYS B 1 268 ? 9.271 57.916 -3.005 1.00 35.00 268 LYS B N 1
ATOM 4134 C CA . LYS B 1 268 ? 10.492 57.132 -3.149 1.00 36.07 268 LYS B CA 1
ATOM 4135 C C . LYS B 1 268 ? 10.204 55.636 -3.079 1.00 36.03 268 LYS B C 1
ATOM 4136 O O . LYS B 1 268 ? 9.159 55.224 -2.582 1.00 35.76 268 LYS B O 1
ATOM 4142 N N . LYS B 1 269 ? 11.126 54.826 -3.587 1.00 37.10 269 LYS B N 1
ATOM 4143 C CA . LYS B 1 269 ? 10.947 53.378 -3.555 1.00 37.91 269 LYS B CA 1
ATOM 4144 C C . LYS B 1 269 ? 10.974 52.940 -2.104 1.00 36.19 269 LYS B C 1
ATOM 4145 O O . LYS B 1 269 ? 11.839 53.358 -1.337 1.00 37.50 269 LYS B O 1
ATOM 4151 N N . ILE B 1 270 ? 10.019 52.102 -1.729 1.00 34.38 270 ILE B N 1
ATOM 4152 C CA . ILE B 1 270 ? 9.934 51.639 -0.357 1.00 33.04 270 ILE B CA 1
ATOM 4153 C C . ILE B 1 270 ? 10.044 50.127 -0.246 1.00 31.61 270 ILE B C 1
ATOM 4154 O O . ILE B 1 270 ? 9.316 49.390 -0.907 1.00 32.26 270 ILE B O 1
ATOM 4159 N N . PRO B 1 271 ? 10.962 49.645 0.602 1.00 31.31 271 PRO B N 1
ATOM 4160 C CA . PRO B 1 271 ? 11.115 48.196 0.765 1.00 29.80 271 PRO B CA 1
ATOM 4161 C C . PRO B 1 271 ? 9.763 47.597 1.131 1.00 28.11 271 PRO B C 1
ATOM 4162 O O . PRO B 1 271 ? 8.974 48.211 1.864 1.00 25.96 271 PRO B O 1
ATOM 4166 N N . ASP B 1 272 ? 9.513 46.407 0.606 1.00 25.76 272 ASP B N 1
ATOM 4167 C CA . ASP B 1 272 ? 8.290 45.656 0.834 1.00 29.44 272 ASP B CA 1
ATOM 4168 C C . ASP B 1 272 ? 8.137 45.328 2.324 1.00 27.83 272 ASP B C 1
ATOM 4169 O O . ASP B 1 272 ? 7.019 45.215 2.839 1.00 24.96 272 ASP B O 1
ATOM 4174 N N . ARG B 1 273 ? 9.261 45.155 3.011 1.00 27.00 273 ARG B N 1
ATOM 4175 C CA . ARG B 1 273 ? 9.209 44.880 4.443 1.00 30.05 273 ARG B CA 1
ATOM 4176 C C . ARG B 1 273 ? 10.448 45.323 5.195 1.00 26.14 273 ARG B C 1
ATOM 4177 O O . ARG B 1 273 ? 11.533 45.437 4.630 1.00 27.04 273 ARG B O 1
ATOM 4185 N N . PHE B 1 274 ? 10.252 45.600 6.478 1.00 25.53 274 PHE B N 1
ATOM 4186 C CA . PHE B 1 274 ? 11.308 46.043 7.369 1.00 23.77 274 PHE B CA 1
ATOM 4187 C C . PHE B 1 274 ? 11.286 45.151 8.606 1.00 25.27 274 PHE B C 1
ATOM 4188 O O . PHE B 1 274 ? 10.216 44.781 9.098 1.00 24.40 274 PHE B O 1
ATOM 4196 N N . TYR B 1 275 ? 12.465 44.819 9.115 1.00 24.05 275 TYR B N 1
ATOM 4197 C CA . TYR B 1 275 ? 12.557 44.009 10.318 1.00 23.82 275 TYR B CA 1
ATOM 4198 C C . TYR B 1 275 ? 13.162 44.813 11.455 1.00 23.58 275 TYR B C 1
ATOM 4199 O O . TYR B 1 275 ? 14.184 45.472 11.286 1.00 23.82 275 TYR B O 1
ATOM 4208 N N . THR B 1 276 ? 12.518 44.774 12.615 1.00 25.07 276 THR B N 1
ATOM 4209 C CA . THR B 1 276 ? 13.035 45.490 13.774 1.00 26.46 276 THR B CA 1
ATOM 4210 C C . THR B 1 276 ? 13.788 44.507 14.679 1.00 27.77 276 THR B C 1
ATOM 4211 O O . THR B 1 276 ? 13.437 43.333 14.777 1.00 28.38 276 THR B O 1
ATOM 4215 N N . TYR B 1 277 ? 14.833 44.990 15.335 1.00 30.07 277 TYR B N 1
ATOM 4216 C CA . TYR B 1 277 ? 15.634 44.134 16.202 1.00 31.90 277 TYR B CA 1
ATOM 4217 C C . TYR B 1 277 ? 14.897 43.690 17.463 1.00 28.81 277 TYR B C 1
ATOM 4218 O O . TYR B 1 277 ? 13.961 44.333 17.914 1.00 25.81 277 TYR B O 1
ATOM 4227 N N . SER B 1 278 ? 15.333 42.562 18.005 1.00 28.93 278 SER B N 1
ATOM 4228 C CA . SER B 1 278 ? 14.757 42.002 19.216 1.00 30.61 278 SER B CA 1
ATOM 4229 C C . SER B 1 278 ? 15.925 41.677 20.137 1.00 28.82 278 SER B C 1
ATOM 4230 O O . SER B 1 278 ? 17.085 41.799 19.745 1.00 28.46 278 SER B O 1
ATOM 4233 N N . TYR B 1 279 ? 15.633 41.280 21.365 1.00 27.57 279 TYR B N 1
ATOM 4234 C CA . TYR B 1 279 ? 16.716 40.944 22.267 1.00 28.34 279 TYR B CA 1
ATOM 4235 C C . TYR B 1 279 ? 16.259 39.914 23.274 1.00 27.02 279 TYR B C 1
ATOM 4236 O O . TYR B 1 279 ? 15.257 40.095 23.982 1.00 24.93 279 TYR B O 1
ATOM 4245 N N . LEU B 1 280 ? 16.989 38.804 23.279 1.00 26.37 280 LEU B N 1
ATOM 4246 C CA . LEU B 1 280 ? 16.715 37.668 24.147 1.00 27.17 280 LEU B CA 1
ATOM 4247 C C . LEU B 1 280 ? 17.067 37.989 25.592 1.00 26.23 280 LEU B C 1
ATOM 4248 O O . LEU B 1 280 ? 18.228 38.236 25.930 1.00 25.76 280 LEU B O 1
ATOM 4253 N N . TYR B 1 281 ? 16.048 37.976 26.438 1.00 27.26 281 TYR B N 1
ATOM 4254 C CA . TYR B 1 281 ? 16.211 38.273 27.852 1.00 28.64 281 TYR B CA 1
ATOM 4255 C C . TYR B 1 281 ? 16.161 37.001 28.684 1.00 28.66 281 TYR B C 1
ATOM 4256 O O . TYR B 1 281 ? 15.154 36.301 28.685 1.00 26.75 281 TYR B O 1
ATOM 4265 N N . ASP B 1 282 ? 17.239 36.703 29.399 1.00 30.68 282 ASP B N 1
ATOM 4266 C CA . ASP B 1 282 ? 17.255 35.509 30.228 1.00 33.10 282 ASP B CA 1
ATOM 4267 C C . ASP B 1 282 ? 17.589 35.826 31.675 1.00 34.25 282 ASP B C 1
ATOM 4268 O O . ASP B 1 282 ? 17.970 34.885 32.398 1.00 35.17 282 ASP B O 1
#

Nearest PDB structures (foldseek):
  4ry0-assembly1_A  TM=9.009E-01  e=4.973E-22  Rhizobium etli CFN 42
  5ocp-assembly2_B  TM=9.142E-01  e=9.012E-20  Shewanella sp. ANA-3
  1ba2-assembly2_B  TM=7.160E-01  e=1.673E-21  Escherichia coli K-12
  3t95-assembly1_A  TM=8.734E-01  e=2.681E-13  Yersinia pestis CO92
  1tm2-assembly1_A  TM=8.278E-01  e=8.036E-13  Salmonella enterica subsp. enterica serovar Typhimurium str. LT2

Foldseek 3Di:
DEEEEEEAADPDVLVVLLVVLQCVVCVVVPHHYHYYYDPNPLVVSLVSLQVCLVVVGQEYEYADPDQVSNQVSLLVSVVSVHEYEYEQFHPHPSHQAYEHAQLLLLLQVLVVVQVCCCVQVVDNAFEEEEEFADPPTRNGVSSVNSNCVNCVPRPRYDHPYYYYQNLALCSLLVVLVVVVVVDDGAEYEYAAVNSLVVLVNCVVVVHDRHHYEHEACDPVVLVCCCPSPKYKHDRSNQVVVVVQSVCVVVVHRHDRYDHGDIGIRD/DAEEEEEQADPDVLRVLLVVLQCVVCVVVVHHYHYHYQPRPLVSRLVSLQVCVVVVGQEYEYADPAQVSNQVSLVSCVVSVHEYEYEQWYDHPSHQAYEHAQLLCLLVVLVVLQVCCCVQVVDRAFEEEEAFADPNIRSRVSSVNSNCVNCVPRPSDDYPYYHYQNLALCSLLVVLVVVVVVDDGQEYEYAAVNSCVVLVNCVVVVHDNHHYEHEAPDPVVLVCCCPSPKYKHFRSNQSVVVVQSVCVVVVHRHDRYHHGHIHIHD

Secondary structure (DSSP, 8-state):
-EEEEEES-S-SHHHHHHHHHHHHHHHHTT-EEEEEE-SS-HHHHHHHHHHHHHTT-SEEEEE-S-TTTTHHHHHHHHHTT--EEEE-----TT-SEEEEE----HHHHHHHHHHHHHHHHS-S-EEEEEEE-STT-HHHHHHHHHHHHHHTT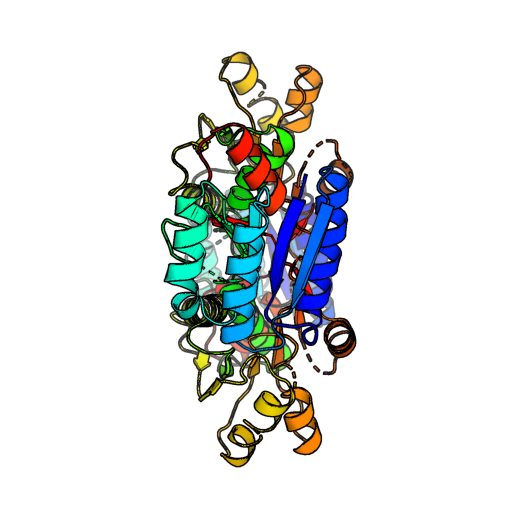-TTEEEEEEEE-TT-HHHHHH--HHHHTT---SEEEESSTTT--HHHHHHHTT----EEEEEE--HHHHHHH----EEEEP-S---HHHHHHHHHHTT----SEEEE--EEE-/-EEEEEES-S-SHHHHHHHHHHHHHHHHTT-EEEEEE-TT-HHHHHHHHHHHHHTT-SEEEEE-S-TTTTHHHHHHHHHTT--EEEE----STTEEEEEEE----HHHHHHHHHHHHHHHHS-S-EEEEEEE--SS-HHHHHHHHHHHHHHTT-TTEEEEEEEE-TT-HHHHHH--HHHHTT---SEEEESSTTT--HHHHHHHTT--S-EEEEEE--HHHHHHH----EEEEP-S---HHHHHHHHHHTT----SEEEE--EEE-

InterPro domains:
  IPR025997 Periplasmic binding protein [PF13407] (37-295)
  IPR028082 Periplasmic binding protein-like I [SSF53822] (34-306)

Organism: Exiguobacterium sibiricum (strain DSM 17290 / CCUG 55495 / CIP 109462 / JCM 13490 / 255-15) (NCBI:txid262543)

Radius of gyration: 25.07 Å; Cα contacts (8 Å, |Δi|>4): 1155; chains: 2; bounding box: 70×57×45 Å

Sequence (532 aa):
NIVGFTIVNDKHEFAQRLINAFKAEAKANKYEALVATSQNSRISEREQILEFVHLKVDAIFITTLDDVYIGSAIEEAKKAGIPVFAIDRIRSDAVVSSITSNNQIGEQLASYIKNELIKQTGRSTGRIVEITGTANVYTTNERHRGFLKGIENEPTLSIVDSVSGNYDPVTSERVRQVIDSGIPFDAVYCHNDDIAGVLEALKKAKISGKIVVGIDGNRAILEAVDKSDATVVQSAEEKVAFSALKLHTKNKKIPDRFYTYSYLYDNIVGFTIVNDKHEFAQRLINAFKAEAKANKYEALVATSQNSRISEREQILEFVHLKVDAIFITTLDDVYIGSAIEEAKKAGIPVFAIDRIRSDAVVSSITSNNQIGEQLASYIKNELIKQTGRSTGRIVEITGTANVYTTNERHRGFLKGIENEPTLSIVDSVSGNYDPVTSERVRQVIDSGIPFDAVYCHNDDIAGVLEALKKAKISGKIVVGIDGNRAILEAVDKSDATVVQSAEEKVAFSALKLHTKNKKIPDRFYTYSYLYD

Solvent-accessible surface area: 22760 Å² total